Protein AF-A0A8J3SQY0-F1 (afdb_monomer_lite)

Sequence (449 aa):
MFGISLKGRGRPDDNGQRVNGSPAADVPPLSPWIDEPGVREIRTIVRPPRPEGSARLDRLSGRLLGGASLLIFAALVGAAIVTYASQLLFAQQHNHTGPVLTELDQIRAFIVAALPDVGWIAMALVALVAALRGRSSLRARVGVLVFFALSLAAQILYAPPTPQGVLVAIIAPISLAWMLETLIIEVRRWAGDRLGVPMDESPILTGVLLSLVRVLRAAVRLLLWLLRLVFDRRGTWAGVREWVLDVAPLAPGRTRASLEAAAAIAQAGTVEAAAERARAEALAELEQIKQENARQVQASADAADQQISAVRAEMAEQLEAVRQAAREDLARVQDEHAGQLRRQQEETERWRRSAHDQLDQAHAARDELAGELDRVRADYDRLVGSSTAKARLIAAYEQLGAVGDARWMDRDRVGEVARELYEGAGLKSDGTARAYLYEHINAARGVNA

Structure (mmCIF, N/CA/C/O backbone):
data_AF-A0A8J3SQY0-F1
#
_entry.id   AF-A0A8J3SQY0-F1
#
loop_
_atom_site.group_PDB
_atom_site.id
_atom_site.type_symbol
_atom_site.label_atom_id
_atom_site.label_alt_id
_atom_site.label_comp_id
_atom_site.label_asym_id
_atom_site.label_entity_id
_atom_site.label_seq_id
_atom_site.pdbx_PDB_ins_code
_atom_site.Cartn_x
_atom_site.Cartn_y
_atom_site.Cartn_z
_atom_site.occupancy
_atom_site.B_iso_or_equiv
_atom_site.auth_seq_id
_atom_site.auth_comp_id
_atom_site.auth_asym_id
_atom_site.auth_atom_id
_atom_site.pdbx_PDB_model_num
ATOM 1 N N . MET A 1 1 ? 33.080 10.699 41.818 1.00 40.00 1 MET A N 1
ATOM 2 C CA . MET A 1 1 ? 33.157 11.563 43.016 1.00 40.00 1 MET A CA 1
ATOM 3 C C . MET A 1 1 ? 31.761 12.090 43.301 1.00 40.00 1 MET A C 1
ATOM 5 O O . MET A 1 1 ? 31.126 12.555 42.370 1.00 40.00 1 MET A O 1
ATOM 9 N N . PHE A 1 2 ? 31.322 11.950 44.556 1.00 36.34 2 PHE A N 1
ATOM 10 C CA . PHE A 1 2 ? 30.024 12.331 45.144 1.00 36.34 2 PHE A CA 1
ATOM 11 C C . PHE A 1 2 ? 28.781 11.548 44.688 1.00 36.34 2 PHE A C 1
ATOM 13 O O . PHE A 1 2 ? 28.006 11.980 43.845 1.00 36.34 2 PHE A O 1
ATOM 20 N N . GLY A 1 3 ? 28.574 10.394 45.333 1.00 36.41 3 GLY A N 1
ATOM 21 C CA . GLY A 1 3 ? 27.269 9.745 45.444 1.00 36.41 3 GLY A CA 1
ATOM 22 C C . GLY A 1 3 ? 26.591 10.173 46.745 1.00 36.41 3 GLY A C 1
ATOM 23 O O . GLY A 1 3 ? 27.121 9.925 47.827 1.00 36.41 3 GLY A O 1
ATOM 24 N N . ILE A 1 4 ? 25.428 10.815 46.643 1.00 36.09 4 ILE A N 1
ATOM 25 C CA . ILE A 1 4 ? 24.589 11.165 47.793 1.00 36.09 4 ILE A CA 1
ATOM 26 C C . ILE A 1 4 ? 23.475 10.120 47.879 1.00 36.09 4 ILE A C 1
ATOM 28 O O . ILE A 1 4 ? 22.482 10.164 47.160 1.00 36.09 4 ILE A O 1
ATOM 32 N N . SER A 1 5 ? 23.686 9.140 48.755 1.00 38.34 5 SER A N 1
ATOM 33 C CA . SER A 1 5 ? 22.694 8.143 49.152 1.00 38.34 5 SER A CA 1
ATOM 34 C C . SER A 1 5 ? 21.806 8.737 50.247 1.00 38.34 5 SER A C 1
ATOM 36 O O . SER A 1 5 ? 22.204 8.782 51.412 1.00 38.34 5 SER A O 1
ATOM 38 N N . LEU A 1 6 ? 20.589 9.157 49.898 1.00 40.75 6 LEU A N 1
ATOM 39 C CA . LEU A 1 6 ? 19.552 9.527 50.865 1.00 40.75 6 LEU A CA 1
ATOM 40 C C . LEU A 1 6 ? 18.957 8.261 51.497 1.00 40.75 6 LEU A C 1
ATOM 42 O O . LEU A 1 6 ? 17.945 7.720 51.062 1.00 40.75 6 LEU A O 1
ATOM 46 N N . LYS A 1 7 ? 19.630 7.775 52.542 1.00 41.78 7 LYS A N 1
ATOM 47 C CA . LYS A 1 7 ? 19.119 6.749 53.453 1.00 41.78 7 LYS A CA 1
ATOM 48 C C . LYS A 1 7 ? 18.135 7.442 54.403 1.0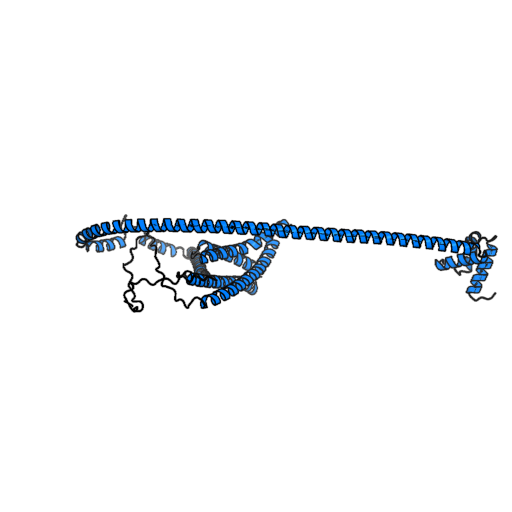0 41.78 7 LYS A C 1
ATOM 50 O O . LYS A 1 7 ? 18.553 8.201 55.276 1.00 41.78 7 LYS A O 1
ATOM 55 N N . GLY A 1 8 ? 16.836 7.241 54.186 1.00 44.78 8 GLY A N 1
ATOM 56 C CA . GLY A 1 8 ? 15.782 7.780 55.045 1.00 44.78 8 GLY A CA 1
ATOM 57 C C . GLY A 1 8 ? 15.965 7.322 56.494 1.00 44.78 8 GLY A C 1
ATOM 58 O O . GLY A 1 8 ? 16.099 6.129 56.763 1.00 44.78 8 GLY A O 1
ATOM 59 N N . ARG A 1 9 ? 16.010 8.285 57.422 1.00 39.91 9 ARG A N 1
ATOM 60 C CA . ARG A 1 9 ? 15.981 8.039 58.868 1.00 39.91 9 ARG A CA 1
ATOM 61 C C . ARG A 1 9 ? 14.630 7.434 59.243 1.00 39.91 9 ARG A C 1
ATOM 63 O O . ARG A 1 9 ? 13.594 8.020 58.945 1.00 39.91 9 ARG A O 1
ATOM 70 N N . GLY A 1 10 ? 14.667 6.287 59.919 1.00 42.22 10 GLY A N 1
ATOM 71 C CA . GLY A 1 10 ? 13.508 5.718 60.598 1.00 42.22 10 GLY A CA 1
ATOM 72 C C . GLY A 1 10 ? 13.007 6.664 61.687 1.00 42.22 10 GLY A C 1
ATOM 73 O O . GLY A 1 10 ? 13.798 7.266 62.416 1.00 42.22 10 GLY A O 1
ATOM 74 N N . ARG A 1 11 ? 11.687 6.815 61.748 1.00 45.91 11 ARG A N 1
ATOM 75 C CA . ARG A 1 11 ? 10.969 7.577 62.769 1.00 45.91 11 ARG A CA 1
ATOM 76 C C . ARG A 1 11 ? 11.060 6.811 64.107 1.00 45.91 11 ARG A C 1
ATOM 78 O O . ARG A 1 11 ? 10.840 5.603 64.076 1.00 45.91 11 ARG A O 1
ATOM 85 N N . PRO A 1 12 ? 11.376 7.443 65.253 1.00 45.72 12 PRO A N 1
ATOM 86 C CA . PRO A 1 12 ? 11.585 6.735 66.526 1.00 45.72 12 PRO A CA 1
ATOM 87 C C . PRO A 1 12 ? 10.315 6.247 67.247 1.00 45.72 12 PRO A C 1
ATOM 89 O O . PRO A 1 12 ? 10.416 5.786 68.379 1.00 45.72 12 PRO A O 1
ATOM 92 N N . ASP A 1 13 ? 9.139 6.311 66.617 1.00 49.84 13 ASP A N 1
ATOM 93 C CA . ASP A 1 13 ? 7.857 6.184 67.328 1.00 49.84 13 ASP A CA 1
ATOM 94 C C . ASP A 1 13 ? 7.069 4.930 66.910 1.00 49.84 13 ASP A C 1
ATOM 96 O O . ASP A 1 13 ? 5.879 4.808 67.198 1.00 49.84 13 ASP A O 1
ATOM 100 N N . ASP A 1 14 ? 7.718 3.986 66.223 1.00 45.34 14 ASP A N 1
ATOM 101 C CA . ASP A 1 14 ? 7.102 2.723 65.817 1.00 45.34 14 ASP A CA 1
ATOM 102 C C . ASP A 1 14 ? 7.254 1.696 66.949 1.00 45.34 14 ASP A C 1
ATOM 104 O O . ASP A 1 14 ? 8.127 0.821 66.956 1.00 45.34 14 ASP A O 1
ATOM 108 N N . ASN A 1 15 ? 6.419 1.865 67.976 1.00 44.62 15 ASN A N 1
ATOM 109 C CA . ASN A 1 15 ? 6.218 0.886 69.037 1.00 44.62 15 ASN A CA 1
ATOM 110 C C . ASN A 1 15 ? 5.671 -0.412 68.430 1.00 44.62 15 ASN A C 1
ATOM 112 O O . ASN A 1 15 ? 4.464 -0.614 68.381 1.00 44.62 15 ASN A O 1
ATOM 116 N N . GLY A 1 16 ? 6.571 -1.292 67.986 1.00 43.25 16 GLY A N 1
ATOM 117 C CA . GLY A 1 16 ? 6.672 -2.695 68.406 1.00 43.25 16 GLY A CA 1
ATOM 118 C C . GLY A 1 16 ? 5.452 -3.625 68.344 1.00 43.25 16 GLY A C 1
ATOM 119 O O . GLY A 1 16 ? 5.592 -4.785 68.727 1.00 43.25 16 GLY A O 1
ATOM 120 N N . GLN A 1 17 ? 4.287 -3.212 67.854 1.00 40.50 17 GLN A N 1
ATOM 121 C CA . GLN A 1 17 ? 3.148 -4.092 67.630 1.00 40.50 17 GLN A CA 1
ATOM 122 C C . GLN A 1 17 ? 3.195 -4.614 66.200 1.00 40.50 17 GLN A C 1
ATOM 124 O O . GLN A 1 17 ? 2.480 -4.176 65.303 1.00 40.50 17 GLN A O 1
ATOM 129 N N . ARG A 1 18 ? 4.020 -5.648 66.011 1.00 37.66 18 ARG A N 1
ATOM 130 C CA . ARG A 1 18 ? 3.752 -6.652 64.982 1.00 37.66 18 ARG A CA 1
ATOM 131 C C . ARG A 1 18 ? 2.447 -7.353 65.351 1.00 37.66 18 ARG A C 1
ATOM 133 O O . ARG A 1 18 ? 2.453 -8.389 66.012 1.00 37.66 18 ARG A O 1
ATOM 140 N N . VAL A 1 19 ? 1.325 -6.781 64.926 1.00 46.22 19 VAL A N 1
ATOM 141 C CA . VAL A 1 19 ? 0.074 -7.524 64.799 1.00 46.22 19 VAL A CA 1
ATOM 142 C C . VAL A 1 19 ? 0.303 -8.498 63.648 1.00 46.22 19 VAL A C 1
ATOM 144 O O . VAL A 1 19 ? 0.177 -8.152 62.476 1.00 46.22 19 VAL A O 1
ATOM 147 N N . ASN A 1 20 ? 0.758 -9.704 63.991 1.00 43.81 20 ASN A N 1
ATOM 148 C CA . ASN A 1 20 ? 0.765 -10.830 63.072 1.00 43.81 20 ASN A CA 1
ATOM 149 C C . ASN A 1 20 ? -0.648 -10.964 62.500 1.00 43.81 20 ASN A C 1
ATOM 151 O O . ASN A 1 20 ? -1.608 -11.191 63.236 1.00 43.81 20 ASN A O 1
ATOM 155 N N . GLY A 1 21 ? -0.749 -10.767 61.187 1.00 38.94 21 GLY A N 1
ATOM 156 C CA . GLY A 1 21 ? -1.988 -10.870 60.443 1.00 38.94 21 GLY A CA 1
ATOM 157 C C . GLY A 1 21 ? -2.621 -12.238 60.646 1.00 38.94 21 GLY A C 1
ATOM 158 O O . GLY A 1 21 ? -2.030 -13.265 60.313 1.00 38.94 21 GLY A O 1
ATOM 159 N N . SER A 1 22 ? -3.847 -12.236 61.164 1.00 40.03 22 SER A N 1
ATOM 160 C CA . SER A 1 22 ? -4.773 -13.321 60.867 1.00 40.03 22 SER A CA 1
ATOM 161 C C . SER A 1 22 ? -5.024 -13.329 59.354 1.00 40.03 22 SER A C 1
ATOM 163 O O . SER A 1 22 ? -5.199 -12.254 58.769 1.00 40.03 22 SER A O 1
ATOM 165 N N . PRO A 1 23 ? -5.020 -14.499 58.695 1.00 46.03 23 PRO A N 1
ATOM 166 C CA . PRO A 1 23 ? -5.414 -14.599 57.299 1.00 46.03 23 PRO A CA 1
ATOM 167 C C . PRO A 1 23 ? -6.871 -14.152 57.193 1.00 46.03 23 PRO A C 1
ATOM 169 O O . PRO A 1 23 ? -7.705 -14.685 57.915 1.00 46.03 23 PRO A O 1
ATOM 172 N N . ALA A 1 24 ? -7.120 -13.140 56.353 1.00 47.09 24 ALA A N 1
ATOM 173 C CA . ALA A 1 24 ? -8.421 -12.699 55.848 1.00 47.09 24 ALA A CA 1
ATOM 174 C C . ALA A 1 24 ? -9.623 -13.273 56.619 1.00 47.09 24 ALA A C 1
ATOM 176 O O . ALA A 1 24 ? -10.272 -14.214 56.170 1.00 47.09 24 ALA A O 1
ATOM 177 N N . ALA A 1 25 ? -9.904 -12.713 57.797 1.00 41.00 25 ALA A N 1
ATOM 178 C CA . ALA A 1 25 ? -11.240 -12.832 58.342 1.00 41.00 25 ALA A CA 1
ATOM 179 C C . ALA A 1 25 ? -12.147 -12.104 57.349 1.00 41.00 25 ALA A C 1
ATOM 181 O O . ALA A 1 25 ? -11.952 -10.909 57.111 1.00 41.00 25 ALA A O 1
ATOM 182 N N . ASP A 1 26 ? -13.066 -12.843 56.732 1.00 47.31 26 ASP A N 1
ATOM 183 C CA . ASP A 1 26 ? -14.213 -12.305 56.014 1.00 47.31 26 ASP A CA 1
ATOM 184 C C . ASP A 1 26 ? -14.902 -11.295 56.933 1.00 47.31 26 ASP A C 1
ATOM 186 O O . ASP A 1 26 ? -15.697 -11.659 57.797 1.00 47.31 26 ASP A O 1
ATOM 190 N N . VAL A 1 27 ? -14.546 -10.017 56.803 1.00 46.12 27 VAL A N 1
ATOM 191 C CA . VAL A 1 27 ? -15.324 -8.932 57.384 1.00 46.12 27 VAL A CA 1
ATOM 192 C C . VAL A 1 27 ? -16.580 -8.879 56.519 1.00 46.12 27 VAL A C 1
ATOM 194 O O . VAL A 1 27 ? -16.471 -8.504 55.346 1.00 46.12 27 VAL A O 1
ATOM 197 N N . PRO A 1 28 ? -17.754 -9.306 57.023 1.00 48.53 28 PRO A N 1
ATOM 198 C CA . PRO A 1 28 ? -18.982 -9.172 56.261 1.00 48.53 28 PRO A CA 1
ATOM 199 C C . PRO A 1 28 ? -19.155 -7.687 55.921 1.00 48.53 28 PRO A C 1
ATOM 201 O O . PRO A 1 28 ? -18.854 -6.839 56.768 1.00 48.53 28 PRO A O 1
ATOM 204 N N . PRO A 1 29 ? -19.578 -7.349 54.691 1.00 51.97 29 PRO A N 1
ATOM 205 C CA . PRO A 1 29 ? -19.730 -5.960 54.287 1.00 51.97 29 PRO A CA 1
ATOM 206 C C . PRO A 1 29 ? -20.597 -5.233 55.317 1.00 51.97 29 PRO A C 1
ATOM 208 O O . PRO A 1 29 ? -21.706 -5.667 55.630 1.00 51.97 29 PRO A O 1
ATOM 211 N N . LEU A 1 30 ? -20.051 -4.157 55.885 1.00 47.12 30 LEU A N 1
ATOM 212 C CA . LEU A 1 30 ? -20.787 -3.276 56.777 1.00 47.12 30 LEU A CA 1
ATOM 213 C C . LEU A 1 30 ? -21.939 -2.671 55.969 1.00 47.12 30 LEU A C 1
ATOM 215 O O . LEU A 1 30 ? -21.719 -1.801 55.130 1.00 47.12 30 LEU A O 1
ATOM 219 N N . SER A 1 31 ? -23.150 -3.121 56.300 1.00 46.41 31 SER A N 1
ATOM 220 C CA . SER A 1 31 ? -24.476 -2.635 55.882 1.00 46.41 31 SER A CA 1
ATOM 221 C C . SER A 1 31 ? -25.141 -3.389 54.715 1.00 46.41 31 SER A C 1
ATOM 223 O O . SER A 1 31 ? -24.543 -3.551 53.651 1.00 46.41 31 SER A O 1
ATOM 225 N N . PRO A 1 32 ? -26.410 -3.822 54.879 1.00 44.06 32 PRO A N 1
ATOM 226 C CA . PRO A 1 32 ? -27.219 -4.322 53.780 1.00 44.06 32 PRO A CA 1
ATOM 227 C C . PRO A 1 32 ? -27.552 -3.181 52.810 1.00 44.06 32 PRO A C 1
ATOM 229 O O . PRO A 1 32 ? -27.950 -2.091 53.210 1.00 44.06 32 PRO A O 1
ATOM 232 N N . TRP A 1 33 ? -27.350 -3.484 51.533 1.00 48.31 33 TRP A N 1
ATOM 233 C CA . TRP A 1 33 ? -27.711 -2.754 50.322 1.00 48.31 33 TRP A CA 1
ATOM 234 C C . TRP A 1 33 ? -28.887 -1.778 50.491 1.00 48.31 33 TRP A C 1
ATOM 236 O O . TRP A 1 33 ? -30.014 -2.187 50.759 1.00 48.31 33 TRP A O 1
ATOM 246 N N . ILE A 1 34 ? -28.622 -0.486 50.287 1.00 50.75 34 ILE A N 1
ATOM 247 C CA . ILE A 1 34 ? -29.664 0.519 50.071 1.00 50.75 34 ILE A CA 1
ATOM 248 C C . ILE A 1 34 ? -29.963 0.522 48.566 1.00 50.75 34 ILE A C 1
ATOM 250 O O . ILE A 1 34 ? -29.138 0.961 47.766 1.00 50.75 34 ILE A O 1
ATOM 254 N N . ASP A 1 35 ? -31.137 0.018 48.183 1.00 48.56 35 ASP A N 1
ATOM 255 C CA . ASP A 1 35 ? -31.645 -0.045 46.801 1.00 48.56 35 ASP A CA 1
ATOM 256 C C . ASP A 1 35 ? -32.144 1.325 46.287 1.00 48.56 35 ASP A C 1
ATOM 258 O O . ASP A 1 35 ? -33.204 1.425 45.667 1.00 48.56 35 ASP A O 1
ATOM 262 N N . GLU A 1 36 ? -31.416 2.418 46.539 1.00 54.69 36 GLU A N 1
ATOM 263 C CA . GLU A 1 36 ? -31.797 3.729 46.001 1.00 54.69 36 GLU A CA 1
ATOM 264 C C . GLU A 1 36 ? -31.243 3.936 44.575 1.00 54.69 36 GLU A C 1
ATOM 266 O O . GLU A 1 36 ? -30.025 4.041 44.374 1.00 54.69 36 GLU A O 1
ATOM 271 N N . PRO A 1 37 ? -32.109 4.029 43.543 1.00 42.34 37 PRO A N 1
ATOM 272 C CA . PRO A 1 37 ? -31.677 4.275 42.175 1.00 42.34 37 PRO A CA 1
ATOM 273 C C . PRO A 1 37 ? -31.157 5.712 42.029 1.00 42.34 37 PRO A C 1
ATOM 275 O O . PRO A 1 37 ? -31.930 6.659 41.916 1.00 42.34 37 PRO A O 1
ATOM 278 N N . GLY A 1 38 ? -29.832 5.881 41.982 1.00 52.53 38 GLY A N 1
ATOM 279 C CA . GLY A 1 38 ? -29.207 7.167 41.641 1.00 52.53 38 GLY A CA 1
ATOM 280 C C . GLY A 1 38 ? -27.856 7.446 42.293 1.00 52.53 38 GLY A C 1
ATOM 281 O O . GLY A 1 38 ? -27.103 8.278 41.783 1.00 52.53 38 GLY A O 1
ATOM 282 N N . VAL A 1 39 ? -27.497 6.732 43.361 1.00 44.97 39 VAL A N 1
ATOM 283 C CA . VAL A 1 39 ? -26.228 6.953 44.067 1.00 44.97 39 VAL A CA 1
ATOM 284 C C . VAL A 1 39 ? -25.139 6.067 43.460 1.00 44.97 39 VAL A C 1
ATOM 286 O O . VAL A 1 39 ? -25.079 4.862 43.688 1.00 44.97 39 VAL A O 1
ATOM 289 N N . ARG A 1 40 ? -24.260 6.657 42.639 1.00 45.50 40 ARG A N 1
ATOM 290 C CA . ARG A 1 40 ? -23.027 5.983 42.201 1.00 45.50 40 ARG A CA 1
ATOM 291 C C . ARG A 1 40 ? -22.010 6.043 43.331 1.00 45.50 40 ARG A C 1
ATOM 293 O O . ARG A 1 40 ? -21.338 7.053 43.509 1.00 45.50 40 ARG A O 1
ATOM 300 N N . GLU A 1 41 ? -21.898 4.951 44.067 1.00 46.78 41 GLU A N 1
ATOM 301 C CA . GLU A 1 41 ? -20.882 4.774 45.097 1.00 46.78 41 GLU A CA 1
ATOM 302 C C . GLU A 1 41 ? -19.473 4.811 44.470 1.00 46.78 41 GLU A C 1
ATOM 304 O O . GLU A 1 41 ? -19.134 4.013 43.587 1.00 46.78 41 GLU A O 1
ATOM 309 N N . ILE A 1 42 ? -18.642 5.767 44.896 1.00 49.69 42 ILE A N 1
ATOM 310 C CA . ILE A 1 42 ? -17.224 5.823 44.528 1.00 49.69 42 ILE A CA 1
ATOM 311 C C . ILE A 1 42 ? -16.508 4.797 45.406 1.00 49.69 42 ILE A C 1
ATOM 313 O O . ILE A 1 42 ? -16.168 5.072 46.553 1.00 49.69 42 ILE A O 1
ATOM 317 N N . ARG A 1 43 ? -16.296 3.587 44.883 1.00 46.56 43 ARG A N 1
ATOM 318 C CA . ARG A 1 43 ? -15.508 2.564 45.580 1.00 46.56 43 ARG A CA 1
ATOM 319 C C . ARG A 1 43 ? -14.042 2.982 45.606 1.00 46.56 43 ARG A C 1
ATOM 321 O O . ARG A 1 43 ? -13.326 2.821 44.616 1.00 46.56 43 ARG A O 1
ATOM 328 N N . THR A 1 44 ? -13.586 3.488 46.745 1.00 45.88 44 THR A N 1
ATOM 329 C CA . THR A 1 44 ? -12.160 3.679 47.022 1.00 45.88 44 THR A CA 1
ATOM 330 C C . THR A 1 44 ? -11.548 2.307 47.282 1.00 45.88 44 THR A C 1
ATOM 332 O O . THR A 1 44 ? -11.559 1.794 48.397 1.00 45.88 44 THR A O 1
ATOM 335 N N . ILE A 1 45 ? -11.071 1.657 46.222 1.00 50.06 45 ILE A N 1
ATOM 336 C CA . ILE A 1 45 ? -10.394 0.364 46.328 1.00 50.06 45 ILE A CA 1
ATOM 337 C C . ILE A 1 45 ? -9.038 0.613 46.997 1.00 50.06 45 ILE A C 1
ATOM 339 O O . ILE A 1 45 ? -8.097 1.090 46.358 1.00 50.06 45 ILE A O 1
ATOM 343 N N . VAL A 1 46 ? -8.937 0.310 48.292 1.00 49.09 46 VAL A N 1
ATOM 344 C CA . VAL A 1 46 ? -7.658 0.293 49.009 1.00 49.09 46 VAL A CA 1
ATOM 345 C C . VAL A 1 46 ? -6.825 -0.847 48.429 1.00 49.09 46 VAL A C 1
ATOM 347 O O . VAL A 1 46 ? -7.147 -2.024 48.578 1.00 49.09 46 VAL A O 1
ATOM 350 N N . ARG A 1 47 ? -5.771 -0.486 47.694 1.00 50.75 47 ARG A N 1
ATOM 351 C CA . ARG A 1 47 ? -4.863 -1.437 47.047 1.00 50.75 47 ARG A CA 1
ATOM 352 C C . ARG A 1 47 ? -4.018 -2.138 48.118 1.00 50.75 47 ARG A C 1
ATOM 354 O O . ARG A 1 47 ? -3.303 -1.440 48.838 1.00 50.75 47 ARG A O 1
ATOM 361 N N . PRO A 1 48 ? -4.009 -3.479 48.206 1.00 58.47 48 PRO A N 1
ATOM 362 C CA . PRO A 1 48 ? -2.998 -4.157 49.004 1.00 58.47 48 PRO A CA 1
ATOM 363 C C . PRO A 1 48 ? -1.602 -3.893 48.400 1.00 58.47 48 PRO A C 1
ATOM 365 O O . PRO A 1 48 ? -1.464 -3.846 47.170 1.00 58.47 48 PRO A O 1
ATOM 368 N N . PRO A 1 49 ? -0.556 -3.701 49.226 1.00 57.28 49 PRO A N 1
ATOM 369 C CA . PRO A 1 49 ? 0.807 -3.522 48.738 1.00 57.28 49 PRO A CA 1
ATOM 370 C C . PRO A 1 49 ? 1.253 -4.769 47.960 1.00 57.28 49 PRO A C 1
ATOM 372 O O . PRO A 1 49 ? 1.167 -5.897 48.445 1.00 57.28 49 PRO A O 1
ATOM 375 N N . ARG A 1 50 ? 1.696 -4.564 46.714 1.00 56.06 50 ARG A N 1
ATOM 376 C CA . ARG A 1 50 ? 2.125 -5.634 45.800 1.00 56.06 50 ARG A CA 1
ATOM 377 C C . ARG A 1 50 ? 3.416 -6.270 46.350 1.00 56.06 50 ARG A C 1
ATOM 379 O O . ARG A 1 50 ? 4.339 -5.525 46.672 1.00 56.06 50 ARG A O 1
ATOM 386 N N . PRO A 1 51 ? 3.531 -7.608 46.434 1.00 62.16 51 PRO A N 1
ATOM 387 C CA . PRO A 1 51 ? 4.752 -8.258 46.906 1.00 62.16 51 PRO A CA 1
ATOM 388 C C . PRO A 1 51 ? 5.925 -7.957 45.957 1.00 62.16 51 PRO A C 1
ATOM 390 O O . PRO A 1 51 ? 5.842 -8.211 44.747 1.00 62.16 51 PRO A O 1
ATOM 393 N N . GLU A 1 52 ? 7.023 -7.430 46.513 1.00 58.78 52 GLU A N 1
ATOM 394 C CA . GLU A 1 52 ? 8.193 -6.882 45.795 1.00 58.78 52 GLU A CA 1
ATOM 395 C C . GLU A 1 52 ? 8.916 -7.888 44.866 1.00 58.78 52 GLU A C 1
ATOM 397 O O . GLU A 1 52 ? 9.707 -7.492 44.012 1.00 58.78 52 GLU A O 1
ATOM 402 N N . GLY A 1 53 ? 8.610 -9.188 44.947 1.00 58.50 53 GLY A N 1
ATOM 403 C CA . GLY A 1 53 ? 9.217 -10.237 44.113 1.00 58.50 53 GLY A CA 1
ATOM 404 C C . GLY A 1 53 ? 8.572 -10.480 42.737 1.00 58.50 53 GLY A C 1
ATOM 405 O O . GLY A 1 53 ? 9.154 -11.181 41.910 1.00 58.50 53 GLY A O 1
ATOM 406 N N . SER A 1 54 ? 7.390 -9.922 42.452 1.00 56.34 54 SER A N 1
ATOM 407 C CA . SER A 1 54 ? 6.596 -10.278 41.252 1.00 56.34 54 SER A CA 1
ATOM 408 C C . SER A 1 54 ? 7.024 -9.579 39.946 1.00 56.34 54 SER A C 1
ATOM 410 O O . SER A 1 54 ? 6.735 -10.063 38.853 1.00 56.34 54 SER A O 1
ATOM 412 N N . ALA A 1 55 ? 7.787 -8.483 40.021 1.00 55.78 55 ALA A N 1
ATOM 413 C CA . ALA A 1 55 ? 8.076 -7.622 38.866 1.00 55.78 55 ALA A CA 1
ATOM 414 C C . ALA A 1 55 ? 8.954 -8.259 37.762 1.00 55.78 55 ALA A C 1
ATOM 416 O O . ALA A 1 55 ? 8.969 -7.772 36.629 1.00 55.78 55 ALA A O 1
ATOM 417 N N . ARG A 1 56 ? 9.710 -9.331 38.058 1.00 54.25 56 ARG A N 1
ATOM 418 C CA . ARG A 1 56 ? 10.545 -10.022 37.050 1.00 54.25 56 ARG A CA 1
ATOM 419 C C . ARG A 1 56 ? 9.751 -10.986 36.165 1.00 54.25 56 ARG A C 1
ATOM 421 O O . ARG A 1 56 ? 10.122 -11.149 35.005 1.00 54.25 56 ARG A O 1
ATOM 428 N N . LEU A 1 57 ? 8.668 -11.577 36.674 1.00 54.97 57 LEU A N 1
ATOM 429 C CA . LEU A 1 57 ? 7.830 -12.513 35.913 1.00 54.97 57 LEU A CA 1
ATOM 430 C C . LEU A 1 57 ? 6.952 -11.781 34.877 1.00 54.97 57 LEU A C 1
ATOM 432 O O . LEU A 1 57 ? 6.801 -12.267 33.758 1.00 54.97 57 LEU A O 1
ATOM 436 N N . ASP A 1 58 ? 6.512 -10.553 35.175 1.00 59.28 58 ASP A N 1
ATOM 437 C CA . ASP A 1 58 ? 5.688 -9.723 34.271 1.00 59.28 58 ASP A CA 1
ATOM 438 C C . ASP A 1 58 ? 6.404 -9.278 32.976 1.00 59.28 58 ASP A C 1
ATOM 440 O O . ASP A 1 58 ? 5.771 -8.922 31.979 1.00 59.28 58 ASP A O 1
ATOM 444 N N . ARG A 1 59 ? 7.744 -9.284 32.938 1.00 60.16 59 ARG A N 1
ATOM 445 C CA . ARG A 1 59 ? 8.496 -8.875 31.733 1.00 60.16 59 ARG A CA 1
ATOM 446 C C . ARG A 1 59 ? 8.518 -9.953 30.649 1.00 60.16 59 ARG A C 1
ATOM 448 O O . ARG A 1 59 ? 8.577 -9.617 29.466 1.00 60.16 59 ARG A O 1
ATOM 455 N N . LEU A 1 60 ? 8.485 -11.227 31.040 1.00 61.38 60 LEU A N 1
ATOM 456 C CA . LEU A 1 60 ? 8.423 -12.353 30.104 1.00 61.38 60 LEU A CA 1
ATOM 457 C C . LEU A 1 60 ? 7.029 -12.458 29.480 1.00 61.38 60 LEU A C 1
ATOM 459 O O . LEU A 1 60 ? 6.932 -12.587 28.261 1.00 61.38 60 LEU A O 1
ATOM 463 N N . SER A 1 61 ? 5.972 -12.290 30.283 1.00 69.38 61 SER A N 1
ATOM 464 C CA . SER A 1 61 ? 4.592 -12.256 29.781 1.00 69.38 61 SER A CA 1
ATOM 465 C C . SER A 1 61 ? 4.371 -11.086 28.820 1.00 69.38 61 SER A C 1
ATOM 467 O O . SER A 1 61 ? 3.837 -11.290 27.736 1.00 69.38 61 SER A O 1
ATOM 469 N N . GLY A 1 62 ? 4.888 -9.890 29.130 1.00 75.94 62 GLY A N 1
ATOM 470 C CA . GLY A 1 62 ? 4.780 -8.732 28.235 1.00 75.94 62 GLY A CA 1
ATOM 471 C C . GLY A 1 62 ? 5.462 -8.923 26.871 1.00 75.94 62 GLY A C 1
ATOM 472 O O . GLY A 1 62 ? 4.921 -8.505 25.849 1.00 75.94 62 GLY A O 1
ATOM 473 N N . ARG A 1 63 ? 6.629 -9.583 26.822 1.00 81.38 63 ARG A N 1
ATOM 474 C CA . ARG A 1 63 ? 7.333 -9.866 25.554 1.00 81.38 63 ARG A CA 1
ATOM 475 C C . ARG A 1 63 ? 6.642 -10.950 24.733 1.00 81.38 63 ARG A C 1
ATOM 477 O O . ARG A 1 63 ? 6.525 -10.793 23.521 1.00 81.38 63 ARG A O 1
ATOM 484 N N . LEU A 1 64 ? 6.170 -12.016 25.380 1.00 83.25 64 LEU A N 1
ATOM 485 C CA . LEU A 1 64 ? 5.411 -13.078 24.713 1.00 83.25 64 LEU A CA 1
ATOM 486 C C . LEU A 1 64 ? 4.071 -12.555 24.189 1.00 83.25 64 LEU A C 1
ATOM 488 O O . LEU A 1 64 ? 3.719 -12.848 23.051 1.00 83.25 64 LEU A O 1
ATOM 492 N N . LEU A 1 65 ? 3.381 -11.709 24.960 1.00 82.75 65 LEU A N 1
ATOM 493 C CA . LEU A 1 65 ? 2.166 -11.026 24.521 1.00 82.75 65 LEU A CA 1
ATOM 494 C C . LEU A 1 65 ? 2.446 -10.106 23.330 1.00 82.75 65 LEU A C 1
ATOM 496 O O . LEU A 1 65 ? 1.675 -10.099 22.376 1.00 82.75 65 LEU A O 1
ATOM 500 N N . GLY A 1 66 ? 3.561 -9.370 23.348 1.00 83.06 66 GLY A N 1
ATOM 501 C CA . GLY A 1 66 ? 4.004 -8.563 22.210 1.00 83.06 66 GLY A CA 1
ATOM 502 C C . GLY A 1 66 ? 4.248 -9.407 20.955 1.00 83.06 66 GLY A C 1
ATOM 503 O O . GLY A 1 66 ? 3.752 -9.065 19.884 1.00 83.06 66 GLY A O 1
ATOM 504 N N . GLY A 1 67 ? 4.937 -10.544 21.093 1.00 86.06 67 GLY A N 1
ATOM 505 C CA . GLY A 1 67 ? 5.162 -11.491 19.997 1.00 86.06 67 GLY A CA 1
ATOM 506 C C . GLY A 1 67 ? 3.866 -12.106 19.458 1.00 86.06 67 GLY A C 1
ATOM 507 O O . GLY A 1 67 ? 3.649 -12.114 18.249 1.00 86.06 67 GLY A O 1
ATOM 508 N N . ALA A 1 68 ? 2.969 -12.551 20.343 1.00 82.88 68 ALA A N 1
ATOM 509 C CA . ALA A 1 68 ? 1.655 -13.075 19.971 1.00 82.88 68 ALA A CA 1
ATOM 510 C C . ALA A 1 68 ? 0.790 -12.005 19.287 1.00 82.88 68 ALA A C 1
ATOM 512 O O . ALA A 1 68 ? 0.168 -12.279 18.265 1.00 82.88 68 ALA A O 1
ATOM 513 N N . SER A 1 69 ? 0.808 -10.769 19.794 1.00 79.69 69 SER A N 1
ATOM 514 C CA . SER A 1 69 ? 0.102 -9.633 19.190 1.00 79.69 69 SER A CA 1
ATOM 515 C C . SER A 1 69 ? 0.620 -9.340 17.785 1.00 79.69 69 SER A C 1
ATOM 517 O O . SER A 1 69 ? -0.180 -9.119 16.882 1.00 79.69 69 SER A O 1
ATOM 519 N N . LEU A 1 70 ? 1.942 -9.379 17.580 1.00 86.75 70 LEU A N 1
ATOM 520 C CA . LEU A 1 70 ? 2.557 -9.175 16.268 1.00 86.75 70 LEU A CA 1
ATOM 521 C C . LEU A 1 70 ? 2.170 -10.287 15.286 1.00 86.75 70 LEU A C 1
ATOM 523 O O . LEU A 1 70 ? 1.837 -10.002 14.138 1.00 86.75 70 LEU A O 1
ATOM 527 N N . LEU A 1 71 ? 2.177 -11.544 15.736 1.00 86.56 71 LEU A N 1
ATOM 528 C CA . LEU A 1 71 ? 1.808 -12.691 14.907 1.00 86.56 71 LEU A CA 1
ATOM 529 C C . LEU A 1 71 ? 0.320 -12.666 14.536 1.00 86.56 71 LEU A C 1
ATOM 531 O O . LEU A 1 71 ? -0.026 -12.878 13.375 1.00 86.56 71 LEU A O 1
ATOM 535 N N . ILE A 1 72 ? -0.557 -12.346 15.491 1.00 81.31 72 ILE A N 1
ATOM 536 C CA . ILE A 1 72 ? -1.992 -12.171 15.237 1.00 81.31 72 ILE A CA 1
ATOM 537 C C . ILE A 1 72 ? -2.219 -10.985 14.297 1.00 81.31 72 ILE A C 1
ATOM 539 O O . ILE A 1 72 ? -3.003 -11.102 13.363 1.00 81.31 72 ILE A O 1
ATOM 543 N N . PHE A 1 73 ? -1.499 -9.875 14.474 1.00 82.56 73 PHE A N 1
ATOM 544 C CA . PHE A 1 73 ? -1.561 -8.736 13.560 1.00 82.56 73 PHE A CA 1
ATOM 545 C C . PHE A 1 73 ? -1.135 -9.114 12.136 1.00 82.56 73 PHE A C 1
ATOM 547 O O . PHE A 1 73 ? -1.842 -8.793 11.185 1.00 82.56 73 PHE A O 1
ATOM 554 N N . ALA A 1 74 ? -0.036 -9.853 11.974 1.00 85.38 74 ALA A N 1
ATOM 555 C CA . ALA A 1 74 ? 0.400 -10.340 10.667 1.00 85.38 74 ALA A CA 1
ATOM 556 C C . ALA A 1 74 ? -0.642 -11.275 10.024 1.00 85.38 74 ALA A C 1
ATOM 558 O O . ALA A 1 74 ? -0.939 -11.136 8.837 1.00 85.38 74 ALA A O 1
ATOM 559 N N . ALA A 1 75 ? -1.250 -12.175 10.806 1.00 82.31 75 ALA A N 1
ATOM 560 C CA . ALA A 1 75 ? -2.331 -13.043 10.338 1.00 82.31 75 ALA A CA 1
ATOM 561 C C . ALA A 1 75 ? -3.583 -12.245 9.928 1.00 82.31 75 ALA A C 1
ATOM 563 O O . ALA A 1 75 ? -4.183 -12.540 8.896 1.00 82.31 75 ALA A O 1
ATOM 564 N N . LEU A 1 76 ? -3.944 -11.206 10.691 1.00 80.38 76 LEU A N 1
ATOM 565 C CA . LEU A 1 76 ? -5.047 -10.292 10.376 1.00 80.38 76 LEU A CA 1
ATOM 566 C C . LEU A 1 76 ? -4.793 -9.545 9.064 1.00 80.38 76 LEU A C 1
ATOM 568 O O . LEU A 1 76 ? -5.692 -9.467 8.235 1.00 80.38 76 LEU A O 1
ATOM 572 N N . VAL A 1 77 ? -3.574 -9.038 8.852 1.00 82.38 77 VAL A N 1
ATOM 573 C CA . VAL A 1 77 ? -3.185 -8.369 7.601 1.00 82.38 77 VAL A CA 1
ATOM 574 C C . VAL A 1 77 ? -3.236 -9.345 6.426 1.00 82.38 77 VAL A C 1
ATOM 576 O O . VAL A 1 77 ? -3.810 -9.016 5.392 1.00 82.38 77 VAL A O 1
ATOM 579 N N . GLY A 1 78 ? -2.698 -10.557 6.583 1.00 83.25 78 GLY A N 1
ATOM 580 C CA . GLY A 1 78 ? -2.753 -11.587 5.544 1.00 83.25 78 GLY A CA 1
ATOM 581 C C . GLY A 1 78 ? -4.188 -11.956 5.162 1.00 83.25 78 GLY A C 1
ATOM 582 O O . GLY A 1 78 ? -4.528 -11.978 3.981 1.00 83.25 78 GLY A O 1
ATOM 583 N N . ALA A 1 79 ? -5.054 -12.171 6.155 1.00 80.31 79 ALA A N 1
ATOM 584 C CA . ALA A 1 79 ? -6.468 -12.436 5.921 1.00 80.31 79 ALA A CA 1
ATOM 585 C C . ALA A 1 79 ? -7.178 -11.243 5.266 1.00 80.31 79 ALA A C 1
ATOM 587 O O . ALA A 1 79 ? -7.912 -11.447 4.304 1.00 80.31 79 ALA A O 1
ATOM 588 N N . ALA A 1 80 ? -6.905 -10.016 5.723 1.00 80.25 80 ALA A N 1
ATOM 589 C CA . ALA A 1 80 ? -7.466 -8.797 5.146 1.00 80.25 80 ALA A CA 1
ATOM 590 C C . ALA A 1 80 ? -7.070 -8.616 3.674 1.00 80.25 80 ALA A C 1
ATOM 592 O O . ALA A 1 80 ? -7.890 -8.186 2.874 1.00 80.25 80 ALA A O 1
ATOM 593 N N . ILE A 1 81 ? -5.842 -8.978 3.284 1.00 84.56 81 ILE A N 1
ATOM 594 C CA . ILE A 1 81 ? -5.408 -8.942 1.877 1.00 84.56 81 ILE A CA 1
ATOM 595 C C . ILE A 1 81 ? -6.225 -9.929 1.033 1.00 84.56 81 ILE A C 1
ATOM 597 O O . ILE A 1 81 ? -6.674 -9.582 -0.060 1.00 84.56 81 ILE A O 1
ATOM 601 N N . VAL A 1 82 ? -6.438 -11.149 1.535 1.00 82.94 82 VAL A N 1
ATOM 602 C CA . VAL A 1 82 ? -7.206 -12.182 0.822 1.00 82.94 82 VAL A CA 1
ATOM 603 C C . VAL A 1 82 ? -8.679 -11.785 0.692 1.00 82.94 82 VAL A C 1
ATOM 605 O O . VAL A 1 82 ? -9.250 -11.886 -0.397 1.00 82.94 82 VAL A O 1
ATOM 608 N N . THR A 1 83 ? -9.297 -11.288 1.768 1.00 79.94 83 THR A N 1
ATOM 609 C CA . THR A 1 83 ? -10.695 -10.832 1.737 1.00 79.94 83 THR A CA 1
ATOM 610 C C . THR A 1 83 ? -10.856 -9.615 0.836 1.00 79.94 83 THR A C 1
ATOM 612 O O . THR A 1 83 ? -11.758 -9.600 -0.004 1.00 79.94 83 THR A O 1
ATOM 615 N N . TYR A 1 84 ? -9.930 -8.661 0.914 1.00 85.50 84 TYR A N 1
ATOM 616 C CA . TYR A 1 84 ? -9.900 -7.486 0.054 1.00 85.50 84 TYR A CA 1
ATOM 617 C C . TYR A 1 84 ? -9.825 -7.857 -1.432 1.00 85.50 84 TYR A C 1
ATOM 619 O O . TYR A 1 84 ? -10.614 -7.355 -2.232 1.00 85.50 84 TYR A O 1
ATOM 627 N N . ALA A 1 85 ? -8.940 -8.786 -1.806 1.00 85.56 85 ALA A N 1
ATOM 628 C CA . ALA A 1 85 ? -8.825 -9.250 -3.187 1.00 85.56 85 ALA A CA 1
ATOM 629 C C . ALA A 1 85 ? -10.139 -9.871 -3.695 1.00 85.56 85 ALA A C 1
ATOM 631 O O . ALA A 1 85 ? -10.564 -9.589 -4.816 1.00 85.56 85 ALA A O 1
ATOM 632 N N . SER A 1 86 ? -10.821 -10.661 -2.857 1.00 79.88 86 SER A N 1
ATOM 633 C CA . SER A 1 86 ? -12.128 -11.235 -3.211 1.00 79.88 86 SER A CA 1
ATOM 634 C C . SER A 1 86 ? -13.220 -10.167 -3.379 1.00 79.88 86 SER A C 1
ATOM 636 O O . SER A 1 86 ? -13.985 -10.210 -4.342 1.00 79.88 86 SER A O 1
ATOM 638 N N . GLN A 1 87 ? -13.247 -9.160 -2.497 1.00 83.50 87 GLN A N 1
ATOM 639 C CA . GLN A 1 87 ? -14.207 -8.054 -2.549 1.00 83.50 87 GLN A CA 1
ATOM 640 C C . GLN A 1 87 ? -13.970 -7.149 -3.764 1.00 83.50 87 GLN A C 1
ATOM 642 O O . GLN A 1 87 ? -14.930 -6.692 -4.388 1.00 83.50 87 GLN A O 1
ATOM 647 N N . LEU A 1 88 ? -12.707 -6.927 -4.136 1.00 87.50 88 LEU A N 1
ATOM 648 C CA . LEU A 1 88 ? -12.335 -6.120 -5.294 1.00 87.50 88 LEU A CA 1
ATOM 649 C C . LEU A 1 88 ? -12.836 -6.743 -6.600 1.00 87.50 88 LEU A C 1
ATOM 651 O O . LEU A 1 88 ? -13.441 -6.043 -7.412 1.00 87.50 88 LEU A O 1
ATOM 655 N N . LEU A 1 89 ? -12.635 -8.053 -6.777 1.00 85.62 89 LEU A N 1
ATOM 656 C CA . LEU A 1 89 ? -13.093 -8.773 -7.970 1.00 85.62 89 LEU A CA 1
ATOM 657 C C . LEU A 1 89 ? -14.610 -8.670 -8.148 1.00 85.62 89 LEU A C 1
ATOM 659 O O . LEU A 1 89 ? -15.096 -8.433 -9.253 1.00 85.62 89 LEU A O 1
ATOM 663 N N . PHE A 1 90 ? -15.369 -8.779 -7.061 1.00 80.81 90 PHE A N 1
ATOM 664 C CA . PHE A 1 90 ? -16.815 -8.624 -7.132 1.00 80.81 90 PHE A CA 1
ATOM 665 C C . PHE A 1 90 ? -17.249 -7.199 -7.442 1.00 80.81 90 PHE A C 1
ATOM 667 O O . PHE A 1 90 ? -18.135 -6.994 -8.274 1.00 80.81 90 PHE A O 1
ATOM 674 N N . ALA A 1 91 ? -16.639 -6.218 -6.777 1.00 85.81 91 ALA A N 1
ATOM 675 C CA . ALA A 1 91 ? -16.979 -4.827 -6.999 1.00 85.81 91 ALA A CA 1
ATOM 676 C C . ALA A 1 91 ? -16.690 -4.429 -8.456 1.00 85.81 91 ALA A C 1
ATOM 678 O O . ALA A 1 91 ? -17.493 -3.724 -9.058 1.00 85.81 91 ALA A O 1
ATOM 679 N N . GLN A 1 92 ? -15.625 -4.957 -9.065 1.00 87.25 92 GLN A N 1
ATOM 680 C CA . GLN A 1 92 ? -15.365 -4.798 -10.499 1.00 87.25 92 GLN A CA 1
ATOM 681 C C . GLN A 1 92 ? -16.447 -5.463 -11.367 1.00 87.25 92 GLN A C 1
ATOM 683 O O . GLN A 1 92 ? -16.895 -4.866 -12.342 1.00 87.25 92 GLN A O 1
ATOM 688 N N . GLN A 1 93 ? -16.916 -6.658 -10.997 1.00 85.69 93 GLN A N 1
ATOM 689 C CA . GLN A 1 93 ? -17.969 -7.370 -11.733 1.00 85.69 93 GLN A CA 1
ATOM 690 C C . GLN A 1 93 ? -19.362 -6.734 -11.610 1.00 85.69 93 GLN A C 1
ATOM 692 O O . GLN A 1 93 ? -20.161 -6.883 -12.526 1.00 85.69 93 GLN A O 1
ATOM 697 N N . HIS A 1 94 ? -19.676 -6.032 -10.517 1.00 85.25 94 HIS A N 1
ATOM 698 C CA . HIS A 1 94 ? -21.054 -5.597 -10.230 1.00 85.25 94 HIS A CA 1
ATOM 699 C C . HIS A 1 94 ? -21.248 -4.077 -10.153 1.00 85.25 94 HIS A C 1
ATOM 701 O O . HIS A 1 94 ? -22.369 -3.616 -10.347 1.00 85.25 94 HIS A O 1
ATOM 707 N N . ASN A 1 95 ? -20.196 -3.282 -9.922 1.00 82.25 95 ASN A N 1
ATOM 708 C CA . ASN A 1 95 ? -20.306 -1.818 -9.794 1.00 82.25 95 ASN A CA 1
ATOM 709 C C . ASN A 1 95 ? -19.915 -1.047 -11.067 1.00 82.25 95 ASN A C 1
ATOM 711 O O . ASN A 1 95 ? -19.641 0.150 -10.989 1.00 82.25 95 ASN A O 1
ATOM 715 N N . HIS A 1 96 ? -19.892 -1.700 -12.230 1.00 81.69 96 HIS A N 1
ATOM 716 C CA . HIS A 1 96 ? -19.685 -1.032 -13.514 1.00 81.69 96 HIS A CA 1
ATOM 717 C C . HIS A 1 96 ? -21.041 -0.774 -14.189 1.00 81.69 96 HIS A C 1
ATOM 719 O O . HIS A 1 96 ? -21.911 -1.642 -14.223 1.00 81.69 96 HIS A O 1
ATOM 725 N N . THR A 1 97 ? -21.248 0.447 -14.690 1.00 76.81 97 THR A N 1
ATOM 726 C CA . THR A 1 97 ? -22.552 0.887 -15.241 1.00 76.81 97 THR A CA 1
ATOM 727 C C . THR A 1 97 ? -22.629 0.748 -16.768 1.00 76.81 97 THR A C 1
ATOM 729 O O . THR A 1 97 ? -23.660 1.037 -17.369 1.00 76.81 97 THR A O 1
ATOM 732 N N . GLY A 1 98 ? -21.539 0.326 -17.415 1.00 81.81 98 GLY A N 1
ATOM 733 C CA . GLY A 1 98 ? -21.425 0.202 -18.867 1.00 81.81 98 GLY A CA 1
ATOM 734 C C . GLY A 1 98 ? -20.574 -1.003 -19.278 1.00 81.81 98 GLY A C 1
ATOM 735 O O . GLY A 1 98 ? -19.979 -1.641 -18.421 1.00 81.81 98 GLY A O 1
ATOM 736 N N . PRO A 1 99 ? -20.492 -1.322 -20.581 1.00 80.88 99 PRO A N 1
ATOM 737 C CA . PRO A 1 99 ? -19.818 -2.526 -21.080 1.00 80.88 99 PRO A CA 1
ATOM 738 C C . PRO A 1 99 ? -18.285 -2.490 -20.961 1.00 80.88 99 PRO A C 1
ATOM 740 O O . PRO A 1 99 ? -17.635 -3.516 -21.139 1.00 80.88 99 PRO A O 1
ATOM 743 N N . VAL A 1 100 ? -17.698 -1.320 -20.691 1.00 85.81 100 VAL A N 1
ATOM 744 C CA . VAL A 1 100 ? -16.250 -1.125 -20.555 1.00 85.81 100 VAL A CA 1
ATOM 745 C C . VAL A 1 100 ? -15.960 -0.578 -19.163 1.00 85.81 100 VAL A C 1
ATOM 747 O O . VAL A 1 100 ? -16.566 0.410 -18.752 1.00 85.81 100 VAL A O 1
ATOM 750 N N . LEU A 1 101 ? -15.024 -1.209 -18.450 1.00 84.06 101 LEU A N 1
ATOM 751 C CA . LEU A 1 101 ? -14.546 -0.740 -17.149 1.00 84.06 101 LEU A CA 1
ATOM 752 C C . LEU A 1 101 ? -13.834 0.610 -17.315 1.00 84.06 101 LEU A C 1
ATOM 754 O O . LEU A 1 101 ? -12.783 0.680 -17.955 1.00 84.06 101 LEU A O 1
ATOM 758 N N . THR A 1 102 ? -14.375 1.674 -16.723 1.00 89.31 102 THR A N 1
ATOM 759 C CA . THR A 1 102 ? -13.680 2.970 -16.657 1.00 89.31 102 THR A CA 1
ATOM 760 C C . THR A 1 102 ? -12.717 3.018 -15.464 1.00 89.31 102 THR A C 1
ATOM 762 O O . THR A 1 102 ? -12.886 2.283 -14.489 1.00 89.31 102 THR A O 1
ATOM 765 N N . GLU A 1 103 ? -11.710 3.899 -15.492 1.00 89.69 103 GLU A N 1
ATOM 766 C CA . GLU A 1 103 ? -10.805 4.100 -14.342 1.00 89.69 103 GLU A CA 1
ATOM 767 C C . GLU A 1 103 ? -11.564 4.519 -13.070 1.00 89.69 103 GLU A C 1
ATOM 769 O O . GLU A 1 103 ? -11.238 4.087 -11.965 1.00 89.69 103 GLU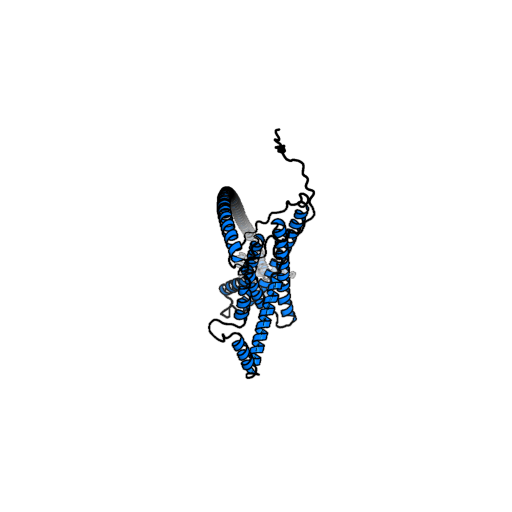 A O 1
ATOM 774 N N . LEU A 1 104 ? -12.634 5.308 -13.215 1.00 87.31 104 LEU A N 1
ATOM 775 C CA . LEU A 1 104 ? -13.488 5.708 -12.094 1.00 87.31 104 LEU A CA 1
ATOM 776 C C . LEU A 1 104 ? -14.229 4.517 -11.471 1.00 87.31 104 LEU A C 1
ATOM 778 O O . LEU A 1 104 ? -14.374 4.472 -10.248 1.00 87.31 104 LEU A O 1
ATOM 782 N N . ASP A 1 105 ? -14.662 3.543 -12.276 1.00 86.12 105 ASP A N 1
ATOM 783 C CA . ASP A 1 105 ? -15.298 2.320 -11.771 1.00 86.12 105 ASP A CA 1
ATOM 784 C C . ASP A 1 105 ? -14.294 1.452 -11.004 1.00 86.12 105 ASP A C 1
ATOM 786 O O . ASP A 1 105 ? -14.634 0.894 -9.960 1.00 86.12 105 ASP A O 1
ATOM 790 N N . GLN A 1 106 ? -13.033 1.409 -11.452 1.00 88.12 106 GLN A N 1
ATOM 791 C CA . GLN A 1 106 ? -11.960 0.721 -10.727 1.00 88.12 106 GLN A CA 1
ATOM 792 C C . GLN A 1 106 ? -11.698 1.361 -9.360 1.00 88.12 106 GLN A C 1
ATOM 794 O O . GLN A 1 106 ? -11.604 0.650 -8.358 1.00 88.12 106 GLN A O 1
ATOM 799 N N . ILE A 1 107 ? -11.646 2.696 -9.288 1.00 89.44 107 ILE A N 1
ATOM 800 C CA . ILE A 1 107 ? -11.459 3.417 -8.018 1.00 89.44 107 ILE A CA 1
ATOM 801 C C . ILE A 1 107 ? -12.651 3.185 -7.080 1.00 89.44 107 ILE A C 1
ATOM 803 O O . ILE A 1 107 ? -12.466 2.928 -5.888 1.00 89.44 107 ILE A O 1
ATOM 807 N N . ARG A 1 108 ? -13.887 3.227 -7.593 1.00 85.69 108 ARG A N 1
ATOM 808 C CA . ARG A 1 108 ? -15.086 2.930 -6.791 1.00 85.69 108 ARG A CA 1
ATOM 809 C C . ARG A 1 108 ? -15.060 1.502 -6.263 1.00 85.69 108 ARG A C 1
ATOM 811 O O . ARG A 1 108 ? -15.323 1.295 -5.080 1.00 85.69 108 ARG A O 1
ATOM 818 N N . ALA A 1 109 ? -14.704 0.539 -7.110 1.00 87.81 109 ALA A N 1
ATOM 819 C CA . ALA A 1 109 ? -14.570 -0.855 -6.714 1.00 87.81 109 ALA A CA 1
ATOM 820 C C . ALA A 1 109 ? -13.513 -1.032 -5.614 1.00 87.81 109 ALA A C 1
ATOM 822 O O . ALA A 1 109 ? -13.781 -1.701 -4.618 1.00 87.81 109 ALA A O 1
ATOM 823 N N . PHE A 1 110 ? -12.369 -0.354 -5.742 1.00 90.31 110 PHE A N 1
ATOM 824 C CA . PHE A 1 110 ? -11.305 -0.338 -4.738 1.00 90.31 110 PHE A CA 1
ATOM 825 C C . PHE A 1 110 ? -11.800 0.162 -3.375 1.00 90.31 110 PHE A C 1
ATOM 827 O O . PHE A 1 110 ? -11.563 -0.483 -2.353 1.00 90.31 110 PHE A O 1
ATOM 834 N N . ILE A 1 111 ? -12.508 1.295 -3.353 1.00 87.81 111 ILE A N 1
ATOM 835 C CA . ILE A 1 111 ? -12.994 1.920 -2.114 1.00 87.81 111 ILE A CA 1
ATOM 836 C C . ILE A 1 111 ? -14.090 1.072 -1.461 1.00 87.81 111 ILE A C 1
ATOM 838 O O . ILE A 1 111 ? -14.057 0.843 -0.251 1.00 87.81 111 ILE A O 1
ATOM 842 N N . VAL A 1 112 ? -15.051 0.586 -2.251 1.00 85.56 112 VAL A N 1
ATOM 843 C CA . VAL A 1 112 ? -16.165 -0.231 -1.747 1.00 85.56 112 VAL A CA 1
ATOM 844 C C . VAL A 1 112 ? -15.662 -1.563 -1.190 1.00 85.56 112 VAL A C 1
ATOM 846 O O . VAL A 1 112 ? -16.156 -1.999 -0.154 1.00 85.56 112 VAL A O 1
ATOM 849 N N . ALA A 1 113 ? -14.645 -2.163 -1.815 1.00 86.94 113 ALA A N 1
ATOM 850 C CA . ALA A 1 113 ? -14.003 -3.378 -1.321 1.00 86.94 113 ALA A CA 1
ATOM 851 C C . ALA A 1 113 ? -13.156 -3.158 -0.056 1.00 86.94 113 ALA A C 1
ATOM 853 O O . ALA A 1 113 ? -12.985 -4.069 0.737 1.00 86.94 113 ALA A O 1
ATOM 854 N N . ALA A 1 114 ? -12.603 -1.966 0.174 1.00 85.75 114 ALA A N 1
ATOM 855 C CA . ALA A 1 114 ? -11.827 -1.710 1.393 1.00 85.75 114 ALA A CA 1
ATOM 856 C C . ALA A 1 114 ? -12.717 -1.400 2.613 1.00 85.75 114 ALA A C 1
ATOM 858 O O . ALA A 1 114 ? -12.331 -1.652 3.755 1.00 85.75 114 ALA A O 1
ATOM 859 N N . LEU A 1 115 ? -13.898 -0.820 2.384 1.00 85.56 115 LEU A N 1
ATOM 860 C CA . LEU A 1 115 ? -14.736 -0.203 3.417 1.00 85.56 115 LEU A CA 1
ATOM 861 C C . LEU A 1 115 ? -15.133 -1.138 4.575 1.00 85.56 115 LEU A C 1
ATOM 863 O O . LEU A 1 115 ? -14.933 -0.743 5.728 1.00 85.56 115 LEU A O 1
ATOM 867 N N . PRO A 1 116 ? -15.680 -2.346 4.330 1.00 81.94 116 PRO A N 1
ATOM 868 C CA . PRO A 1 116 ? -16.085 -3.239 5.411 1.00 81.94 116 PRO A CA 1
ATOM 869 C C . PRO A 1 116 ? -14.893 -3.653 6.269 1.00 81.94 116 PRO A C 1
ATOM 871 O O . PRO A 1 116 ? -14.973 -3.589 7.499 1.00 81.94 116 PRO A O 1
ATOM 874 N N . ASP A 1 117 ? -13.782 -4.010 5.617 1.00 82.94 117 ASP A N 1
ATOM 875 C CA . ASP A 1 117 ? -12.608 -4.563 6.282 1.00 82.94 117 ASP A CA 1
ATOM 876 C C . ASP A 1 117 ? -11.853 -3.515 7.107 1.00 82.94 117 ASP A C 1
ATOM 878 O O . ASP A 1 117 ? -11.557 -3.725 8.287 1.00 82.94 117 ASP A O 1
ATOM 882 N N . VAL A 1 118 ? -11.654 -2.322 6.544 1.00 84.56 118 VAL A N 1
ATOM 883 C CA . VAL A 1 118 ? -11.102 -1.177 7.285 1.00 84.56 118 VAL A CA 1
ATOM 884 C C . VAL A 1 118 ? -12.027 -0.780 8.441 1.00 84.56 118 VAL A C 1
ATOM 886 O O . VAL A 1 118 ? -11.551 -0.464 9.536 1.00 84.56 118 VAL A O 1
ATOM 889 N N . GLY A 1 119 ? -13.346 -0.836 8.228 1.00 83.25 119 GLY A N 1
ATOM 890 C CA . GLY A 1 119 ? -14.356 -0.497 9.227 1.00 83.25 119 GLY A CA 1
ATOM 891 C C . GLY A 1 119 ? -14.279 -1.361 10.488 1.00 83.25 119 GLY A C 1
ATOM 892 O O . GLY A 1 119 ? -14.203 -0.818 11.597 1.00 83.25 119 GLY A O 1
ATOM 893 N N . TRP A 1 120 ? -14.255 -2.695 10.359 1.00 82.62 120 TRP A N 1
ATOM 894 C CA . TRP A 1 120 ? -14.178 -3.554 11.550 1.00 82.62 120 TRP A CA 1
ATOM 895 C C . TRP A 1 120 ? -12.805 -3.495 12.226 1.00 82.62 120 TRP A C 1
ATOM 897 O O . TRP A 1 120 ? -12.764 -3.488 13.458 1.00 82.62 120 TRP A O 1
ATOM 907 N N . ILE A 1 121 ? -11.701 -3.375 11.473 1.00 82.19 121 ILE A N 1
ATOM 908 C CA . ILE A 1 121 ? -10.351 -3.222 12.048 1.00 82.19 121 ILE A CA 1
ATOM 909 C C . ILE A 1 121 ? -10.265 -1.933 12.873 1.00 82.19 121 ILE A C 1
ATOM 911 O O . ILE A 1 121 ? -9.817 -1.961 14.023 1.00 82.19 121 ILE A O 1
ATOM 915 N N . ALA A 1 122 ? -10.748 -0.807 12.340 1.00 85.00 122 ALA A N 1
ATOM 916 C CA . ALA A 1 122 ? -10.773 0.461 13.066 1.00 85.00 122 ALA A CA 1
ATOM 917 C C . ALA A 1 122 ? -11.590 0.352 14.365 1.00 85.00 122 ALA A C 1
ATOM 919 O O . ALA A 1 122 ? -11.148 0.799 15.427 1.00 85.00 122 ALA A O 1
ATOM 920 N N . MET A 1 123 ? -12.754 -0.303 14.318 1.00 84.81 123 MET A N 1
ATOM 921 C CA . MET A 1 123 ? -13.584 -0.514 15.507 1.00 84.81 123 MET A CA 1
ATOM 922 C C . MET A 1 123 ? -12.948 -1.481 16.513 1.00 84.81 123 MET A C 1
ATOM 924 O O . MET A 1 123 ? -13.085 -1.269 17.721 1.00 84.81 123 MET A O 1
ATOM 928 N N . ALA A 1 124 ? -12.209 -2.491 16.051 1.00 82.06 124 ALA A N 1
ATOM 929 C CA . ALA A 1 124 ? -11.446 -3.395 16.906 1.00 82.06 124 ALA A CA 1
ATOM 930 C C . ALA A 1 124 ? -10.322 -2.649 17.640 1.00 82.06 124 ALA A C 1
ATOM 932 O O . ALA A 1 124 ? -10.162 -2.818 18.850 1.00 82.06 124 ALA A O 1
ATOM 933 N N . LEU A 1 125 ? -9.611 -1.752 16.951 1.00 84.56 125 LEU A N 1
ATOM 934 C CA . LEU A 1 125 ? -8.601 -0.885 17.567 1.00 84.56 125 LEU A CA 1
ATOM 935 C C . LEU A 1 125 ? -9.221 0.060 18.602 1.00 84.56 125 LEU A C 1
ATOM 937 O O . LEU A 1 125 ? -8.696 0.195 19.707 1.00 84.56 125 LEU A O 1
ATOM 941 N N . VAL A 1 126 ? -10.376 0.663 18.306 1.00 84.81 126 VAL A N 1
ATOM 942 C CA . VAL A 1 126 ? -11.109 1.492 19.279 1.00 84.81 126 VAL A CA 1
ATOM 943 C C . VAL A 1 126 ? -11.548 0.664 20.492 1.00 84.81 126 VAL A C 1
ATOM 945 O O . VAL A 1 126 ? -11.449 1.138 21.628 1.00 84.81 126 VAL A O 1
ATOM 948 N N . ALA A 1 127 ? -12.007 -0.575 20.286 1.00 79.44 127 ALA A N 1
ATOM 949 C CA . ALA A 1 127 ? -12.363 -1.489 21.370 1.00 79.44 127 ALA A CA 1
ATOM 950 C C . ALA A 1 127 ? -11.147 -1.839 22.240 1.00 79.44 127 ALA A C 1
ATOM 952 O O . ALA A 1 127 ? -11.262 -1.847 23.468 1.00 79.44 127 ALA A O 1
ATOM 953 N N . LEU A 1 128 ? -9.987 -2.066 21.617 1.00 80.81 128 LEU A N 1
ATOM 954 C CA . LEU A 1 128 ? -8.724 -2.339 22.297 1.00 80.81 128 LEU A CA 1
ATOM 955 C C . LEU A 1 128 ? -8.255 -1.131 23.119 1.00 80.81 128 LEU A C 1
ATOM 957 O O . LEU A 1 128 ? -7.933 -1.273 24.295 1.00 80.81 128 LEU A O 1
ATOM 961 N N . VAL A 1 129 ? -8.295 0.078 22.554 1.00 84.56 129 VAL A N 1
ATOM 962 C CA . VAL A 1 129 ? -7.950 1.315 23.278 1.00 84.56 129 VAL A CA 1
ATOM 963 C C . VAL A 1 129 ? -8.910 1.560 24.444 1.00 84.56 129 VAL A C 1
ATOM 965 O O . VAL A 1 129 ? -8.480 1.945 25.532 1.00 84.56 129 VAL A O 1
ATOM 968 N N . ALA A 1 130 ? -10.210 1.318 24.257 1.00 79.69 130 ALA A N 1
ATOM 969 C CA . ALA A 1 130 ? -11.184 1.413 25.341 1.00 79.69 130 ALA A CA 1
ATOM 970 C C . ALA A 1 130 ? -10.889 0.391 26.452 1.00 79.69 130 ALA A C 1
ATOM 972 O O . ALA A 1 130 ? -10.925 0.743 27.633 1.00 79.69 130 ALA A O 1
ATOM 973 N N . ALA A 1 131 ? -10.524 -0.837 26.073 1.00 73.62 131 ALA A N 1
ATOM 974 C CA . ALA A 1 131 ? -10.118 -1.885 26.998 1.00 73.62 131 ALA A CA 1
ATOM 975 C C . ALA A 1 131 ? -8.860 -1.506 27.798 1.00 73.62 131 ALA A C 1
ATOM 977 O O . ALA A 1 131 ? -8.870 -1.642 29.018 1.00 73.62 131 ALA A O 1
ATOM 978 N N . LEU A 1 132 ? -7.836 -0.942 27.150 1.00 79.50 132 LEU A N 1
ATOM 979 C CA . LEU A 1 132 ? -6.629 -0.438 27.822 1.00 79.50 132 LEU A CA 1
ATOM 980 C C . LEU A 1 132 ? -6.927 0.703 28.809 1.00 79.50 132 LEU A C 1
ATOM 982 O O . LEU A 1 132 ? -6.209 0.879 29.788 1.00 79.50 132 LEU A O 1
ATOM 986 N N . ARG A 1 133 ? -8.004 1.463 28.582 1.00 79.50 133 ARG A N 1
ATOM 987 C CA . ARG A 1 133 ? -8.490 2.518 29.491 1.00 79.50 133 ARG A CA 1
ATOM 988 C C . ARG A 1 133 ? -9.441 2.000 30.578 1.00 79.50 133 ARG A C 1
ATOM 990 O O . ARG A 1 133 ? -10.031 2.810 31.288 1.00 79.50 133 ARG A O 1
ATOM 997 N N . GLY A 1 134 ? -9.657 0.686 30.672 1.00 72.62 134 GLY A N 1
ATOM 998 C CA . GLY A 1 134 ? -10.592 0.076 31.620 1.00 72.62 134 GLY A CA 1
ATOM 999 C C . GLY A 1 134 ? -12.060 0.428 31.386 1.00 72.62 134 GLY A C 1
ATOM 1000 O O . GLY A 1 134 ? -12.885 0.290 32.284 1.00 72.62 134 GLY A O 1
ATOM 1001 N N . ARG A 1 135 ? -12.415 0.897 30.184 1.00 76.75 135 ARG A N 1
ATOM 1002 C CA . ARG A 1 135 ? -13.796 1.233 29.824 1.00 76.75 135 ARG A CA 1
ATOM 1003 C C . ARG A 1 135 ? -14.343 0.188 28.862 1.00 76.75 135 ARG A C 1
ATOM 1005 O O . ARG A 1 135 ? -13.755 -0.098 27.820 1.00 76.75 135 ARG A O 1
ATOM 1012 N N . SER A 1 136 ? -15.509 -0.374 29.170 1.00 69.25 136 SER A N 1
ATOM 1013 C CA . SER A 1 136 ? -16.247 -1.155 28.182 1.00 69.25 136 SER A CA 1
ATOM 1014 C C . SER A 1 136 ? -16.892 -0.192 27.179 1.00 69.25 136 SER A C 1
ATOM 1016 O O . SER A 1 136 ? -17.737 0.632 27.518 1.00 69.25 136 SER A O 1
ATOM 1018 N N . SER A 1 137 ? -16.472 -0.260 25.915 1.00 74.25 137 SER A N 1
ATOM 1019 C CA . SER A 1 137 ? -17.150 0.469 24.842 1.00 74.25 137 SER A CA 1
ATOM 1020 C C . SER A 1 137 ? -18.173 -0.452 24.192 1.00 74.25 137 SER A C 1
ATOM 1022 O O . SER A 1 137 ? -17.849 -1.201 23.270 1.00 74.25 137 SER A O 1
ATOM 1024 N N . LEU A 1 138 ? -19.420 -0.402 24.673 1.00 77.12 138 LEU A N 1
ATOM 1025 C CA . LEU A 1 138 ? -20.542 -1.089 24.023 1.00 77.12 138 LEU A CA 1
ATOM 1026 C C . LEU A 1 138 ? -20.623 -0.699 22.537 1.00 77.12 138 LEU A C 1
ATOM 1028 O O . LEU A 1 138 ? -20.805 -1.558 21.683 1.00 77.12 138 LEU A O 1
ATOM 1032 N N . ARG A 1 139 ? -20.395 0.585 22.226 1.00 77.44 139 ARG A N 1
ATOM 1033 C CA . ARG A 1 139 ? -20.403 1.117 20.854 1.00 77.44 139 ARG A CA 1
ATOM 1034 C C . ARG A 1 139 ? -19.335 0.464 19.976 1.00 77.44 139 ARG A C 1
ATOM 1036 O O . ARG A 1 139 ? -19.636 0.097 18.847 1.00 77.44 139 ARG A O 1
ATOM 1043 N N . ALA A 1 140 ? -18.118 0.280 20.495 1.00 75.88 140 ALA A N 1
ATOM 1044 C CA . ALA A 1 140 ? -17.047 -0.374 19.745 1.00 75.88 140 ALA A CA 1
ATOM 1045 C C . ALA A 1 140 ? -17.370 -1.849 19.481 1.00 75.88 140 ALA A C 1
ATOM 1047 O O . ALA A 1 140 ? -17.221 -2.313 18.356 1.00 75.88 140 ALA A O 1
ATOM 1048 N N . ARG A 1 141 ? -17.902 -2.554 20.489 1.00 78.50 141 ARG A N 1
ATOM 1049 C CA . ARG A 1 141 ? -18.332 -3.954 20.353 1.00 78.50 141 ARG A CA 1
ATOM 1050 C C . ARG A 1 141 ? -19.402 -4.105 19.273 1.00 78.50 141 ARG A C 1
ATOM 1052 O O . ARG A 1 141 ? -19.232 -4.904 18.361 1.00 78.50 141 ARG A O 1
ATOM 1059 N N . VAL A 1 142 ? -20.465 -3.301 19.349 1.00 79.12 142 VAL A N 1
ATOM 1060 C CA . VAL A 1 142 ? -21.552 -3.311 18.356 1.00 79.12 142 VAL A CA 1
ATOM 1061 C C . VAL A 1 142 ? -21.021 -2.983 16.959 1.00 79.12 142 VAL A C 1
ATOM 1063 O O . VAL A 1 142 ? -21.385 -3.662 16.007 1.00 79.12 142 VAL A O 1
ATOM 1066 N N . GLY A 1 143 ? -20.120 -2.005 16.828 1.00 78.75 143 GLY A N 1
ATOM 1067 C CA . GLY A 1 143 ? -19.523 -1.664 15.536 1.00 78.75 143 GLY A CA 1
ATOM 1068 C C . GLY A 1 143 ? -18.694 -2.795 14.928 1.00 78.75 143 GLY A C 1
ATOM 1069 O O . GLY A 1 143 ? -18.907 -3.118 13.763 1.00 78.75 143 GLY A O 1
ATOM 1070 N N . VAL A 1 144 ? -17.815 -3.441 15.709 1.00 81.75 144 VAL A N 1
ATOM 1071 C CA . VAL A 1 144 ? -17.039 -4.611 15.245 1.00 81.75 144 VAL A CA 1
ATOM 1072 C C . VAL A 1 144 ? -17.970 -5.685 14.697 1.00 81.75 144 VAL A C 1
ATOM 1074 O O . VAL A 1 144 ? -17.716 -6.224 13.630 1.00 81.75 144 VAL A O 1
ATOM 1077 N N . LEU A 1 145 ? -19.079 -5.953 15.384 1.00 80.56 145 LEU A N 1
ATOM 1078 C CA . LEU A 1 145 ? -20.044 -6.966 14.964 1.00 80.56 145 LEU A CA 1
ATOM 1079 C C . LEU A 1 145 ? -20.798 -6.612 13.695 1.00 80.56 145 LEU A C 1
ATOM 1081 O O . LEU A 1 145 ? -20.973 -7.480 12.848 1.00 80.56 145 LEU A O 1
ATOM 1085 N N . VAL A 1 146 ? -21.249 -5.365 13.563 1.00 83.06 146 VAL A N 1
ATOM 1086 C CA . VAL A 1 146 ? -21.953 -4.921 12.356 1.00 83.06 146 VAL A CA 1
ATOM 1087 C C . VAL A 1 146 ? -21.033 -5.053 11.144 1.00 83.06 146 VAL A C 1
ATOM 1089 O O . VAL A 1 146 ? -21.421 -5.667 10.155 1.00 83.06 146 VAL A O 1
ATOM 1092 N N . PHE A 1 147 ? -19.798 -4.554 11.231 1.00 82.62 147 PHE A N 1
ATOM 1093 C CA . PHE A 1 147 ? -18.852 -4.650 10.119 1.00 82.62 147 PHE A CA 1
ATOM 1094 C C . PHE A 1 147 ? -18.367 -6.085 9.870 1.00 82.62 147 PHE A C 1
ATOM 1096 O O . PHE A 1 147 ? -18.233 -6.480 8.715 1.00 82.62 147 PHE A O 1
ATOM 1103 N N . PHE A 1 148 ? -18.182 -6.892 10.919 1.00 84.00 148 PHE A N 1
ATOM 1104 C CA . PHE A 1 148 ? -17.873 -8.316 10.781 1.00 84.00 148 PHE A CA 1
ATOM 1105 C C . PHE A 1 148 ? -19.002 -9.071 10.074 1.00 84.00 148 PHE A C 1
ATOM 1107 O O . PHE A 1 148 ? -18.744 -9.833 9.148 1.00 84.00 148 PHE A O 1
ATOM 1114 N N . ALA A 1 149 ? -20.258 -8.831 10.461 1.00 83.00 149 ALA A N 1
ATOM 1115 C CA . ALA A 1 149 ? -21.417 -9.452 9.829 1.00 83.00 149 ALA A CA 1
ATOM 1116 C C . ALA A 1 149 ? -21.560 -9.031 8.360 1.00 83.00 149 ALA A C 1
ATOM 1118 O O . ALA A 1 149 ? -21.857 -9.875 7.519 1.00 83.00 149 ALA A O 1
ATOM 1119 N N . LEU A 1 150 ? -21.307 -7.757 8.041 1.00 83.19 150 LEU A N 1
ATOM 1120 C CA . LEU A 1 150 ? -21.298 -7.267 6.660 1.00 83.19 150 LEU A CA 1
ATOM 1121 C C . LEU A 1 150 ? -20.167 -7.898 5.833 1.00 83.19 150 LEU A C 1
ATOM 1123 O O . LEU A 1 150 ? -20.420 -8.336 4.713 1.00 83.19 150 LEU A O 1
ATOM 1127 N N . SER A 1 151 ? -18.954 -8.003 6.387 1.00 83.19 151 SER A N 1
ATOM 1128 C CA . SER A 1 151 ? -17.816 -8.651 5.713 1.00 83.19 151 SER A CA 1
ATOM 1129 C C . SER A 1 151 ? -18.074 -10.148 5.495 1.00 83.19 151 SER A C 1
ATOM 1131 O O . SER A 1 151 ? -17.879 -10.657 4.392 1.00 83.19 151 SER A O 1
ATOM 1133 N N . LEU A 1 152 ? -18.618 -10.849 6.496 1.00 85.62 152 LEU A N 1
ATOM 1134 C CA . LEU A 1 152 ? -18.996 -12.259 6.379 1.00 85.62 152 LEU A CA 1
ATOM 1135 C C . LEU A 1 152 ? -20.115 -12.470 5.350 1.00 85.62 152 LEU A C 1
ATOM 1137 O O . LEU A 1 152 ? -20.038 -13.392 4.541 1.00 85.62 152 LEU A O 1
ATOM 1141 N N . ALA A 1 153 ? -21.141 -11.616 5.350 1.00 85.25 153 ALA A N 1
ATOM 1142 C CA . ALA A 1 153 ? -22.222 -11.683 4.369 1.00 85.25 153 ALA A CA 1
ATOM 1143 C C . ALA A 1 153 ? -21.693 -11.499 2.939 1.00 85.25 153 ALA A C 1
ATOM 1145 O O . ALA A 1 153 ? -22.081 -12.255 2.050 1.00 85.25 153 ALA A O 1
ATOM 1146 N N . ALA A 1 154 ? -20.768 -10.557 2.730 1.00 81.25 154 ALA A N 1
ATOM 1147 C CA . ALA A 1 154 ? -20.107 -10.373 1.442 1.00 81.25 154 ALA A CA 1
ATOM 1148 C C . ALA A 1 154 ? -19.324 -11.628 1.021 1.00 81.25 154 ALA A C 1
ATOM 1150 O O . ALA A 1 154 ? -19.461 -12.085 -0.108 1.00 81.25 154 ALA A O 1
ATOM 1151 N N . GLN A 1 155 ? -18.575 -12.249 1.937 1.00 84.75 155 GLN A N 1
ATOM 1152 C CA . GLN A 1 155 ? -17.824 -13.474 1.636 1.00 84.75 155 GLN A CA 1
ATOM 1153 C C . GLN A 1 155 ? -18.728 -14.664 1.298 1.00 84.75 155 GLN A C 1
ATOM 1155 O O . GLN A 1 155 ? -18.425 -15.414 0.371 1.00 84.75 155 GLN A O 1
ATOM 1160 N N . ILE A 1 156 ? -19.858 -14.822 1.993 1.00 86.19 156 ILE A N 1
ATOM 1161 C CA . ILE A 1 156 ? -20.848 -15.862 1.676 1.00 86.19 156 ILE A CA 1
ATOM 1162 C C . ILE A 1 156 ? -21.452 -15.634 0.285 1.00 86.19 156 ILE A C 1
ATOM 1164 O O . ILE A 1 156 ? -21.704 -16.601 -0.427 1.00 86.19 156 ILE A O 1
ATOM 1168 N N . LEU A 1 157 ? -21.648 -14.377 -0.123 1.00 83.81 157 LEU A N 1
ATOM 1169 C CA . LEU A 1 157 ? -22.114 -14.048 -1.472 1.00 83.81 157 LEU A CA 1
ATOM 1170 C C . LEU A 1 157 ? -21.067 -14.359 -2.560 1.00 83.81 157 LEU A C 1
ATOM 1172 O O . LEU A 1 157 ? -21.461 -14.626 -3.692 1.00 83.81 157 LEU A O 1
ATOM 1176 N N . TYR A 1 158 ? -19.765 -14.358 -2.241 1.00 75.94 158 TYR A N 1
ATOM 1177 C CA . TYR A 1 158 ? -18.681 -14.706 -3.185 1.00 75.94 158 TYR A CA 1
ATOM 1178 C C . TYR A 1 158 ? -18.344 -16.178 -3.249 1.00 75.94 158 TYR A C 1
ATOM 1180 O O . TYR A 1 158 ? -17.736 -16.633 -4.221 1.00 75.94 158 TYR A O 1
ATOM 1188 N N . ALA A 1 159 ? -18.674 -16.912 -2.195 1.00 83.94 159 ALA A N 1
ATOM 1189 C CA . ALA A 1 159 ? -18.461 -18.335 -2.172 1.00 83.94 159 ALA A CA 1
ATOM 1190 C C . ALA A 1 159 ? -19.144 -18.964 -3.395 1.00 83.94 159 ALA A C 1
ATOM 1192 O O . ALA A 1 159 ? -20.322 -18.686 -3.644 1.00 83.94 159 ALA A O 1
ATOM 1193 N N . PRO A 1 160 ? -18.454 -19.849 -4.142 1.00 83.19 160 PRO A N 1
ATOM 1194 C CA . PRO A 1 160 ? -19.138 -20.734 -5.067 1.00 83.19 160 PRO A CA 1
ATOM 1195 C C . PRO A 1 160 ? -20.346 -21.346 -4.346 1.00 83.19 160 PRO A C 1
ATOM 1197 O O . PRO A 1 160 ? -20.202 -21.699 -3.169 1.00 83.19 160 PRO A O 1
ATOM 1200 N N . PRO A 1 161 ? -21.509 -21.512 -5.006 1.00 87.31 161 PRO A N 1
ATOM 1201 C CA . PRO A 1 161 ? -22.716 -22.082 -4.400 1.00 87.31 161 PRO A CA 1
ATOM 1202 C C . PRO A 1 161 ? -22.576 -23.599 -4.179 1.00 87.31 161 PRO A C 1
ATOM 1204 O O . PRO A 1 161 ? -23.502 -24.382 -4.372 1.00 87.31 161 PRO A O 1
ATOM 1207 N N . THR A 1 162 ? -21.377 -24.030 -3.805 1.00 90.56 162 THR A N 1
ATOM 1208 C CA . THR A 1 162 ? -21.025 -25.352 -3.340 1.00 90.56 162 THR A CA 1
ATOM 1209 C C . THR A 1 162 ? -20.875 -25.289 -1.820 1.00 90.56 162 THR A C 1
ATOM 1211 O O . THR A 1 162 ? -20.418 -24.281 -1.269 1.00 90.56 162 THR A O 1
ATOM 1214 N N . PRO A 1 163 ? -21.230 -26.361 -1.097 1.00 88.00 163 PRO A N 1
ATOM 1215 C CA . PRO A 1 163 ? -21.086 -26.387 0.355 1.00 88.00 163 PRO A CA 1
ATOM 1216 C C . PRO A 1 163 ? -19.631 -26.168 0.791 1.00 88.00 163 PRO A C 1
ATOM 1218 O O . PRO A 1 163 ? -19.391 -25.552 1.824 1.00 88.00 163 PRO A O 1
ATOM 1221 N N . GLN A 1 164 ? -18.656 -26.608 -0.013 1.00 87.25 164 GLN A N 1
ATOM 1222 C CA . GLN A 1 164 ? -17.235 -26.380 0.248 1.00 87.25 164 GLN A CA 1
ATOM 1223 C C . GLN A 1 164 ? -16.863 -24.898 0.126 1.00 87.25 164 GLN A C 1
ATOM 1225 O O . GLN A 1 164 ? -16.141 -24.390 0.979 1.00 87.25 164 GLN A O 1
ATOM 1230 N N . GLY A 1 165 ? -17.373 -24.199 -0.895 1.00 84.56 165 GLY A N 1
ATOM 1231 C CA . GLY A 1 165 ? -17.129 -22.769 -1.083 1.00 84.56 165 GLY A CA 1
ATOM 1232 C C . GLY A 1 165 ? -17.651 -21.951 0.094 1.00 84.56 165 GLY A C 1
ATOM 1233 O O . GLY A 1 165 ? -16.916 -21.149 0.670 1.00 84.56 165 GLY A O 1
ATOM 1234 N N . VAL A 1 166 ? -18.896 -22.213 0.502 1.00 86.00 166 VAL A N 1
ATOM 1235 C CA . VAL A 1 166 ? -19.525 -21.535 1.647 1.00 86.00 166 VAL A CA 1
ATOM 1236 C C . VAL A 1 166 ? -18.774 -21.842 2.941 1.00 86.00 166 VAL A C 1
ATOM 1238 O O . VAL A 1 166 ? -18.534 -20.944 3.745 1.00 86.00 166 VAL A O 1
ATOM 1241 N N . LEU A 1 167 ? -18.350 -23.093 3.137 1.00 86.06 167 LEU A N 1
ATOM 1242 C CA . LEU A 1 167 ? -17.590 -23.485 4.319 1.00 86.06 167 LEU A CA 1
ATOM 1243 C C . LEU A 1 167 ? -16.250 -22.738 4.406 1.00 86.06 167 LEU A C 1
ATOM 1245 O O . LEU A 1 167 ? -15.929 -22.192 5.461 1.00 86.06 167 LEU A O 1
ATOM 1249 N N . VAL A 1 168 ? -15.492 -22.665 3.307 1.00 80.44 168 VAL A N 1
ATOM 1250 C CA . VAL A 1 168 ? -14.212 -21.937 3.259 1.00 80.44 168 VAL A CA 1
ATOM 1251 C C . VAL A 1 168 ? -14.416 -20.442 3.524 1.00 80.44 168 VAL A C 1
ATOM 1253 O O . VAL A 1 168 ? -13.659 -19.857 4.299 1.00 80.44 168 VAL A O 1
ATOM 1256 N N . ALA A 1 169 ? -15.470 -19.847 2.958 1.00 83.69 169 ALA A N 1
ATOM 1257 C CA . ALA A 1 169 ? -15.811 -18.440 3.170 1.00 83.69 169 ALA A CA 1
ATOM 1258 C C . ALA A 1 169 ? -16.205 -18.116 4.621 1.00 83.69 169 ALA A C 1
ATOM 1260 O O . ALA A 1 169 ? -16.023 -16.991 5.073 1.00 83.69 169 ALA A O 1
ATOM 1261 N N . ILE A 1 170 ? -16.733 -19.088 5.368 1.00 85.31 170 ILE A N 1
ATOM 1262 C CA . ILE A 1 170 ? -17.152 -18.894 6.762 1.00 85.31 170 ILE A CA 1
ATOM 1263 C C . ILE A 1 170 ? -16.012 -19.173 7.748 1.00 85.31 170 ILE A C 1
ATOM 1265 O O . ILE A 1 170 ? -15.875 -18.458 8.744 1.00 85.31 170 ILE A O 1
ATOM 1269 N N . ILE A 1 171 ? -15.194 -20.201 7.499 1.00 83.62 171 ILE A N 1
ATOM 1270 C CA . ILE A 1 171 ? -14.150 -20.630 8.440 1.00 83.62 171 ILE A CA 1
ATOM 1271 C C . ILE A 1 171 ? -13.143 -19.506 8.691 1.00 83.62 171 ILE A C 1
ATOM 1273 O O . ILE A 1 171 ? -12.868 -19.199 9.850 1.00 83.62 171 ILE A O 1
ATOM 1277 N N . ALA A 1 172 ? -12.625 -18.865 7.639 1.00 79.00 172 ALA A N 1
ATOM 1278 C CA . ALA A 1 172 ? -11.557 -17.878 7.793 1.00 79.00 172 ALA A CA 1
ATOM 1279 C C . ALA A 1 172 ? -11.971 -16.661 8.656 1.00 79.00 172 ALA A C 1
ATOM 1281 O O . ALA A 1 172 ? -11.263 -16.372 9.627 1.00 79.00 172 ALA A O 1
ATOM 1282 N N . PRO A 1 173 ? -13.121 -15.993 8.418 1.00 79.38 173 PRO A N 1
ATOM 1283 C CA . PRO A 1 173 ? -13.587 -14.906 9.280 1.00 79.38 173 PRO A CA 1
ATOM 1284 C C . PRO A 1 173 ? -13.855 -15.347 10.714 1.00 79.38 173 PRO A C 1
ATOM 1286 O O . PRO A 1 173 ? -13.516 -14.620 11.646 1.00 79.38 173 PRO A O 1
ATOM 1289 N N . ILE A 1 174 ? -14.450 -16.528 10.915 1.00 83.62 174 ILE A N 1
ATOM 1290 C CA . ILE A 1 174 ? -14.755 -17.027 12.261 1.00 83.62 174 ILE A CA 1
ATOM 1291 C C . ILE A 1 174 ? -13.469 -17.303 13.039 1.00 83.62 174 ILE A C 1
ATOM 1293 O O . ILE A 1 174 ? -13.344 -16.854 14.179 1.00 83.62 174 ILE A O 1
ATOM 1297 N N . SER A 1 175 ? -12.501 -17.996 12.434 1.00 81.88 175 SER A N 1
ATOM 1298 C CA . SER A 1 175 ? -11.199 -18.249 13.057 1.00 81.88 175 SER A CA 1
ATOM 1299 C C . SER A 1 175 ? -10.507 -16.944 13.436 1.00 81.88 175 SER A C 1
ATOM 1301 O O . SER A 1 175 ? -9.986 -16.813 14.541 1.00 81.88 175 SER A O 1
ATOM 1303 N N . LEU A 1 176 ? -10.564 -15.951 12.553 1.00 77.94 176 LEU A N 1
ATOM 1304 C CA . LEU A 1 176 ? -9.963 -14.646 12.774 1.00 77.94 176 LEU A CA 1
ATOM 1305 C C . LEU A 1 176 ? -10.660 -13.856 13.893 1.00 77.94 176 LEU A C 1
ATOM 1307 O O . LEU A 1 176 ? -9.989 -13.284 14.754 1.00 77.94 176 LEU A O 1
ATOM 1311 N N . ALA A 1 177 ? -11.993 -13.874 13.937 1.00 81.75 177 ALA A N 1
ATOM 1312 C CA . ALA A 1 177 ? -12.764 -13.259 15.012 1.00 81.75 177 ALA A CA 1
ATOM 1313 C C . ALA A 1 177 ? -12.463 -13.912 16.369 1.00 81.75 177 ALA A C 1
ATOM 1315 O O . ALA A 1 177 ? -12.332 -13.216 17.377 1.00 81.75 177 ALA A O 1
ATOM 1316 N N . TRP A 1 178 ? -12.290 -15.234 16.383 1.00 84.44 178 TRP A N 1
ATOM 1317 C CA . TRP A 1 178 ? -11.930 -15.986 17.581 1.00 84.44 178 TRP A CA 1
ATOM 1318 C C . TRP A 1 178 ? -10.499 -15.689 18.060 1.00 84.44 178 TRP A C 1
ATOM 1320 O O . TRP A 1 178 ? -10.273 -15.478 19.256 1.00 84.44 178 TRP A O 1
ATOM 1330 N N . MET A 1 179 ? -9.535 -15.585 17.137 1.00 82.69 179 MET A N 1
ATOM 1331 C CA . MET A 1 179 ? -8.165 -15.168 17.462 1.00 82.69 179 MET A CA 1
ATOM 1332 C C . MET A 1 179 ? -8.133 -13.746 18.034 1.00 82.69 179 MET A C 1
ATOM 1334 O O . MET A 1 179 ? -7.455 -13.494 19.032 1.00 82.69 179 MET A O 1
ATOM 1338 N N . LEU A 1 180 ? -8.898 -12.823 17.442 1.00 81.19 180 LEU A N 1
ATOM 1339 C CA . LEU A 1 180 ? -8.993 -11.446 17.919 1.00 81.19 180 LEU A CA 1
ATOM 1340 C C . LEU A 1 180 ? -9.641 -11.363 19.307 1.00 81.19 180 LEU A C 1
ATOM 1342 O O . LEU A 1 180 ? -9.160 -10.617 20.158 1.00 81.19 180 LEU A O 1
ATOM 1346 N N . GLU A 1 181 ? -10.712 -12.119 19.555 1.00 84.12 181 GLU A N 1
ATOM 1347 C CA . GLU A 1 181 ? -11.344 -12.185 20.875 1.00 84.12 181 GLU A CA 1
ATOM 1348 C C . GLU A 1 181 ? -10.354 -12.676 21.934 1.00 84.12 181 GLU A C 1
ATOM 1350 O O . GLU A 1 181 ? -10.210 -12.035 22.976 1.00 84.12 181 GLU A O 1
ATOM 1355 N N . THR A 1 182 ? -9.626 -13.754 21.635 1.00 83.31 182 THR A N 1
ATOM 1356 C CA . THR A 1 182 ? -8.595 -14.305 22.526 1.00 83.31 182 THR A CA 1
ATOM 1357 C C . THR A 1 182 ? -7.527 -13.260 22.849 1.00 83.31 182 THR A C 1
ATOM 1359 O O . THR A 1 182 ? -7.190 -13.059 24.015 1.00 83.31 182 THR A O 1
ATOM 1362 N N . LEU A 1 183 ? -7.050 -12.524 21.839 1.00 81.88 183 LEU A N 1
ATOM 1363 C CA . LEU A 1 183 ? -6.084 -11.442 22.036 1.00 81.88 183 LEU A CA 1
ATOM 1364 C C . LEU A 1 183 ? -6.651 -10.318 22.911 1.00 81.88 183 LEU A C 1
ATOM 1366 O O . LEU A 1 183 ? -5.963 -9.827 23.802 1.00 81.88 183 LEU A O 1
ATOM 1370 N N . ILE A 1 184 ? -7.897 -9.899 22.677 1.00 81.06 184 ILE A N 1
ATOM 1371 C CA . ILE A 1 184 ? -8.537 -8.835 23.462 1.00 81.06 184 ILE A CA 1
ATOM 1372 C C . ILE A 1 184 ? -8.698 -9.261 24.924 1.00 81.06 184 ILE A C 1
ATOM 1374 O O . ILE A 1 184 ? -8.471 -8.435 25.811 1.00 81.06 184 ILE A O 1
ATOM 1378 N N . ILE A 1 185 ? -9.088 -10.514 25.181 1.00 83.31 185 ILE A N 1
ATOM 1379 C CA . ILE A 1 185 ? -9.203 -11.064 26.539 1.00 83.31 185 ILE A CA 1
ATOM 1380 C C . ILE A 1 185 ? -7.834 -11.056 27.219 1.00 83.31 185 ILE A C 1
ATOM 1382 O O . ILE A 1 185 ? -7.718 -10.535 28.325 1.00 83.31 185 ILE A O 1
ATOM 1386 N N . GLU A 1 186 ? -6.788 -11.526 26.541 1.00 85.56 186 GLU A N 1
ATOM 1387 C CA . GLU A 1 186 ? -5.448 -11.593 27.127 1.00 85.56 186 GLU A CA 1
ATOM 1388 C C . GLU A 1 186 ? -4.856 -10.198 27.384 1.00 85.56 186 GLU A C 1
ATOM 1390 O O . GLU A 1 186 ? -4.320 -9.928 28.458 1.00 85.56 186 GLU A O 1
ATOM 1395 N N . VAL A 1 187 ? -5.026 -9.257 26.446 1.00 82.31 187 VAL A N 1
ATOM 1396 C CA . VAL A 1 187 ? -4.606 -7.859 26.639 1.00 82.31 187 VAL A CA 1
ATOM 1397 C C . VAL A 1 187 ? -5.387 -7.205 27.778 1.00 82.31 187 VAL A C 1
ATOM 1399 O O . VAL A 1 187 ? -4.813 -6.435 28.549 1.00 82.31 187 VAL A O 1
ATOM 1402 N N . ARG A 1 188 ? -6.683 -7.507 27.921 1.00 81.25 188 ARG A N 1
ATOM 1403 C CA . ARG A 1 188 ? -7.500 -7.025 29.046 1.00 81.25 188 ARG A CA 1
ATOM 1404 C C . ARG A 1 188 ? -7.044 -7.594 30.370 1.00 81.25 188 ARG A C 1
ATOM 1406 O O . ARG A 1 188 ? -6.957 -6.830 31.325 1.00 81.25 188 ARG A O 1
ATOM 1413 N N . ARG A 1 189 ? -6.761 -8.891 30.419 1.00 84.06 189 ARG A N 1
ATOM 1414 C CA . ARG A 1 189 ? -6.264 -9.571 31.611 1.00 84.06 189 ARG A CA 1
ATOM 1415 C C . ARG A 1 189 ? -4.935 -8.967 32.045 1.00 84.06 189 ARG A C 1
ATOM 1417 O O . ARG A 1 189 ? -4.826 -8.459 33.154 1.00 84.06 189 ARG A O 1
ATOM 1424 N N . TRP A 1 190 ? -3.992 -8.853 31.112 1.00 84.44 190 TRP A N 1
ATOM 1425 C CA . TRP A 1 190 ? -2.707 -8.195 31.339 1.00 84.44 190 TRP A CA 1
ATOM 1426 C C . TRP A 1 190 ? -2.856 -6.734 31.800 1.00 84.44 190 TRP A C 1
ATOM 1428 O O . TRP A 1 190 ? -2.184 -6.290 32.735 1.00 84.44 190 TRP A O 1
ATOM 1438 N N . ALA A 1 191 ? -3.756 -5.966 31.175 1.00 82.00 191 ALA A N 1
ATOM 1439 C CA . ALA A 1 191 ? -4.025 -4.587 31.576 1.00 82.00 191 ALA A CA 1
ATOM 1440 C C . ALA A 1 191 ? -4.683 -4.510 32.965 1.00 82.00 191 ALA A C 1
ATOM 1442 O O . ALA A 1 191 ? -4.321 -3.641 33.758 1.00 82.00 191 ALA A O 1
ATOM 1443 N N . GLY A 1 192 ? -5.605 -5.423 33.275 1.00 82.38 192 GLY A N 1
ATOM 1444 C CA . GLY A 1 192 ? -6.258 -5.569 34.576 1.00 82.38 192 GLY A CA 1
ATOM 1445 C C . GLY A 1 192 ? -5.259 -5.881 35.685 1.00 82.38 192 GLY A C 1
ATOM 1446 O O . GLY A 1 192 ? -5.230 -5.165 36.684 1.00 82.38 192 GLY A O 1
ATOM 1447 N N . ASP A 1 193 ? -4.357 -6.839 35.464 1.00 82.94 193 ASP A N 1
ATOM 1448 C CA . ASP A 1 193 ? -3.289 -7.217 36.403 1.00 82.94 193 ASP A CA 1
ATOM 1449 C C . ASP A 1 193 ? -2.305 -6.063 36.663 1.00 82.94 193 ASP A C 1
ATOM 1451 O O . ASP A 1 193 ? -1.789 -5.868 37.776 1.00 82.94 193 ASP A O 1
ATOM 1455 N N . ARG A 1 194 ? -2.049 -5.241 35.640 1.00 80.81 194 ARG A N 1
ATOM 1456 C CA . ARG A 1 194 ? -1.196 -4.052 35.758 1.00 80.81 194 ARG A CA 1
ATOM 1457 C C . ARG A 1 194 ? -1.898 -2.903 36.486 1.00 80.81 194 ARG A C 1
ATOM 1459 O O . ARG A 1 194 ? -1.275 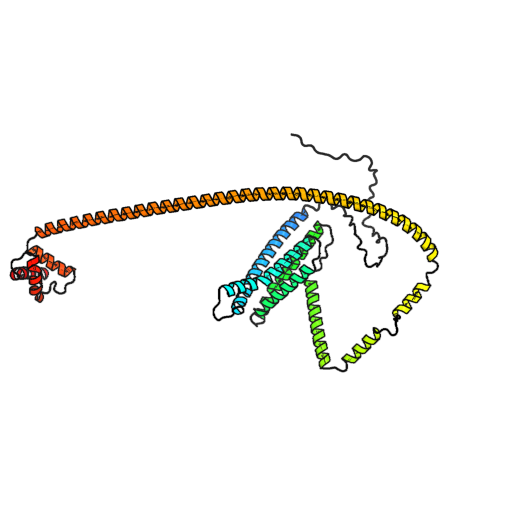-2.204 37.289 1.00 80.81 194 ARG A O 1
ATOM 1466 N N . LEU A 1 195 ? -3.187 -2.711 36.222 1.00 79.31 195 LEU A N 1
ATOM 1467 C CA . LEU A 1 195 ? -4.013 -1.677 36.847 1.00 79.31 195 LEU A CA 1
ATOM 1468 C C . LEU A 1 195 ? -4.573 -2.111 38.209 1.00 79.31 195 LEU A C 1
ATOM 1470 O O . LEU A 1 195 ? -5.031 -1.256 38.964 1.00 79.31 195 LEU A O 1
ATOM 1474 N N . GLY A 1 196 ? -4.454 -3.383 38.593 1.00 81.69 196 GLY A N 1
ATOM 1475 C CA . GLY A 1 196 ? -4.999 -3.922 39.842 1.00 81.69 196 GLY A CA 1
ATOM 1476 C C . GLY A 1 196 ? -6.520 -3.784 39.933 1.00 81.69 196 GLY A C 1
ATOM 1477 O O . GLY A 1 196 ? -7.045 -3.600 41.027 1.00 81.69 196 GLY A O 1
ATOM 1478 N N . VAL A 1 197 ? -7.208 -3.794 38.790 1.00 79.56 197 VAL A N 1
ATOM 1479 C CA . VAL A 1 197 ? -8.667 -3.684 38.704 1.00 79.56 197 VAL A CA 1
ATOM 1480 C C . VAL A 1 197 ? -9.187 -4.992 38.114 1.00 79.56 197 VAL A C 1
ATOM 1482 O O . VAL A 1 197 ? -8.738 -5.350 37.022 1.00 79.56 197 VAL A O 1
ATOM 1485 N N . PRO A 1 198 ? -10.117 -5.700 38.783 1.00 77.56 198 PRO A N 1
ATOM 1486 C CA . PRO A 1 198 ? -10.757 -6.869 38.197 1.00 77.56 198 PRO A CA 1
ATOM 1487 C C . PRO A 1 198 ? -11.538 -6.422 36.958 1.00 77.56 198 PRO A C 1
ATOM 1489 O O . PRO A 1 198 ? -12.511 -5.671 37.047 1.00 77.56 198 PRO A O 1
ATOM 1492 N N . MET A 1 199 ? -11.054 -6.824 35.786 1.00 77.69 199 MET A N 1
ATOM 1493 C CA . MET A 1 199 ? -11.692 -6.537 34.506 1.00 77.69 199 MET A CA 1
ATOM 1494 C C . MET A 1 199 ? -12.634 -7.686 34.175 1.00 77.69 199 MET A C 1
ATOM 1496 O O . MET A 1 199 ? -12.281 -8.848 34.330 1.00 77.69 199 MET A O 1
ATOM 1500 N N . ASP A 1 200 ? -13.826 -7.361 33.690 1.00 73.19 200 ASP A N 1
ATOM 1501 C CA . ASP A 1 200 ? -14.789 -8.370 33.269 1.00 73.19 200 ASP A CA 1
ATOM 1502 C C . ASP A 1 200 ? -14.265 -9.119 32.022 1.00 73.19 200 ASP A C 1
ATOM 1504 O O . ASP A 1 200 ? -14.100 -8.524 30.944 1.00 73.19 200 ASP A O 1
ATOM 1508 N N . GLU A 1 201 ? -13.976 -10.413 32.197 1.00 72.81 201 GLU A N 1
ATOM 1509 C CA . GLU A 1 201 ? -13.420 -11.340 31.192 1.00 72.81 201 GLU A CA 1
ATOM 1510 C C . GLU A 1 201 ? -14.496 -11.926 30.266 1.00 72.81 201 GLU A C 1
ATOM 1512 O O . GLU A 1 201 ? -14.214 -12.804 29.452 1.00 72.81 201 GLU A O 1
ATOM 1517 N N . SER A 1 202 ? -15.735 -11.437 30.371 1.00 73.50 202 SER A N 1
ATOM 1518 C CA . SER A 1 202 ? -16.859 -11.906 29.568 1.00 73.50 202 SER A CA 1
ATOM 1519 C C . SER A 1 202 ? -16.512 -11.893 28.062 1.00 73.50 202 SER A C 1
ATOM 1521 O O . SER A 1 202 ? -16.282 -10.816 27.490 1.00 73.50 202 SER A O 1
ATOM 1523 N N . PRO A 1 203 ? -16.459 -13.072 27.398 1.00 71.62 203 PRO A N 1
ATOM 1524 C CA . PRO A 1 203 ? -16.079 -13.152 25.997 1.00 71.62 203 PRO A CA 1
ATOM 1525 C C . PRO A 1 203 ? -17.114 -12.408 25.151 1.00 71.62 203 PRO A C 1
ATOM 1527 O O . PRO A 1 203 ? -18.319 -12.677 25.208 1.00 71.62 203 PRO A O 1
ATOM 1530 N N . ILE A 1 204 ? -16.645 -11.414 24.401 1.00 67.00 204 ILE A N 1
ATOM 1531 C CA . ILE A 1 204 ? -17.486 -10.484 23.644 1.00 67.00 204 ILE A CA 1
ATOM 1532 C C . ILE A 1 204 ? -18.176 -11.213 22.493 1.00 67.00 204 ILE A C 1
ATOM 1534 O O . ILE A 1 204 ? -19.377 -11.037 22.282 1.00 67.00 204 ILE A O 1
ATOM 1538 N N . LEU A 1 205 ? -17.431 -12.034 21.759 1.00 66.06 205 LEU A N 1
ATOM 1539 C CA . LEU A 1 205 ? -17.947 -12.807 20.644 1.00 66.06 205 LEU A CA 1
ATOM 1540 C C . LEU A 1 205 ? -18.876 -13.896 21.159 1.00 66.06 205 LEU A C 1
ATOM 1542 O O . LEU A 1 205 ? -19.928 -14.079 20.574 1.00 66.06 205 LEU A O 1
ATOM 1546 N N . THR A 1 206 ? -18.569 -14.560 22.276 1.00 70.31 206 THR A N 1
ATOM 1547 C CA . THR A 1 206 ? -19.479 -15.585 22.827 1.00 70.31 206 THR A CA 1
ATOM 1548 C C . THR A 1 206 ? -20.784 -14.961 23.320 1.00 70.31 206 THR A C 1
ATOM 1550 O O . THR A 1 206 ? -21.869 -15.442 22.987 1.00 70.31 206 THR A O 1
ATOM 1553 N N . GLY A 1 207 ? -20.705 -13.849 24.060 1.00 71.06 207 GLY A N 1
ATOM 1554 C CA . GLY A 1 207 ? -21.879 -13.132 24.558 1.00 71.06 207 GLY A CA 1
ATOM 1555 C C . GLY A 1 207 ? -22.763 -12.591 23.435 1.00 71.06 207 GLY A C 1
ATOM 1556 O O . GLY A 1 207 ? -23.993 -12.637 23.537 1.00 71.06 207 GLY A O 1
ATOM 1557 N N . VAL A 1 208 ? -22.156 -12.132 22.338 1.00 65.00 208 VAL A N 1
ATOM 1558 C CA . VAL A 1 208 ? -22.911 -11.604 21.200 1.00 65.00 208 VAL A CA 1
ATOM 1559 C C . VAL A 1 208 ? -23.289 -12.672 20.179 1.00 65.00 208 VAL A C 1
ATOM 1561 O O . VAL A 1 208 ? -24.358 -12.590 19.599 1.00 65.00 208 VAL A O 1
ATOM 1564 N N . LEU A 1 209 ? -22.530 -13.746 20.013 1.00 67.75 209 LEU A N 1
ATOM 1565 C CA . LEU A 1 209 ? -22.979 -14.913 19.257 1.00 67.75 209 LEU A CA 1
ATOM 1566 C C . LEU A 1 209 ? -24.209 -15.513 19.940 1.00 67.75 209 LEU A C 1
ATOM 1568 O O . LEU A 1 209 ? -25.202 -15.794 19.279 1.00 67.75 209 LEU A O 1
ATOM 1572 N N . LEU A 1 210 ? -24.200 -15.610 21.273 1.00 74.06 210 LEU A N 1
ATOM 1573 C CA . LEU A 1 210 ? -25.383 -15.976 22.049 1.00 74.06 210 LEU A CA 1
ATOM 1574 C C . LEU A 1 210 ? -26.526 -14.980 21.848 1.00 74.06 210 LEU A C 1
ATOM 1576 O O . LEU A 1 210 ? -27.669 -15.412 21.706 1.00 74.06 210 LEU A O 1
ATOM 1580 N N . SER A 1 211 ? -26.263 -13.670 21.828 1.00 68.88 211 SER A N 1
ATOM 1581 C CA . SER A 1 211 ? -27.322 -12.682 21.592 1.00 68.88 211 SER A CA 1
ATOM 1582 C C . SER A 1 211 ? -27.855 -12.736 20.156 1.00 68.88 211 SER A C 1
ATOM 1584 O O . SER A 1 211 ? -29.066 -12.682 19.973 1.00 68.88 211 SER A O 1
ATOM 1586 N N . LEU A 1 212 ? -27.006 -12.959 19.154 1.00 68.81 212 LEU A N 1
ATOM 1587 C CA . LEU A 1 212 ? -27.369 -13.140 17.753 1.00 68.81 212 LEU A CA 1
ATOM 1588 C C . LEU A 1 212 ? -28.176 -14.423 17.567 1.00 68.81 212 LEU A C 1
ATOM 1590 O O . LEU A 1 212 ? -29.228 -14.389 16.943 1.00 68.81 212 LEU A O 1
ATOM 1594 N N . VAL A 1 213 ? -27.755 -15.535 18.174 1.00 74.94 213 VAL A N 1
ATOM 1595 C CA . VAL A 1 213 ? -28.518 -16.792 18.203 1.00 74.94 213 VAL A CA 1
ATOM 1596 C C . VAL A 1 213 ? -29.855 -16.589 18.911 1.00 74.94 213 VAL A C 1
ATOM 1598 O O . VAL A 1 213 ? -30.864 -17.127 18.462 1.00 74.94 213 VAL A O 1
ATOM 1601 N N . ARG A 1 214 ? -29.915 -15.793 19.988 1.00 77.62 214 ARG A N 1
ATOM 1602 C CA . ARG A 1 214 ? -31.185 -15.435 20.644 1.00 77.62 214 ARG A CA 1
ATOM 1603 C C . ARG A 1 214 ? -32.072 -14.592 19.738 1.00 77.62 214 ARG A C 1
ATOM 1605 O O . ARG A 1 214 ? -33.260 -14.883 19.674 1.00 77.62 214 ARG A O 1
ATOM 1612 N N . VAL A 1 215 ? -31.527 -13.597 19.039 1.00 73.56 215 VAL A N 1
ATOM 1613 C CA . VAL A 1 215 ? -32.270 -12.752 18.090 1.00 73.56 215 VAL A CA 1
ATOM 1614 C C . VAL A 1 215 ? -32.758 -13.584 16.912 1.00 73.56 215 VAL A C 1
ATOM 1616 O O . VAL A 1 215 ? -33.933 -13.516 16.580 1.00 73.56 215 VAL A O 1
ATOM 1619 N N . LEU A 1 216 ? -31.913 -14.440 16.339 1.00 75.56 216 LEU A N 1
ATOM 1620 C CA . LEU A 1 216 ? -32.286 -15.358 15.268 1.00 75.56 216 LEU A CA 1
ATOM 1621 C C . LEU A 1 216 ? -33.358 -16.338 15.744 1.00 75.56 216 LEU A C 1
ATOM 1623 O O . LEU A 1 216 ? -34.363 -16.527 15.072 1.00 75.56 216 LEU A O 1
ATOM 1627 N N . ARG A 1 217 ? -33.207 -16.915 16.939 1.00 81.56 217 ARG A N 1
ATOM 1628 C CA . ARG A 1 217 ? -34.226 -17.776 17.552 1.00 81.56 217 ARG A CA 1
ATOM 1629 C C . ARG A 1 217 ? -35.520 -17.012 17.822 1.00 81.56 217 ARG A C 1
ATOM 1631 O O . ARG A 1 217 ? -36.587 -17.591 17.658 1.00 81.56 217 ARG A O 1
ATOM 1638 N N . ALA A 1 218 ? -35.449 -15.746 18.227 1.00 81.88 218 ALA A N 1
ATOM 1639 C CA . ALA A 1 218 ? -36.612 -14.884 18.410 1.00 81.88 218 ALA A CA 1
ATOM 1640 C C . ALA A 1 218 ? -37.283 -14.571 17.069 1.00 81.88 218 ALA A C 1
ATOM 1642 O O . ALA A 1 218 ? -38.500 -14.652 16.990 1.00 81.88 218 ALA A O 1
ATOM 1643 N N . ALA A 1 219 ? -36.514 -14.314 16.011 1.00 77.88 219 ALA A N 1
ATOM 1644 C CA . ALA A 1 219 ? -37.015 -14.100 14.659 1.00 77.88 219 ALA A CA 1
ATOM 1645 C C . ALA A 1 219 ? -37.646 -15.373 14.084 1.00 77.88 219 ALA A C 1
ATOM 1647 O O . ALA A 1 219 ? -38.740 -15.311 13.540 1.00 77.88 219 ALA A O 1
ATOM 1648 N N . VAL A 1 220 ? -37.026 -16.541 14.273 1.00 84.88 220 VAL A N 1
ATOM 1649 C CA . VAL A 1 220 ? -37.603 -17.842 13.904 1.00 84.88 220 VAL A CA 1
ATOM 1650 C C . VAL A 1 220 ? -38.863 -18.112 14.718 1.00 84.88 220 VAL A C 1
ATOM 1652 O O . VAL A 1 220 ? -39.867 -18.523 14.154 1.00 84.88 220 VAL A O 1
ATOM 1655 N N . ARG A 1 221 ? -38.863 -17.841 16.029 1.00 87.56 221 ARG A N 1
ATOM 1656 C CA . ARG A 1 221 ? -40.072 -17.941 16.860 1.00 87.56 221 ARG A CA 1
ATOM 1657 C C . ARG A 1 221 ? -41.162 -16.989 16.389 1.00 87.56 221 ARG A C 1
ATOM 1659 O O . ARG A 1 221 ? -42.309 -17.405 16.351 1.00 87.56 221 ARG A O 1
ATOM 1666 N N . LEU A 1 222 ? -40.819 -15.758 16.024 1.00 84.25 222 LEU A N 1
ATOM 1667 C CA . LEU A 1 222 ? -41.752 -14.768 15.497 1.00 84.25 222 LEU A CA 1
ATOM 1668 C C . LEU A 1 222 ? -42.306 -15.223 14.149 1.00 84.25 222 LEU A C 1
ATOM 1670 O O . LEU A 1 222 ? -43.509 -15.171 13.945 1.00 84.25 222 LEU A O 1
ATOM 1674 N N . LEU A 1 223 ? -41.456 -15.731 13.258 1.00 85.31 223 LEU A N 1
ATOM 1675 C CA . LEU A 1 223 ? -41.856 -16.278 11.968 1.00 85.31 223 LEU A CA 1
ATOM 1676 C C . LEU A 1 223 ? -42.778 -17.482 12.155 1.00 85.31 223 LEU A C 1
ATOM 1678 O O . LEU A 1 223 ? -43.834 -17.528 11.544 1.00 85.31 223 LEU A O 1
ATOM 1682 N N . LEU A 1 224 ? -42.426 -18.421 13.036 1.00 86.69 224 LEU A N 1
ATOM 1683 C CA . LEU A 1 224 ? -43.269 -19.564 13.392 1.00 86.69 224 LEU A CA 1
ATOM 1684 C C . LEU A 1 224 ? -44.568 -19.123 14.068 1.00 86.69 224 LEU A C 1
ATOM 1686 O O . LEU A 1 224 ? -45.599 -19.755 13.867 1.00 86.69 224 LEU A O 1
ATOM 1690 N N . TRP A 1 225 ? -44.540 -18.046 14.850 1.00 85.12 225 TRP A N 1
ATOM 1691 C CA . TRP A 1 225 ? -45.727 -17.463 15.463 1.00 85.12 225 TRP A CA 1
ATOM 1692 C C . TRP A 1 225 ? -46.633 -16.809 14.416 1.00 85.12 225 TRP A C 1
ATOM 1694 O O . TRP A 1 225 ? -47.835 -17.035 14.448 1.00 85.12 225 TRP A O 1
ATOM 1704 N N . LEU A 1 226 ? -46.074 -16.088 13.442 1.00 82.12 226 LEU A N 1
ATOM 1705 C CA . LEU A 1 226 ? -46.802 -15.543 12.293 1.00 82.12 226 LEU A CA 1
ATOM 1706 C C . LEU A 1 226 ? -47.363 -16.664 11.415 1.00 82.12 226 LEU A C 1
ATOM 1708 O O . LEU A 1 226 ? -48.521 -16.614 11.013 1.00 82.12 226 LEU A O 1
ATOM 1712 N N . LEU A 1 227 ? -46.577 -17.714 11.181 1.00 83.00 227 LEU A N 1
ATOM 1713 C CA . LEU A 1 227 ? -47.009 -18.908 10.465 1.00 83.00 227 LEU A CA 1
ATOM 1714 C C . LEU A 1 227 ? -48.168 -19.579 11.216 1.00 83.00 227 LEU A C 1
ATOM 1716 O O . LEU A 1 227 ? -49.205 -19.876 10.629 1.00 83.00 227 LEU A O 1
ATOM 1720 N N . ARG A 1 228 ? -48.051 -19.722 12.541 1.00 80.69 228 ARG A N 1
ATOM 1721 C CA . ARG A 1 228 ? -49.130 -20.204 13.410 1.00 80.69 228 ARG A CA 1
ATOM 1722 C C . ARG A 1 228 ? -50.352 -19.289 13.368 1.00 80.69 228 ARG A C 1
ATOM 1724 O O . ARG A 1 228 ? -51.459 -19.801 13.372 1.00 80.69 228 ARG A O 1
ATOM 1731 N N . LEU A 1 229 ? -50.185 -17.972 13.297 1.00 80.06 229 LEU A N 1
ATOM 1732 C CA . LEU A 1 229 ? -51.290 -17.018 13.178 1.00 80.06 229 LEU A CA 1
ATOM 1733 C C . LEU A 1 229 ? -52.069 -17.215 11.865 1.00 80.06 229 LEU A C 1
ATOM 1735 O O . LEU A 1 229 ? -53.289 -17.052 11.838 1.00 80.06 229 LEU A O 1
ATOM 1739 N N . VAL A 1 230 ? -51.371 -17.580 10.784 1.00 81.94 230 VAL A N 1
ATOM 1740 C CA . VAL A 1 230 ? -51.977 -17.897 9.482 1.00 81.94 230 VAL A CA 1
ATOM 1741 C C . VAL A 1 230 ? -52.714 -19.242 9.524 1.00 81.94 230 VAL A C 1
ATOM 1743 O O . VAL A 1 230 ? -53.815 -19.335 8.985 1.00 81.94 230 VAL A O 1
ATOM 1746 N N . PHE A 1 231 ? -52.157 -20.257 10.195 1.00 81.44 231 PHE A N 1
ATOM 1747 C CA . PHE A 1 231 ? -52.728 -21.613 10.231 1.00 81.44 231 PHE A CA 1
ATOM 1748 C C . PHE A 1 231 ? -53.753 -21.871 11.360 1.00 81.44 231 PHE A C 1
ATOM 1750 O O . PHE A 1 231 ? -54.660 -22.675 11.174 1.00 81.44 231 PHE A O 1
ATOM 1757 N N . ASP A 1 232 ? -53.655 -21.195 12.509 1.00 77.69 232 ASP A N 1
ATOM 1758 C CA . ASP A 1 232 ? -54.497 -21.380 13.707 1.00 77.69 232 ASP A CA 1
ATOM 1759 C C . ASP A 1 232 ? -54.887 -20.026 14.325 1.00 77.69 232 ASP A C 1
ATOM 1761 O O . ASP A 1 232 ? -54.467 -19.619 15.415 1.00 77.69 232 ASP A O 1
ATOM 1765 N N . ARG A 1 233 ? -55.719 -19.301 13.578 1.00 68.06 233 ARG A N 1
ATOM 1766 C CA . ARG A 1 233 ? -56.157 -17.944 13.915 1.00 68.06 233 ARG A CA 1
ATOM 1767 C C . ARG A 1 233 ? -57.054 -17.894 15.158 1.00 68.06 233 ARG A C 1
ATOM 1769 O O . ARG A 1 233 ? -57.111 -16.861 15.808 1.00 68.06 233 ARG A O 1
ATOM 1776 N N . ARG A 1 234 ? -57.775 -18.969 15.506 1.00 75.19 234 ARG A N 1
ATOM 1777 C CA . ARG A 1 234 ? -58.709 -18.976 16.654 1.00 75.19 234 ARG A CA 1
ATOM 1778 C C . ARG A 1 234 ? -58.004 -19.250 17.986 1.00 75.19 234 ARG A C 1
ATOM 1780 O O . ARG A 1 234 ? -58.378 -18.634 18.981 1.00 75.19 234 ARG A O 1
ATOM 1787 N N . GLY A 1 235 ? -56.970 -20.096 18.012 1.00 69.69 235 GLY A N 1
ATOM 1788 C CA . GLY A 1 235 ? -56.232 -20.412 19.240 1.00 69.69 235 GLY A CA 1
ATOM 1789 C C . GLY A 1 235 ? -55.349 -19.270 19.760 1.00 69.69 235 GLY A C 1
ATOM 1790 O O . GLY A 1 235 ? -55.200 -19.098 20.968 1.00 69.69 235 GLY A O 1
ATOM 1791 N N . THR A 1 236 ? -54.791 -18.440 18.872 1.00 64.25 236 THR A N 1
ATOM 1792 C CA . THR A 1 236 ? -53.866 -17.354 19.261 1.00 64.25 236 THR A CA 1
ATOM 1793 C C . THR A 1 236 ? -54.562 -16.166 19.933 1.00 64.25 236 THR A C 1
ATOM 1795 O O . THR A 1 236 ? -53.987 -15.554 20.831 1.00 64.25 236 THR A O 1
ATOM 1798 N N . TRP A 1 237 ? -55.808 -15.859 19.560 1.00 70.50 237 TRP A N 1
ATOM 1799 C CA . TRP A 1 237 ? -56.575 -14.758 20.162 1.00 70.50 237 TRP A CA 1
ATOM 1800 C C . TRP A 1 237 ? -57.021 -15.034 21.606 1.00 70.50 237 TRP A C 1
ATOM 1802 O O . TRP A 1 237 ? -57.184 -14.095 22.383 1.00 70.50 237 TRP A O 1
ATOM 1812 N N . ALA A 1 238 ? -57.181 -16.303 21.993 1.00 68.38 238 ALA A N 1
ATOM 1813 C CA . ALA A 1 238 ? -57.577 -16.671 23.352 1.00 68.38 238 ALA A CA 1
ATOM 1814 C C . ALA A 1 238 ? -56.465 -16.389 24.384 1.00 68.38 238 ALA A C 1
ATOM 1816 O O . ALA A 1 238 ? -56.740 -15.795 25.422 1.00 68.38 238 ALA A O 1
ATOM 1817 N N . GLY A 1 239 ? -55.208 -16.724 24.068 1.00 65.56 239 GLY A N 1
ATOM 1818 C CA . GLY A 1 239 ? -54.075 -16.516 24.983 1.00 65.56 239 GLY A CA 1
ATOM 1819 C C . GLY A 1 239 ? -53.690 -15.045 25.187 1.00 65.56 239 GLY A C 1
ATOM 1820 O O . GLY A 1 239 ? -53.279 -14.658 26.277 1.00 65.56 239 GLY A O 1
ATOM 1821 N N . VAL A 1 240 ? -53.873 -14.193 24.169 1.00 67.00 240 VAL A N 1
ATOM 1822 C CA . VAL A 1 240 ? -53.641 -12.739 24.302 1.00 67.00 240 VAL A CA 1
ATOM 1823 C C . VAL A 1 240 ? -54.671 -12.106 25.237 1.00 67.00 240 VAL A C 1
ATOM 1825 O O . VAL A 1 240 ? -54.328 -11.242 26.038 1.00 67.00 240 VAL A O 1
ATOM 1828 N N . ARG A 1 241 ? -55.928 -12.558 25.178 1.00 68.69 241 ARG A N 1
ATOM 1829 C CA . ARG A 1 241 ? -57.001 -12.059 26.044 1.00 68.69 241 ARG A CA 1
ATOM 1830 C C . ARG A 1 241 ? -56.730 -12.344 27.523 1.00 68.69 241 ARG A C 1
ATOM 1832 O O . ARG A 1 241 ? -56.988 -11.480 28.347 1.00 68.69 241 ARG A O 1
ATOM 1839 N N . GLU A 1 242 ? -56.210 -13.520 27.853 1.00 62.06 242 GLU A N 1
ATOM 1840 C CA . GLU A 1 242 ? -55.922 -13.917 29.237 1.00 62.06 242 GLU A CA 1
ATOM 1841 C C . GLU A 1 242 ? -54.752 -13.119 29.831 1.00 62.06 242 GLU A C 1
ATOM 1843 O O . GLU A 1 242 ? -54.872 -12.564 30.918 1.00 62.06 242 GLU A O 1
ATOM 1848 N N . TRP A 1 243 ? -53.683 -12.918 29.054 1.00 70.56 243 TRP A N 1
ATOM 1849 C CA . TRP A 1 243 ? -52.558 -12.068 29.456 1.00 70.56 243 TRP A CA 1
ATOM 1850 C C . TRP A 1 243 ? -52.954 -10.596 29.652 1.00 70.56 243 TRP A C 1
ATOM 1852 O O . TRP A 1 243 ? -52.513 -9.946 30.599 1.00 70.56 243 TRP A O 1
ATOM 1862 N N . VAL A 1 244 ? -53.818 -10.062 28.780 1.00 68.19 244 VAL A N 1
ATOM 1863 C CA . VAL A 1 244 ? -54.332 -8.691 28.920 1.00 68.19 244 VAL A CA 1
ATOM 1864 C C . VAL A 1 244 ? -55.174 -8.543 30.188 1.00 68.19 244 VAL A C 1
ATOM 1866 O O . VAL A 1 244 ? -55.107 -7.495 30.819 1.00 68.19 244 VAL A O 1
ATOM 1869 N N . LEU A 1 245 ? -55.923 -9.567 30.599 1.00 61.12 245 LEU A N 1
ATOM 1870 C CA . LEU A 1 245 ? -56.746 -9.515 31.813 1.00 61.12 245 LEU A CA 1
ATOM 1871 C C . LEU A 1 245 ? -55.928 -9.585 33.113 1.00 61.12 245 LEU A C 1
ATOM 1873 O O . LEU A 1 245 ? -56.377 -9.044 34.119 1.00 61.12 245 LEU A O 1
ATOM 1877 N N . ASP A 1 246 ? -54.730 -10.171 33.086 1.00 56.91 246 ASP A N 1
ATOM 1878 C CA . ASP A 1 246 ? -53.808 -10.195 34.234 1.00 56.91 246 ASP A CA 1
ATOM 1879 C C . ASP A 1 246 ? -53.058 -8.867 34.441 1.00 56.91 246 ASP A C 1
ATOM 1881 O O . ASP A 1 246 ? -52.697 -8.517 35.567 1.00 56.91 246 ASP A O 1
ATOM 1885 N N . VAL A 1 247 ? -52.812 -8.115 33.363 1.00 54.69 247 VAL A N 1
ATOM 1886 C CA . VAL A 1 247 ? -52.067 -6.841 33.401 1.00 54.69 247 VAL A CA 1
ATOM 1887 C C . VAL A 1 247 ? -53.005 -5.629 33.422 1.00 54.69 247 VAL A C 1
ATOM 1889 O O . VAL A 1 247 ? -52.631 -4.562 33.918 1.00 54.69 247 VAL A O 1
ATOM 1892 N N . ALA A 1 248 ? -54.228 -5.764 32.906 1.00 47.84 248 ALA A N 1
ATOM 1893 C CA . ALA A 1 248 ? -55.195 -4.678 32.896 1.00 47.84 248 ALA A CA 1
ATOM 1894 C C . ALA A 1 248 ? -55.692 -4.373 34.325 1.00 47.84 248 ALA A C 1
ATOM 1896 O O . ALA A 1 248 ? -56.174 -5.264 35.026 1.00 47.84 248 ALA A O 1
ATOM 1897 N N . PRO A 1 249 ? -55.611 -3.109 34.774 1.00 46.78 249 PRO A N 1
ATOM 1898 C CA . PRO A 1 249 ? -56.047 -2.718 36.107 1.00 46.78 249 PRO A CA 1
ATOM 1899 C C . PRO A 1 249 ? -57.557 -2.938 36.269 1.00 46.78 249 PRO A C 1
ATOM 1901 O O . PRO A 1 249 ? -58.359 -2.345 35.551 1.00 46.78 249 PRO A O 1
ATOM 1904 N N . LEU A 1 250 ? -57.945 -3.758 37.252 1.00 54.22 250 LEU A N 1
ATOM 1905 C CA . LEU A 1 250 ? -59.351 -4.008 37.601 1.00 54.22 250 LEU A CA 1
ATOM 1906 C C . LEU A 1 250 ? -60.064 -2.760 38.175 1.00 54.22 250 LEU A C 1
ATOM 1908 O O . LEU A 1 250 ? -61.292 -2.723 38.173 1.00 54.22 250 LEU A O 1
ATOM 1912 N N . ALA A 1 251 ? -59.320 -1.741 38.639 1.00 52.22 251 ALA A N 1
ATOM 1913 C CA . ALA A 1 251 ? -59.793 -0.396 39.009 1.00 52.22 251 ALA A CA 1
ATOM 1914 C C . ALA A 1 251 ? -58.595 0.571 39.211 1.00 52.22 251 ALA A C 1
ATOM 1916 O O . ALA A 1 251 ? -57.469 0.099 39.412 1.00 52.22 251 ALA A O 1
ATOM 1917 N N . PRO A 1 252 ? -58.783 1.911 39.208 1.00 47.16 252 PRO A N 1
ATOM 1918 C CA . PRO A 1 252 ? -57.686 2.861 39.407 1.00 47.16 252 PRO A CA 1
ATOM 1919 C C . PRO A 1 252 ? -57.018 2.658 40.777 1.00 47.16 252 PRO A C 1
ATOM 1921 O O . PRO A 1 252 ? -57.664 2.779 41.815 1.00 47.16 252 PRO A O 1
ATOM 1924 N N . GLY A 1 253 ? -55.716 2.360 40.779 1.00 54.38 253 GLY A N 1
ATOM 1925 C CA . GLY A 1 253 ? -54.872 2.388 41.979 1.00 54.38 253 GLY A CA 1
ATOM 1926 C C . GLY A 1 253 ? -54.801 1.113 42.828 1.00 54.38 253 GLY A C 1
ATOM 1927 O O . GLY A 1 253 ? -54.210 1.170 43.904 1.00 54.38 253 GLY A O 1
ATOM 1928 N N . ARG A 1 254 ? -55.356 -0.033 42.400 1.00 48.97 254 ARG A N 1
ATOM 1929 C CA . ARG A 1 254 ? -55.211 -1.301 43.145 1.00 48.97 254 ARG A CA 1
ATOM 1930 C C . ARG A 1 254 ? -54.929 -2.489 42.231 1.00 48.97 254 ARG A C 1
ATOM 1932 O O . ARG A 1 254 ? -55.769 -2.881 41.425 1.00 48.97 254 ARG A O 1
ATOM 1939 N N . THR A 1 255 ? -53.756 -3.086 42.410 1.00 57.16 255 THR A N 1
ATOM 1940 C CA . THR A 1 255 ? -53.409 -4.419 41.901 1.00 57.16 255 THR A CA 1
ATOM 1941 C C . THR A 1 255 ? -53.424 -5.400 43.074 1.00 57.16 255 THR A C 1
ATOM 1943 O O . THR A 1 255 ? -53.305 -4.993 44.229 1.00 57.16 255 THR A O 1
ATOM 1946 N N . ARG A 1 256 ? -53.569 -6.707 42.826 1.00 55.31 256 ARG A N 1
ATOM 1947 C CA . ARG A 1 256 ? -53.554 -7.719 43.905 1.00 55.31 256 ARG A CA 1
ATOM 1948 C C . ARG A 1 256 ? -52.299 -7.624 44.794 1.00 55.31 256 ARG A C 1
ATOM 1950 O O . ARG A 1 256 ? -52.403 -7.782 46.002 1.00 55.31 256 ARG A O 1
ATOM 1957 N N . ALA A 1 257 ? -51.162 -7.245 44.210 1.00 56.53 257 ALA A N 1
ATOM 1958 C CA . ALA A 1 257 ? -49.893 -7.038 44.907 1.00 56.53 257 ALA A CA 1
ATOM 1959 C C . ALA A 1 257 ? -49.887 -5.829 45.869 1.00 56.53 257 ALA A C 1
ATOM 1961 O O . ALA A 1 257 ? -49.162 -5.834 46.861 1.00 56.53 257 ALA A O 1
ATOM 1962 N N . SER A 1 258 ? -50.706 -4.796 45.631 1.00 55.31 258 SER A N 1
ATOM 1963 C CA . SER A 1 258 ? -50.725 -3.602 46.491 1.00 55.31 258 SER A CA 1
ATOM 1964 C C . SER A 1 258 ? -51.452 -3.825 47.824 1.00 55.31 258 SER A C 1
ATOM 1966 O O . SER A 1 258 ? -51.293 -3.032 48.746 1.00 55.31 258 SER A O 1
ATOM 1968 N N . LEU A 1 259 ? -52.265 -4.882 47.936 1.00 57.03 259 LEU A N 1
ATOM 1969 C CA . LEU A 1 259 ? -52.993 -5.225 49.164 1.00 57.03 259 LEU A CA 1
ATOM 1970 C C . LEU A 1 259 ? -52.124 -6.003 50.163 1.00 57.03 259 LEU A C 1
ATOM 1972 O O . LEU A 1 259 ? -52.305 -5.852 51.367 1.00 57.03 259 LEU A O 1
ATOM 1976 N N . GLU A 1 260 ? -51.145 -6.769 49.682 1.00 58.78 260 GLU A N 1
ATOM 1977 C CA . GLU A 1 260 ? -50.221 -7.532 50.532 1.00 58.78 260 GLU A CA 1
ATOM 1978 C C . GLU A 1 260 ? -49.145 -6.629 51.157 1.00 58.78 260 GLU A C 1
ATOM 1980 O O . GLU A 1 260 ? -48.813 -6.776 52.332 1.00 58.78 260 GLU A O 1
ATOM 1985 N N . ALA A 1 261 ? -48.680 -5.614 50.422 1.00 56.34 261 ALA A N 1
ATOM 1986 C CA . ALA A 1 261 ? -47.726 -4.624 50.928 1.00 56.34 261 ALA A CA 1
ATOM 1987 C C . ALA A 1 261 ? -48.306 -3.750 52.060 1.00 56.34 261 ALA A C 1
ATOM 1989 O O . ALA A 1 261 ? -47.590 -3.364 52.982 1.00 56.34 261 ALA A O 1
ATOM 1990 N N . ALA A 1 262 ? -49.614 -3.475 52.033 1.00 54.72 262 ALA A N 1
ATOM 1991 C CA . ALA A 1 262 ? -50.287 -2.675 53.057 1.00 54.72 262 ALA A CA 1
ATOM 1992 C C . ALA A 1 262 ? -50.409 -3.404 54.413 1.00 54.72 262 ALA A C 1
ATOM 1994 O O . ALA A 1 262 ? -50.466 -2.752 55.454 1.00 54.72 262 ALA A O 1
ATOM 1995 N N . ALA A 1 263 ? -50.399 -4.742 54.420 1.00 55.50 263 ALA A N 1
ATOM 1996 C CA . ALA A 1 263 ? -50.479 -5.546 55.641 1.00 55.50 263 ALA A CA 1
ATOM 1997 C C . ALA A 1 263 ? -49.159 -5.566 56.439 1.00 55.50 263 ALA A C 1
ATOM 1999 O O . ALA A 1 263 ? -49.185 -5.682 57.663 1.00 55.50 263 ALA A O 1
ATOM 2000 N N . ALA A 1 264 ? -48.014 -5.396 55.769 1.00 55.75 264 ALA A N 1
ATOM 2001 C CA . ALA A 1 264 ? -46.692 -5.387 56.402 1.00 55.75 264 ALA A CA 1
ATOM 2002 C C . ALA A 1 264 ? -46.387 -4.076 57.154 1.00 55.75 264 ALA A C 1
ATOM 2004 O O . ALA A 1 264 ? -45.642 -4.066 58.131 1.00 55.75 264 ALA A O 1
ATOM 2005 N N . ILE A 1 265 ? -46.998 -2.966 56.731 1.00 55.25 265 ILE A N 1
ATOM 2006 C CA . ILE A 1 265 ? -46.718 -1.619 57.258 1.00 55.25 265 ILE A CA 1
ATOM 2007 C C . ILE A 1 265 ? -47.375 -1.394 58.636 1.00 55.25 265 ILE A C 1
ATOM 2009 O O . ILE A 1 265 ? -46.881 -0.612 59.443 1.00 55.25 265 ILE A O 1
ATOM 2013 N N . ALA A 1 266 ? -48.433 -2.141 58.965 1.00 54.19 266 ALA A N 1
ATOM 2014 C CA . ALA A 1 266 ? -49.166 -2.010 60.228 1.00 54.19 266 ALA A CA 1
ATOM 2015 C C . ALA A 1 266 ? -48.414 -2.539 61.474 1.00 54.19 266 ALA A C 1
ATOM 2017 O O . ALA A 1 266 ? -48.863 -2.307 62.594 1.00 54.19 266 ALA A O 1
ATOM 2018 N N . GLN A 1 267 ? -47.278 -3.233 61.315 1.00 57.09 267 GLN A N 1
ATOM 2019 C CA . GLN A 1 267 ? -46.537 -3.858 62.425 1.00 57.09 267 GLN A CA 1
ATOM 2020 C C . GLN A 1 267 ? -45.413 -2.992 63.038 1.00 57.09 267 GLN A C 1
ATOM 2022 O O . GLN A 1 267 ? -44.840 -3.388 64.049 1.00 57.09 267 GLN A O 1
ATOM 2027 N N . ALA A 1 268 ? -45.097 -1.810 62.492 1.00 48.00 268 ALA A N 1
ATOM 2028 C CA . ALA A 1 268 ? -43.848 -1.090 62.808 1.00 48.00 268 ALA A CA 1
ATOM 2029 C C . ALA A 1 268 ? -43.983 0.186 63.683 1.00 48.00 268 ALA A C 1
ATOM 2031 O O . ALA A 1 268 ? -43.058 0.992 63.737 1.00 48.00 268 ALA A O 1
ATOM 2032 N N . GLY A 1 269 ? -45.105 0.390 64.384 1.00 55.75 269 GLY A N 1
ATOM 2033 C CA . GLY A 1 269 ? -45.428 1.669 65.051 1.00 55.75 269 GLY A CA 1
ATOM 2034 C C . GLY A 1 269 ? -44.659 2.022 66.340 1.00 55.75 269 GLY A C 1
ATOM 2035 O O . GLY A 1 269 ? -44.695 3.167 66.773 1.00 55.75 269 GLY A O 1
ATOM 2036 N N . THR A 1 270 ? -43.937 1.096 66.980 1.00 55.00 270 THR A N 1
ATOM 2037 C CA . THR A 1 270 ? -43.181 1.379 68.228 1.00 55.00 270 THR A CA 1
ATOM 2038 C C . THR A 1 270 ? -41.701 1.708 68.004 1.00 55.00 270 THR A C 1
ATOM 2040 O O . THR A 1 270 ? -41.005 2.096 68.941 1.00 55.00 270 THR A O 1
ATOM 2043 N N . VAL A 1 271 ? -41.223 1.618 66.760 1.00 57.41 271 VAL A N 1
ATOM 2044 C CA . VAL A 1 271 ? -39.849 1.972 66.353 1.00 57.41 271 VAL A CA 1
ATOM 2045 C C . VAL A 1 271 ? -39.722 3.475 66.062 1.00 57.41 271 VAL A C 1
ATOM 2047 O O . VAL A 1 271 ? -38.628 4.031 66.091 1.00 57.41 271 VAL A O 1
ATOM 2050 N N . GLU A 1 272 ? -40.843 4.159 65.838 1.00 57.91 272 GLU A N 1
ATOM 2051 C CA . GLU A 1 272 ? -40.907 5.505 65.264 1.00 57.91 272 GLU A CA 1
ATOM 2052 C C . GLU A 1 272 ? -40.311 6.591 66.181 1.00 57.91 272 GLU A C 1
ATOM 2054 O O . GLU A 1 272 ? -39.500 7.399 65.738 1.00 57.91 272 GLU A O 1
ATOM 2059 N N . ALA A 1 273 ? -40.583 6.538 67.488 1.00 60.25 273 ALA A N 1
ATOM 2060 C CA . ALA A 1 273 ? -40.066 7.522 68.447 1.00 60.25 273 ALA A CA 1
ATOM 2061 C C . ALA A 1 273 ? -38.574 7.325 68.801 1.00 60.25 273 ALA A C 1
ATOM 2063 O O . ALA A 1 273 ? -37.867 8.290 69.097 1.00 60.25 273 ALA A O 1
ATOM 2064 N N . ALA A 1 274 ? -38.073 6.083 68.759 1.00 59.97 274 ALA A N 1
ATOM 2065 C CA . ALA A 1 274 ? -36.640 5.796 68.887 1.00 59.97 274 ALA A CA 1
ATOM 2066 C C . ALA A 1 274 ? -35.887 6.160 67.594 1.00 59.97 274 ALA A C 1
ATOM 2068 O O . ALA A 1 274 ? -34.767 6.672 67.645 1.00 59.97 274 ALA A O 1
ATOM 2069 N N . ALA A 1 275 ? -36.536 5.973 66.442 1.00 67.12 275 ALA A N 1
ATOM 2070 C CA . ALA A 1 275 ? -36.019 6.371 65.143 1.00 67.12 275 ALA A CA 1
ATOM 2071 C C . ALA A 1 275 ? -35.916 7.895 64.995 1.00 67.12 275 ALA A C 1
ATOM 2073 O O . ALA A 1 275 ? -34.959 8.360 64.389 1.00 67.12 275 ALA A O 1
ATOM 2074 N N . GLU A 1 276 ? -36.830 8.692 65.558 1.00 75.06 276 GLU A N 1
ATOM 2075 C CA . GLU A 1 276 ? -36.737 10.159 65.479 1.00 75.06 276 GLU A CA 1
ATOM 2076 C C . GLU A 1 276 ? -35.514 10.732 66.208 1.00 75.06 276 GLU A C 1
ATOM 2078 O O . GLU A 1 276 ? -34.847 11.622 65.678 1.00 75.06 276 GLU A O 1
ATOM 2083 N N . ARG A 1 277 ? -35.159 10.191 67.381 1.00 71.81 277 ARG A N 1
ATOM 2084 C CA . ARG A 1 277 ? -33.948 10.623 68.104 1.00 71.81 277 ARG A CA 1
ATOM 2085 C C . ARG A 1 277 ? -32.670 10.177 67.397 1.00 71.81 277 ARG A C 1
ATOM 2087 O O . ARG A 1 277 ? -31.780 10.997 67.197 1.00 71.81 277 ARG A O 1
ATOM 2094 N N . ALA A 1 278 ? -32.627 8.930 66.925 1.00 72.50 278 ALA A N 1
ATOM 2095 C CA . ALA A 1 278 ? -31.510 8.433 66.123 1.00 72.50 278 ALA A CA 1
ATOM 2096 C C . ALA A 1 278 ? -31.355 9.202 64.795 1.00 72.50 278 ALA A C 1
ATOM 2098 O O . ALA A 1 278 ? -30.239 9.425 64.341 1.00 72.50 278 ALA A O 1
ATOM 2099 N N . ARG A 1 279 ? -32.459 9.664 64.185 1.00 80.75 279 ARG A N 1
ATOM 2100 C CA . ARG A 1 279 ? -32.438 10.506 62.976 1.00 80.75 279 ARG A CA 1
ATOM 2101 C C . ARG A 1 279 ? -31.837 11.882 63.241 1.00 80.75 279 ARG A C 1
ATOM 2103 O O . ARG A 1 279 ? -31.082 12.360 62.405 1.00 80.75 279 ARG A O 1
ATOM 2110 N N . ALA A 1 280 ? -32.155 12.518 64.368 1.00 80.00 280 ALA A N 1
ATOM 2111 C CA . ALA A 1 280 ? -31.617 13.839 64.690 1.00 80.00 280 ALA A CA 1
ATOM 2112 C C . ALA A 1 280 ? -30.095 13.803 64.933 1.00 80.00 280 ALA A C 1
ATOM 2114 O O . ALA A 1 280 ? -29.375 14.651 64.407 1.00 80.00 280 ALA A O 1
ATOM 2115 N N . GLU A 1 281 ? -29.603 12.798 65.665 1.00 82.25 281 GLU A N 1
ATOM 2116 C CA . GLU A 1 281 ? -28.163 12.594 65.890 1.00 82.25 281 GLU A CA 1
ATOM 2117 C C . GLU A 1 281 ? -27.438 12.204 64.593 1.00 82.25 281 GLU A C 1
ATOM 2119 O O . GLU A 1 281 ? -26.425 12.812 64.246 1.00 82.25 281 GLU A O 1
ATOM 2124 N N . ALA A 1 282 ? -28.017 11.290 63.806 1.00 80.31 282 ALA A N 1
ATOM 2125 C CA . ALA A 1 282 ? -27.459 10.901 62.513 1.00 80.31 282 ALA A CA 1
ATOM 2126 C C . ALA A 1 282 ? -27.393 12.072 61.520 1.00 80.31 282 ALA A C 1
ATOM 2128 O O . ALA A 1 282 ? -26.431 12.170 60.766 1.00 80.31 282 ALA A O 1
ATOM 2129 N N . LEU A 1 283 ? -28.375 12.983 61.514 1.00 88.81 283 LEU A N 1
ATOM 2130 C CA . LEU A 1 283 ? -28.344 14.173 60.654 1.00 88.81 283 LEU A CA 1
ATOM 2131 C C . LEU A 1 283 ? -27.203 15.124 61.036 1.00 88.81 283 LEU A C 1
ATOM 2133 O O . LEU A 1 283 ? -26.540 15.656 60.146 1.00 88.81 283 LEU A O 1
ATOM 2137 N N . ALA A 1 284 ? -26.938 15.309 62.332 1.00 84.44 284 ALA A N 1
ATOM 2138 C CA . ALA A 1 284 ? -25.852 16.169 62.800 1.00 84.44 284 ALA A CA 1
ATOM 2139 C C . ALA A 1 284 ? -24.463 15.596 62.459 1.00 84.44 284 ALA A C 1
ATOM 2141 O O . ALA A 1 284 ? -23.597 16.330 61.972 1.00 84.44 284 ALA A O 1
ATOM 2142 N N . GLU A 1 285 ? -24.258 14.289 62.652 1.00 86.00 285 GLU A N 1
ATOM 2143 C CA . GLU A 1 285 ? -23.022 13.605 62.239 1.00 86.00 285 GLU A CA 1
ATOM 2144 C C . GLU A 1 285 ? -22.848 13.630 60.716 1.00 86.00 285 GLU A C 1
ATOM 2146 O O . GLU A 1 285 ? -21.755 13.886 60.207 1.00 86.00 285 GLU A O 1
ATOM 2151 N N . LEU A 1 286 ? -23.938 13.444 59.970 1.00 88.81 286 LEU A N 1
ATOM 2152 C CA . LEU A 1 286 ? -23.920 13.477 58.512 1.00 88.81 286 LEU A CA 1
ATOM 2153 C C . LEU A 1 286 ? -23.577 14.871 57.972 1.00 88.81 286 LEU A C 1
ATOM 2155 O O . LEU A 1 286 ? -22.855 14.971 56.981 1.00 88.81 286 LEU A O 1
ATOM 2159 N N . GLU A 1 287 ? -24.016 15.947 58.632 1.00 90.62 287 GLU A N 1
ATOM 2160 C CA . GLU A 1 287 ? -23.633 17.321 58.281 1.00 90.62 287 GLU A CA 1
ATOM 2161 C C . GLU A 1 287 ? -22.125 17.558 58.495 1.00 90.62 287 GLU A C 1
ATOM 2163 O O . GLU A 1 287 ? -21.467 18.150 57.634 1.00 90.62 287 GLU A O 1
ATOM 2168 N N . GLN A 1 288 ? -21.548 17.049 59.593 1.00 91.00 288 GLN A N 1
ATOM 2169 C CA . GLN A 1 288 ? -20.100 17.123 59.840 1.00 91.00 288 GLN A CA 1
ATOM 2170 C C . GLN A 1 288 ? -19.300 16.317 58.813 1.00 91.00 288 GLN A C 1
ATOM 2172 O O . GLN A 1 288 ? -18.381 16.860 58.195 1.00 91.00 288 GLN A O 1
ATOM 2177 N N . ILE A 1 289 ? -19.691 15.065 58.563 1.00 89.62 289 ILE A N 1
ATOM 2178 C CA . ILE A 1 289 ? -19.054 14.201 57.560 1.00 89.62 289 ILE A CA 1
ATOM 2179 C C . ILE A 1 289 ? -19.149 14.843 56.173 1.00 89.62 289 ILE A C 1
ATOM 2181 O O . ILE A 1 289 ? -18.188 14.825 55.405 1.00 89.62 289 ILE A O 1
ATOM 2185 N N . LYS A 1 290 ? -20.284 15.467 55.843 1.00 92.12 290 LYS A N 1
ATOM 2186 C CA . LYS A 1 290 ? -20.470 16.180 54.576 1.00 92.12 290 LYS A CA 1
ATOM 2187 C C . LYS A 1 290 ? -19.521 17.372 54.450 1.00 92.12 290 LYS A C 1
ATOM 2189 O O . LYS A 1 290 ? -18.964 17.572 53.372 1.00 92.12 290 LYS A O 1
ATOM 2194 N N . GLN A 1 291 ? -19.309 18.144 55.517 1.00 93.75 291 GLN A N 1
ATOM 2195 C CA . GLN A 1 291 ? -18.364 19.266 55.507 1.00 93.75 291 GLN A CA 1
ATOM 2196 C C . GLN A 1 291 ? -16.905 18.803 55.403 1.00 93.75 291 GLN A C 1
ATOM 2198 O O . GLN A 1 291 ? -16.128 19.401 54.655 1.00 93.75 291 GLN A O 1
ATOM 2203 N N . GLU A 1 292 ? -16.527 17.740 56.113 1.00 93.94 292 GLU A N 1
ATOM 2204 C CA . GLU A 1 292 ? -15.178 17.172 56.044 1.00 93.94 292 GLU A CA 1
ATOM 2205 C C . GLU A 1 292 ? -14.894 16.566 54.665 1.00 93.94 292 GLU A C 1
ATOM 2207 O O . GLU A 1 292 ? -13.893 16.915 54.033 1.00 93.94 292 GLU A O 1
ATOM 2212 N N . ASN A 1 293 ? -15.834 15.781 54.132 1.00 92.19 293 ASN A N 1
ATOM 2213 C CA . ASN A 1 293 ? -15.754 15.249 52.774 1.00 92.19 293 ASN A CA 1
ATOM 2214 C C . ASN A 1 293 ? -15.695 16.371 51.735 1.00 92.19 293 ASN A C 1
ATOM 2216 O O . ASN A 1 293 ? -14.909 16.278 50.797 1.00 92.19 293 ASN A O 1
ATOM 2220 N N . ALA A 1 294 ? -16.459 17.457 51.894 1.00 93.12 294 ALA A N 1
ATOM 2221 C CA . ALA A 1 294 ? -16.389 18.596 50.977 1.00 93.12 294 ALA A CA 1
ATOM 2222 C C . ALA A 1 294 ? -14.991 19.238 50.965 1.00 93.12 294 ALA A C 1
ATOM 2224 O O . ALA A 1 294 ? -14.464 19.537 49.893 1.00 93.12 294 ALA A O 1
ATOM 2225 N N . ARG A 1 295 ? -14.351 19.394 52.133 1.00 95.31 295 ARG A N 1
ATOM 2226 C CA . ARG A 1 295 ? -12.973 19.911 52.226 1.00 95.31 295 ARG A CA 1
ATOM 2227 C C . ARG A 1 295 ? -11.956 18.948 51.623 1.00 95.31 295 ARG A C 1
ATOM 2229 O O . ARG A 1 295 ? -11.058 19.390 50.910 1.00 95.31 295 ARG A O 1
ATOM 2236 N N . GLN A 1 296 ? -12.098 17.649 51.879 1.00 93.50 296 GLN A N 1
ATOM 2237 C CA . GLN A 1 296 ? -11.197 16.637 51.334 1.00 93.50 296 GLN A CA 1
ATOM 2238 C C . GLN A 1 296 ? -11.324 16.532 49.809 1.00 93.50 296 GLN A C 1
ATOM 2240 O O . GLN A 1 296 ? -10.311 16.471 49.111 1.00 93.50 296 GLN A O 1
ATOM 2245 N N . VAL A 1 297 ? -12.553 16.584 49.285 1.00 93.44 297 VAL A N 1
ATOM 2246 C CA . VAL A 1 297 ? -12.823 16.611 47.843 1.00 93.44 297 VAL A CA 1
ATOM 2247 C C . VAL A 1 297 ? -12.211 17.859 47.219 1.00 93.44 297 VAL A C 1
ATOM 2249 O O . VAL A 1 297 ? -11.496 17.724 46.228 1.00 93.44 297 VAL A O 1
ATOM 2252 N N . GLN A 1 298 ? -12.394 19.039 47.820 1.00 95.00 298 GLN A N 1
ATOM 2253 C CA . GLN A 1 298 ? -11.803 20.277 47.308 1.00 95.00 298 GLN A CA 1
ATOM 2254 C C . GLN A 1 298 ? -10.268 20.212 47.284 1.00 95.00 298 GLN A C 1
ATOM 2256 O O . GLN A 1 298 ? -9.665 20.462 46.246 1.00 95.00 298 GLN A O 1
ATOM 2261 N N . ALA A 1 299 ? -9.632 19.776 48.376 1.00 94.81 299 ALA A N 1
ATOM 2262 C CA . ALA A 1 299 ? -8.176 19.630 48.430 1.00 94.81 299 ALA A CA 1
ATOM 2263 C C . ALA A 1 299 ? -7.651 18.600 47.411 1.00 94.81 299 ALA A C 1
ATOM 2265 O O . ALA A 1 299 ? -6.593 18.793 46.811 1.00 94.81 299 ALA A O 1
ATOM 2266 N N . SER A 1 300 ? -8.395 17.510 47.187 1.00 91.88 300 SER A N 1
ATOM 2267 C CA . SER A 1 300 ? -8.048 16.510 46.173 1.00 91.88 300 SER A CA 1
ATOM 2268 C C . SER A 1 300 ? -8.213 17.037 44.744 1.00 91.88 300 SER A C 1
ATOM 2270 O O . SER A 1 300 ? -7.397 16.707 43.885 1.00 91.88 300 SER A O 1
ATOM 2272 N N . ALA A 1 301 ? -9.222 17.881 44.501 1.00 93.62 301 ALA A N 1
ATOM 2273 C CA . ALA A 1 301 ? -9.451 18.527 43.215 1.00 93.62 301 ALA A CA 1
ATOM 2274 C C . ALA A 1 301 ? -8.329 19.524 42.904 1.00 93.62 301 ALA A C 1
ATOM 2276 O O . ALA A 1 301 ? -7.725 19.437 41.838 1.00 93.62 301 ALA A O 1
ATOM 2277 N N . ASP A 1 302 ? -7.963 20.371 43.869 1.00 94.50 302 ASP A N 1
ATOM 2278 C CA . ASP A 1 302 ? -6.880 21.345 43.709 1.00 94.50 302 ASP A CA 1
ATOM 2279 C C . ASP A 1 302 ? -5.528 20.644 43.456 1.00 94.50 302 ASP A C 1
ATOM 2281 O O . ASP A 1 302 ? -4.750 21.055 42.591 1.00 94.50 302 ASP A O 1
ATOM 2285 N N . ALA A 1 303 ? -5.250 19.538 44.159 1.00 94.94 303 ALA A N 1
ATOM 2286 C CA . ALA A 1 303 ? -4.047 18.734 43.934 1.00 94.94 303 ALA A CA 1
ATOM 2287 C C . ALA A 1 303 ? -4.045 18.048 42.555 1.00 94.94 303 ALA A C 1
ATOM 2289 O O . ALA A 1 303 ? -3.006 17.991 41.890 1.00 94.94 303 ALA A O 1
ATOM 2290 N N . ALA A 1 304 ? -5.198 17.543 42.108 1.00 91.31 304 ALA A N 1
ATOM 2291 C CA . ALA A 1 304 ? -5.342 16.949 40.783 1.00 91.31 304 ALA A CA 1
ATOM 2292 C C . ALA A 1 304 ? -5.147 17.995 39.675 1.00 91.31 304 ALA A C 1
ATOM 2294 O O . ALA A 1 304 ? -4.440 17.723 38.704 1.00 91.31 304 ALA A O 1
ATOM 2295 N N . ASP A 1 305 ? -5.691 19.201 39.837 1.00 93.56 305 ASP A N 1
ATOM 2296 C CA . ASP A 1 305 ? -5.527 20.296 38.878 1.00 93.56 305 ASP A CA 1
ATOM 2297 C C . ASP A 1 305 ? -4.064 20.745 38.774 1.00 93.56 305 ASP A C 1
ATOM 2299 O O . ASP A 1 305 ? -3.547 20.932 37.665 1.00 93.56 305 ASP A O 1
ATOM 2303 N N . GLN A 1 306 ? -3.348 20.816 39.901 1.00 96.06 306 GLN A N 1
ATOM 2304 C CA . GLN A 1 306 ? -1.906 21.082 39.906 1.00 96.06 306 GLN A CA 1
ATOM 2305 C C . GLN A 1 306 ? -1.130 19.994 39.153 1.00 96.06 306 GLN A C 1
ATOM 2307 O O . GLN A 1 306 ? -0.320 20.312 38.281 1.00 96.06 306 GLN A O 1
ATOM 2312 N N . GLN A 1 307 ? -1.417 18.714 39.399 1.00 94.69 307 GLN A N 1
ATOM 2313 C CA . GLN A 1 307 ? -0.773 17.613 38.673 1.00 94.69 307 GLN A CA 1
ATOM 2314 C C . GLN A 1 307 ? -1.081 17.649 37.173 1.00 94.69 307 GLN A C 1
ATOM 2316 O O . GLN A 1 307 ? -0.179 17.477 36.353 1.00 94.69 307 GLN A O 1
ATOM 2321 N N . ILE A 1 308 ? -2.333 17.922 36.795 1.00 93.12 308 ILE A N 1
ATOM 2322 C CA . ILE A 1 308 ? -2.735 18.047 35.390 1.00 93.12 308 ILE A CA 1
ATOM 2323 C C . ILE A 1 308 ? -2.001 19.217 34.726 1.00 93.12 308 ILE A C 1
ATOM 2325 O O . ILE A 1 308 ? -1.541 19.067 33.593 1.00 93.12 308 ILE A O 1
ATOM 2329 N N . SER A 1 309 ? -1.856 20.360 35.403 1.00 94.38 309 SER A N 1
ATOM 2330 C CA . SER A 1 309 ? -1.100 21.498 34.864 1.00 94.38 309 SER A CA 1
ATOM 2331 C C . SER A 1 309 ? 0.390 21.187 34.690 1.00 94.38 309 SER A C 1
ATOM 2333 O O . SER A 1 309 ? 0.949 21.524 33.647 1.00 94.38 309 SER A O 1
ATOM 2335 N N . ALA A 1 310 ? 1.005 20.472 35.638 1.00 95.88 310 ALA A N 1
ATOM 2336 C CA . ALA A 1 310 ? 2.410 20.080 35.564 1.00 95.88 310 ALA A CA 1
ATOM 2337 C C . ALA A 1 310 ? 2.657 19.106 34.403 1.00 95.88 310 ALA A C 1
ATOM 2339 O O . ALA A 1 310 ? 3.539 19.335 33.579 1.00 95.88 310 ALA A O 1
ATOM 2340 N N . VAL A 1 311 ? 1.811 18.079 34.265 1.00 93.31 311 VAL A N 1
ATOM 2341 C CA . VAL A 1 311 ? 1.895 17.117 33.154 1.00 93.31 311 VAL A CA 1
ATOM 2342 C C . VAL A 1 311 ? 1.641 17.799 31.807 1.00 93.31 311 VAL A C 1
ATOM 2344 O O . VAL A 1 311 ? 2.292 17.472 30.818 1.00 93.31 311 VAL A O 1
ATOM 2347 N N . ARG A 1 312 ? 0.713 18.765 31.736 1.00 94.75 312 ARG A N 1
ATOM 2348 C CA . ARG A 1 312 ? 0.483 19.543 30.507 1.00 94.75 312 ARG A CA 1
ATOM 2349 C C . ARG A 1 312 ? 1.691 20.399 30.133 1.00 94.75 312 ARG A C 1
ATOM 2351 O O . ARG A 1 312 ? 1.994 20.474 28.946 1.00 94.75 312 ARG A O 1
ATOM 2358 N N . ALA A 1 313 ? 2.360 21.017 31.106 1.00 95.94 313 ALA A N 1
ATOM 2359 C CA . ALA A 1 313 ? 3.575 21.791 30.866 1.00 95.94 313 ALA A CA 1
ATOM 2360 C C . ALA A 1 313 ? 4.719 20.895 30.363 1.00 95.94 313 ALA A C 1
ATOM 2362 O O . ALA A 1 313 ? 5.316 21.198 29.333 1.00 95.94 313 ALA A O 1
ATOM 2363 N N . GLU A 1 314 ? 4.941 19.744 31.005 1.00 96.25 314 GLU A N 1
ATOM 2364 C CA . GLU A 1 314 ? 5.959 18.772 30.581 1.00 96.25 314 GLU A CA 1
ATOM 2365 C C . GLU A 1 314 ? 5.670 18.220 29.175 1.00 96.25 314 GLU A C 1
ATOM 2367 O O . GLU A 1 314 ? 6.558 18.143 28.328 1.00 96.25 314 GLU A O 1
ATOM 2372 N N . MET A 1 315 ? 4.409 17.889 28.876 1.00 93.25 315 MET A N 1
ATOM 2373 C CA . MET A 1 315 ? 4.032 17.441 27.533 1.00 93.25 315 MET A CA 1
ATOM 2374 C C . MET A 1 315 ? 4.198 18.536 26.475 1.00 93.25 315 MET A C 1
ATOM 2376 O O . MET A 1 315 ? 4.529 18.216 25.335 1.00 93.25 315 MET A O 1
ATOM 2380 N N . ALA A 1 316 ? 3.965 19.808 26.815 1.00 95.31 316 ALA A N 1
ATOM 2381 C CA . ALA A 1 316 ? 4.195 20.915 25.889 1.00 95.31 316 ALA A CA 1
ATOM 2382 C C . ALA A 1 316 ? 5.686 21.037 25.539 1.00 95.31 316 ALA A C 1
ATOM 2384 O O . ALA A 1 316 ? 6.019 21.125 24.357 1.00 95.31 316 ALA A O 1
ATOM 2385 N N . GLU A 1 317 ? 6.567 20.931 26.536 1.00 97.38 317 GLU A N 1
ATOM 2386 C CA . GLU A 1 317 ? 8.023 20.936 26.347 1.00 97.38 317 GLU A CA 1
ATOM 2387 C C . GLU A 1 317 ? 8.491 19.742 25.496 1.00 97.38 317 GLU A C 1
ATOM 2389 O O . GLU A 1 317 ? 9.218 19.914 24.515 1.00 97.38 317 GLU A O 1
ATOM 2394 N N . GLN A 1 318 ? 7.997 18.533 25.785 1.00 94.19 318 GLN A N 1
ATOM 2395 C CA . GLN A 1 318 ? 8.300 17.342 24.982 1.00 94.19 318 GLN A CA 1
ATOM 2396 C C . GLN A 1 318 ? 7.836 17.494 23.528 1.00 94.19 318 GLN A C 1
ATOM 2398 O O . GLN A 1 318 ? 8.533 17.090 22.596 1.00 94.19 318 GLN A O 1
ATOM 2403 N N . LEU A 1 319 ? 6.663 18.088 23.311 1.00 95.06 319 LEU A N 1
ATOM 2404 C CA . LEU A 1 319 ? 6.110 18.280 21.976 1.00 95.06 319 LEU A CA 1
ATOM 2405 C C . LEU A 1 319 ? 6.881 19.346 21.182 1.00 95.06 319 LEU A C 1
ATOM 2407 O O . LEU A 1 319 ? 7.024 19.215 19.964 1.00 95.06 319 LEU A O 1
ATOM 2411 N N . GLU A 1 320 ? 7.411 20.374 21.845 1.00 97.12 320 GLU A N 1
ATOM 2412 C CA . GLU A 1 320 ? 8.327 21.338 21.230 1.00 97.12 320 GLU A CA 1
ATOM 2413 C C . GLU A 1 320 ? 9.670 20.701 20.866 1.00 97.12 320 GLU A C 1
ATOM 2415 O O . GLU A 1 320 ? 10.120 20.875 19.731 1.00 97.12 320 GLU A O 1
ATOM 2420 N N . ALA A 1 321 ? 10.248 19.886 21.751 1.00 96.25 321 ALA A N 1
ATOM 2421 C CA . ALA A 1 321 ? 11.479 19.146 21.470 1.00 96.25 321 ALA A CA 1
ATOM 2422 C C . ALA A 1 321 ? 11.317 18.193 20.270 1.00 96.25 321 ALA A C 1
ATOM 2424 O O . ALA A 1 321 ? 12.147 18.181 19.360 1.00 96.25 321 ALA A O 1
ATOM 2425 N N . VAL A 1 322 ? 10.203 17.453 20.200 1.00 95.12 322 VAL A N 1
ATOM 2426 C CA . VAL A 1 322 ? 9.892 16.575 19.055 1.00 95.12 322 VAL A CA 1
ATOM 2427 C C . VAL A 1 322 ? 9.712 17.379 17.766 1.00 95.12 322 VAL A C 1
ATOM 2429 O O . VAL A 1 322 ? 10.188 16.965 16.710 1.00 95.12 322 VAL A O 1
ATOM 2432 N N . ARG A 1 323 ? 9.054 18.544 17.824 1.00 96.19 323 ARG A N 1
ATOM 2433 C CA . ARG A 1 323 ? 8.904 19.425 16.653 1.00 96.19 323 ARG A CA 1
ATOM 2434 C C . ARG A 1 323 ? 10.242 19.975 16.166 1.00 96.19 323 ARG A C 1
ATOM 2436 O O . ARG A 1 323 ? 10.412 20.109 14.957 1.00 96.19 323 ARG A O 1
ATOM 2443 N N . GLN A 1 324 ? 11.162 20.313 17.069 1.00 97.44 324 GLN A N 1
ATOM 2444 C CA . GLN A 1 324 ? 12.506 20.769 16.707 1.00 97.44 324 GLN A CA 1
ATOM 2445 C C . GLN A 1 324 ? 13.307 19.642 16.049 1.00 97.44 324 GLN A C 1
ATOM 2447 O O . GLN A 1 324 ? 13.764 19.824 14.922 1.00 97.44 324 GLN A O 1
ATOM 2452 N N . ALA A 1 325 ? 13.348 18.457 16.663 1.00 96.12 325 ALA A N 1
ATOM 2453 C CA . ALA A 1 325 ? 14.011 17.285 16.087 1.00 96.12 325 ALA A CA 1
ATOM 2454 C C . ALA A 1 325 ? 13.454 16.928 14.696 1.00 96.12 325 ALA A C 1
ATOM 2456 O O . ALA A 1 325 ? 14.209 16.714 13.752 1.00 96.12 325 ALA A O 1
ATOM 2457 N N . ALA A 1 326 ? 12.128 16.965 14.525 1.00 93.88 326 ALA A N 1
ATOM 2458 C CA . ALA A 1 326 ? 11.497 16.703 13.232 1.00 93.88 326 ALA A CA 1
ATOM 2459 C C . ALA A 1 326 ? 11.872 17.737 12.153 1.00 93.88 326 ALA A C 1
ATOM 2461 O O . ALA A 1 326 ? 11.977 17.387 10.979 1.00 93.88 326 ALA A O 1
ATOM 2462 N N . ARG A 1 327 ? 12.074 19.011 12.524 1.00 97.88 327 ARG A N 1
ATOM 2463 C CA . ARG A 1 327 ? 12.538 20.051 11.588 1.00 97.88 327 ARG A CA 1
ATOM 2464 C C . ARG A 1 327 ? 13.992 19.830 11.180 1.00 97.88 327 ARG A C 1
ATOM 2466 O O . ARG A 1 327 ? 14.306 20.006 10.007 1.00 97.88 327 ARG A O 1
ATOM 2473 N N . GLU A 1 328 ? 14.847 19.434 12.117 1.00 97.81 328 GLU A N 1
ATOM 2474 C CA . GLU A 1 328 ? 16.252 19.111 11.840 1.00 97.81 328 GLU A CA 1
ATOM 2475 C C . GLU A 1 328 ? 16.382 17.887 10.928 1.00 97.81 328 GLU A C 1
ATOM 2477 O O . GLU A 1 328 ? 17.137 17.917 9.955 1.00 97.81 328 GLU A O 1
ATOM 2482 N N . ASP A 1 329 ? 15.603 16.837 11.186 1.00 95.06 329 ASP A N 1
ATOM 2483 C CA . ASP A 1 329 ? 15.591 15.645 10.338 1.00 95.06 329 ASP A CA 1
ATOM 2484 C C . ASP A 1 329 ? 15.046 15.952 8.937 1.00 95.06 329 ASP A C 1
ATOM 2486 O O . ASP A 1 329 ? 15.616 15.499 7.943 1.00 95.06 329 ASP A O 1
ATOM 2490 N N . LEU A 1 330 ? 13.993 16.772 8.828 1.00 96.81 330 LEU A N 1
ATOM 2491 C CA . LEU A 1 330 ? 13.476 17.204 7.528 1.00 96.81 330 LEU A CA 1
ATOM 2492 C C . LEU A 1 330 ? 14.524 18.004 6.741 1.00 96.81 330 LEU A C 1
ATOM 2494 O O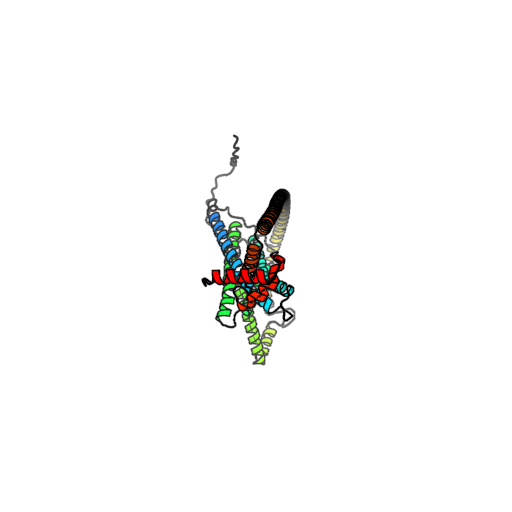 . LEU A 1 330 ? 14.678 17.772 5.543 1.00 96.81 330 LEU A O 1
ATOM 2498 N N . ALA A 1 331 ? 15.259 18.903 7.403 1.00 97.00 331 ALA A N 1
ATOM 2499 C CA . ALA A 1 331 ? 16.345 19.654 6.777 1.00 97.00 331 ALA A CA 1
ATOM 2500 C C . ALA A 1 331 ? 17.465 18.720 6.288 1.00 97.00 331 ALA A C 1
ATOM 2502 O O . ALA A 1 331 ? 17.897 18.835 5.142 1.00 97.00 331 ALA A O 1
ATOM 2503 N N . ARG A 1 332 ? 17.860 17.725 7.098 1.00 97.19 332 ARG A N 1
ATOM 2504 C CA . ARG A 1 332 ? 18.869 16.725 6.710 1.00 97.19 332 ARG A CA 1
ATOM 2505 C C . ARG A 1 332 ? 18.450 15.943 5.463 1.00 97.19 332 ARG A C 1
ATOM 2507 O O . ARG A 1 332 ? 19.241 15.800 4.536 1.00 97.19 332 ARG A O 1
ATOM 2514 N N . VAL A 1 333 ? 17.199 15.484 5.409 1.00 95.38 333 VAL A N 1
ATOM 2515 C CA . VAL A 1 333 ? 16.669 14.747 4.248 1.00 95.38 333 VAL A CA 1
ATOM 2516 C C . VAL A 1 333 ? 16.612 15.634 3.000 1.00 95.38 333 VAL A C 1
ATOM 2518 O O . VAL A 1 333 ? 16.934 15.175 1.903 1.00 95.38 333 VAL A O 1
ATOM 2521 N N . GLN A 1 334 ? 16.230 16.906 3.147 1.00 96.56 334 GLN A N 1
ATOM 2522 C CA . GLN A 1 334 ? 16.223 17.860 2.034 1.00 96.56 334 GLN A CA 1
ATOM 2523 C C . GLN A 1 334 ? 17.634 18.108 1.485 1.00 96.56 334 GLN A C 1
ATOM 2525 O O . GLN A 1 334 ? 17.819 18.085 0.265 1.00 96.56 334 GLN A O 1
ATOM 2530 N N . ASP A 1 335 ? 18.629 18.268 2.359 1.00 97.44 335 ASP A N 1
ATOM 2531 C CA . ASP A 1 335 ? 20.030 18.446 1.968 1.00 97.44 335 ASP A CA 1
ATOM 2532 C C . ASP A 1 335 ? 20.599 17.198 1.278 1.00 97.44 335 ASP A C 1
ATOM 2534 O O . ASP A 1 335 ? 21.263 17.301 0.239 1.00 97.44 335 ASP A O 1
ATOM 2538 N N . GLU A 1 336 ? 20.297 16.005 1.799 1.00 97.06 336 GLU A N 1
ATOM 2539 C CA . GLU A 1 336 ? 20.685 14.735 1.180 1.00 97.06 336 GLU A CA 1
ATOM 2540 C C . GLU A 1 336 ? 20.084 14.585 -0.222 1.00 97.06 336 GLU A C 1
ATOM 2542 O O . GLU A 1 336 ? 20.797 14.229 -1.168 1.00 97.06 336 GLU A O 1
ATOM 2547 N N . HIS A 1 337 ? 18.797 14.904 -0.381 1.00 95.81 337 HIS A N 1
ATOM 2548 C CA . HIS A 1 337 ? 18.116 14.826 -1.670 1.00 95.81 337 HIS A CA 1
ATOM 2549 C C . HIS A 1 337 ? 18.665 15.852 -2.672 1.00 95.81 337 HIS A C 1
ATOM 2551 O O . HIS A 1 337 ? 18.946 15.508 -3.823 1.00 95.81 337 HIS A O 1
ATOM 2557 N N . ALA A 1 338 ? 18.925 17.087 -2.232 1.00 96.94 338 ALA A N 1
ATOM 2558 C CA . ALA A 1 338 ? 19.590 18.096 -3.055 1.00 96.94 338 ALA A CA 1
ATOM 2559 C C . ALA A 1 338 ? 20.994 17.636 -3.492 1.00 96.94 338 ALA A C 1
ATOM 2561 O O . ALA A 1 338 ? 21.390 17.841 -4.643 1.00 96.94 338 ALA A O 1
ATOM 2562 N N . GLY A 1 339 ? 21.735 16.963 -2.607 1.00 97.81 339 GLY A N 1
ATOM 2563 C CA . GLY A 1 339 ? 23.034 16.368 -2.923 1.00 97.81 339 GLY A CA 1
ATOM 2564 C C . GLY A 1 339 ? 22.959 15.193 -3.906 1.00 97.81 339 GLY A C 1
ATOM 2565 O O . GLY A 1 339 ? 23.881 15.001 -4.701 1.00 97.81 339 GLY A O 1
ATOM 2566 N N . GLN A 1 340 ? 21.887 14.397 -3.882 1.00 96.69 340 GLN A N 1
ATOM 2567 C CA . GLN A 1 340 ? 21.648 13.337 -4.871 1.00 96.69 340 GLN A CA 1
ATOM 2568 C C . GLN A 1 340 ? 21.328 13.919 -6.253 1.00 96.69 340 GLN A C 1
ATOM 2570 O O . GLN A 1 340 ? 21.904 13.472 -7.245 1.00 96.69 340 GLN A O 1
ATOM 2575 N N . LEU A 1 341 ? 20.481 14.952 -6.315 1.00 97.00 341 LEU A N 1
ATOM 2576 C CA . LEU A 1 341 ? 20.129 15.617 -7.573 1.00 97.00 341 LEU A CA 1
ATOM 2577 C C . LEU A 1 341 ? 21.350 16.244 -8.256 1.00 97.00 341 LEU A C 1
ATOM 2579 O O . LEU A 1 341 ? 21.522 16.068 -9.460 1.00 97.00 341 LEU A O 1
ATOM 2583 N N . ARG A 1 342 ? 22.242 16.903 -7.501 1.00 98.12 342 ARG A N 1
ATOM 2584 C CA . ARG A 1 342 ? 23.498 17.442 -8.062 1.00 98.12 342 ARG A CA 1
ATOM 2585 C C . ARG A 1 342 ? 24.380 16.340 -8.651 1.00 98.12 342 ARG A C 1
ATOM 2587 O O . ARG A 1 342 ? 24.851 16.480 -9.773 1.00 98.12 342 ARG A O 1
ATOM 2594 N N . ARG A 1 343 ? 24.539 15.213 -7.946 1.00 97.81 343 ARG A N 1
ATOM 2595 C CA . ARG A 1 343 ? 25.314 14.062 -8.445 1.00 97.81 343 ARG A CA 1
ATOM 2596 C C . ARG A 1 343 ? 24.732 13.488 -9.737 1.00 97.81 343 ARG A C 1
ATOM 2598 O O . ARG A 1 343 ? 25.482 13.236 -10.675 1.00 97.81 343 ARG A O 1
ATOM 2605 N N . GLN A 1 344 ? 23.409 13.345 -9.818 1.00 96.56 344 GLN A N 1
ATOM 2606 C CA . GLN A 1 344 ? 22.743 12.891 -11.045 1.00 96.56 344 GLN A CA 1
ATOM 2607 C C . GLN A 1 344 ? 22.925 13.873 -12.208 1.00 96.56 344 GLN A C 1
ATOM 2609 O O . GLN A 1 344 ? 23.142 13.451 -13.346 1.00 96.56 344 GLN A O 1
ATOM 2614 N N . GLN A 1 345 ? 22.867 15.180 -11.941 1.00 97.56 345 GLN A N 1
ATOM 2615 C CA . GLN A 1 345 ? 23.129 16.206 -12.953 1.00 97.56 345 GLN A CA 1
ATOM 2616 C C . GLN A 1 345 ? 24.574 16.126 -13.461 1.00 97.56 345 GLN A C 1
ATOM 2618 O O . GLN A 1 345 ? 24.789 16.068 -14.671 1.00 97.56 345 GLN A O 1
ATOM 2623 N N . GLU A 1 346 ? 25.554 16.015 -12.564 1.00 98.06 346 GLU A N 1
ATOM 2624 C CA . GLU A 1 346 ? 26.972 15.862 -12.917 1.00 98.06 346 GLU A CA 1
ATOM 2625 C C . GLU A 1 346 ? 27.256 14.569 -13.703 1.00 98.06 346 GLU A C 1
ATOM 2627 O O . GLU A 1 346 ? 28.085 14.555 -14.614 1.00 98.06 346 GLU A O 1
ATOM 2632 N N . GLU A 1 347 ? 26.596 13.457 -13.371 1.00 97.62 347 GLU A N 1
ATOM 2633 C CA . GLU A 1 347 ? 26.678 12.208 -14.145 1.00 97.62 347 GLU A CA 1
ATOM 2634 C C . GLU A 1 347 ? 26.076 12.361 -15.542 1.00 97.62 347 GLU A C 1
ATOM 2636 O O . GLU A 1 347 ? 26.697 11.961 -16.529 1.00 97.62 347 GLU A O 1
ATOM 2641 N N . THR A 1 348 ? 24.912 13.003 -15.642 1.00 96.88 348 THR A N 1
ATOM 2642 C CA . THR A 1 348 ? 24.242 13.254 -16.925 1.00 96.88 348 THR A CA 1
ATOM 2643 C C . THR A 1 348 ? 25.086 14.159 -17.821 1.00 96.88 348 THR A C 1
ATOM 2645 O O . THR A 1 348 ? 25.214 13.908 -19.020 1.00 96.88 348 THR A O 1
ATOM 2648 N N . GLU A 1 349 ? 25.712 15.192 -17.255 1.00 98.06 349 GLU A N 1
ATOM 2649 C CA . GLU A 1 349 ? 26.632 16.055 -17.994 1.00 98.06 349 GLU A CA 1
ATOM 2650 C C . GLU A 1 349 ? 27.883 15.314 -18.460 1.00 98.06 349 GLU A C 1
ATOM 2652 O O . GLU A 1 349 ? 28.303 15.502 -19.602 1.00 98.06 349 GLU A O 1
ATOM 2657 N N . ARG A 1 350 ? 28.468 14.456 -17.614 1.00 98.12 350 ARG A N 1
ATOM 2658 C CA . ARG A 1 350 ? 29.608 13.611 -18.005 1.00 98.12 350 ARG A CA 1
ATOM 2659 C C . ARG A 1 350 ? 29.243 12.689 -19.161 1.00 98.12 350 ARG A C 1
ATOM 2661 O O . ARG A 1 350 ? 30.002 12.602 -20.124 1.00 98.12 350 ARG A O 1
ATOM 2668 N N . TRP A 1 351 ? 28.071 12.060 -19.101 1.00 96.06 351 TRP A N 1
ATOM 2669 C CA . TRP A 1 351 ? 27.584 11.206 -20.181 1.00 96.06 351 TRP A CA 1
ATOM 2670 C C . TRP A 1 351 ? 27.338 11.999 -21.469 1.00 96.06 351 TRP A C 1
ATOM 2672 O O . TRP A 1 351 ? 27.765 11.575 -22.539 1.00 96.06 351 TRP A O 1
ATOM 2682 N N . ARG A 1 352 ? 26.744 13.198 -21.372 1.00 97.94 352 ARG A N 1
ATOM 2683 C CA . ARG A 1 352 ? 26.534 14.088 -22.525 1.00 97.94 352 ARG A CA 1
ATOM 2684 C C . ARG A 1 352 ? 27.854 14.507 -23.181 1.00 97.94 352 ARG A C 1
ATOM 2686 O O . ARG A 1 352 ? 27.936 14.472 -24.404 1.00 97.94 352 ARG A O 1
ATOM 2693 N N . ARG A 1 353 ? 28.872 14.882 -22.394 1.00 97.94 353 ARG A N 1
ATOM 2694 C CA . ARG A 1 353 ? 30.210 15.227 -22.917 1.00 97.94 353 ARG A CA 1
ATOM 2695 C C . ARG A 1 353 ? 30.850 14.025 -23.609 1.00 97.94 353 ARG A C 1
ATOM 2697 O O . ARG A 1 353 ? 31.233 14.137 -24.762 1.00 97.94 353 ARG A O 1
ATOM 2704 N N . SER A 1 354 ? 30.830 12.856 -22.965 1.00 97.62 354 SER A N 1
ATOM 2705 C CA . SER A 1 354 ? 31.359 11.623 -23.560 1.00 97.62 354 SER A CA 1
ATOM 2706 C C . SER A 1 354 ? 30.652 11.236 -24.863 1.00 97.62 354 SER A C 1
ATOM 2708 O O . SER A 1 354 ? 31.307 10.739 -25.774 1.00 97.62 354 SER A O 1
ATOM 2710 N N . ALA A 1 355 ? 29.335 11.427 -24.959 1.00 96.38 355 ALA A N 1
ATOM 2711 C CA . ALA A 1 355 ? 28.587 11.154 -26.183 1.00 96.38 355 ALA A CA 1
ATOM 2712 C C . ALA A 1 355 ? 28.951 12.139 -27.307 1.00 96.38 355 ALA A C 1
ATOM 2714 O O . ALA A 1 355 ? 29.028 11.742 -28.466 1.00 96.38 355 ALA A O 1
ATOM 2715 N N . HIS A 1 356 ? 29.199 13.407 -26.970 1.00 97.81 356 HIS A N 1
ATOM 2716 C CA . HIS A 1 356 ? 29.655 14.405 -27.935 1.00 97.81 356 HIS A CA 1
ATOM 2717 C C . HIS A 1 356 ? 31.056 14.075 -28.461 1.00 97.81 356 HIS A C 1
ATOM 2719 O O . HIS A 1 356 ? 31.240 14.000 -29.671 1.00 97.81 356 HIS A O 1
ATOM 2725 N N . ASP A 1 357 ? 31.989 13.733 -27.569 1.00 97.81 357 ASP A N 1
ATOM 2726 C CA . ASP A 1 357 ? 33.347 13.326 -27.948 1.00 97.81 357 ASP A CA 1
ATOM 2727 C C . ASP A 1 357 ? 33.334 12.086 -28.866 1.00 97.81 357 ASP A C 1
ATOM 2729 O O . ASP A 1 357 ? 34.112 11.997 -29.815 1.00 97.81 357 ASP A O 1
ATOM 2733 N N . GLN A 1 358 ? 32.430 11.127 -28.622 1.00 96.69 358 GLN A N 1
ATOM 2734 C CA . GLN A 1 358 ? 32.248 9.954 -29.491 1.00 96.69 358 GLN A CA 1
ATOM 2735 C C . GLN A 1 358 ? 31.710 10.324 -30.878 1.00 96.69 358 GLN A C 1
ATOM 2737 O O . GLN A 1 358 ? 32.140 9.737 -31.872 1.00 96.69 358 GLN A O 1
ATOM 2742 N N . LEU A 1 359 ? 30.781 11.281 -30.961 1.00 97.56 359 LEU A N 1
ATOM 2743 C CA . LEU A 1 359 ? 30.276 11.778 -32.243 1.00 97.56 359 LEU A CA 1
ATOM 2744 C C . LEU A 1 359 ? 31.376 12.493 -33.030 1.00 97.56 359 LEU A C 1
ATOM 2746 O O . LEU A 1 359 ? 31.523 12.235 -34.224 1.00 97.56 359 LEU A O 1
ATOM 2750 N N . ASP A 1 360 ? 32.185 13.317 -32.368 1.00 97.81 360 ASP A N 1
ATOM 2751 C CA . ASP A 1 360 ? 33.307 14.013 -33.003 1.00 97.81 360 ASP A CA 1
ATOM 2752 C C . ASP A 1 360 ? 34.364 13.025 -33.516 1.00 97.81 360 ASP A C 1
ATOM 2754 O O . ASP A 1 360 ? 34.840 13.153 -34.645 1.00 97.81 360 ASP A O 1
ATOM 2758 N N . GLN A 1 361 ? 34.671 11.978 -32.742 1.00 97.25 361 GLN A N 1
ATOM 2759 C CA . GLN A 1 361 ? 35.552 10.890 -33.184 1.00 97.25 361 GLN A CA 1
ATOM 2760 C C . GLN A 1 361 ? 34.982 10.140 -34.392 1.00 97.25 361 GLN A C 1
ATOM 2762 O O . GLN A 1 361 ? 35.714 9.853 -35.339 1.00 97.25 361 GLN A O 1
ATOM 2767 N N . ALA A 1 362 ? 33.680 9.843 -34.391 1.00 95.88 362 ALA A N 1
ATOM 2768 C CA . ALA A 1 362 ? 33.026 9.183 -35.516 1.00 95.88 362 ALA A CA 1
ATOM 2769 C C . ALA A 1 362 ? 33.035 10.059 -36.781 1.00 95.88 362 ALA A C 1
ATOM 2771 O O . ALA A 1 362 ? 33.241 9.548 -37.884 1.00 95.88 362 ALA A O 1
ATOM 2772 N N . HIS A 1 363 ? 32.852 11.375 -36.636 1.00 97.12 363 HIS A N 1
ATOM 2773 C CA . HIS A 1 363 ? 32.967 12.324 -37.741 1.00 97.12 363 HIS A CA 1
ATOM 2774 C C . HIS A 1 363 ? 34.395 12.401 -38.285 1.00 97.12 363 HIS A C 1
ATOM 2776 O O . HIS A 1 363 ? 34.572 12.288 -39.497 1.00 97.12 363 HIS A O 1
ATOM 2782 N N . ALA A 1 364 ? 35.401 12.493 -37.413 1.00 97.31 364 ALA A N 1
ATOM 2783 C CA . ALA A 1 364 ? 36.803 12.490 -37.823 1.00 97.31 364 ALA A CA 1
ATOM 2784 C C . ALA A 1 364 ? 37.181 11.198 -38.569 1.00 97.31 364 ALA A C 1
ATOM 2786 O O . ALA A 1 364 ? 37.780 11.266 -39.640 1.00 97.31 364 ALA A O 1
ATOM 2787 N N . ALA A 1 365 ? 36.761 10.034 -38.062 1.00 96.50 365 ALA A N 1
ATOM 2788 C CA . ALA A 1 365 ? 37.001 8.746 -38.714 1.00 96.50 365 ALA A CA 1
ATOM 2789 C C . ALA A 1 365 ? 36.313 8.647 -40.086 1.00 96.50 365 ALA A C 1
ATOM 2791 O O . ALA A 1 365 ? 36.886 8.129 -41.044 1.00 96.50 365 ALA A O 1
ATOM 2792 N N . ARG A 1 366 ? 35.085 9.168 -40.212 1.00 97.81 366 ARG A N 1
ATOM 2793 C CA . ARG A 1 366 ? 34.382 9.237 -41.501 1.00 97.81 366 ARG A CA 1
ATOM 2794 C C . ARG A 1 366 ? 35.141 10.109 -42.501 1.00 97.81 366 ARG A C 1
ATOM 2796 O O . ARG A 1 366 ? 35.257 9.727 -43.663 1.00 97.81 366 ARG A O 1
ATOM 2803 N N . ASP A 1 367 ? 35.619 11.268 -42.067 1.00 97.31 367 ASP A N 1
ATOM 2804 C CA . ASP A 1 367 ? 36.318 12.215 -42.935 1.00 97.31 367 ASP A CA 1
ATOM 2805 C C . ASP A 1 367 ? 37.702 11.674 -43.352 1.00 97.31 367 ASP A C 1
ATOM 2807 O O . ASP A 1 367 ? 38.112 11.849 -44.501 1.00 97.31 367 ASP A O 1
ATOM 2811 N N . GLU A 1 368 ? 38.382 10.933 -42.469 1.00 97.31 368 GLU A N 1
ATOM 2812 C CA . GLU A 1 368 ? 39.604 10.184 -42.791 1.00 97.31 368 GLU A CA 1
ATOM 2813 C C . GLU A 1 368 ? 39.347 9.120 -43.868 1.00 97.31 368 GLU A C 1
ATOM 2815 O O . GLU A 1 368 ? 40.017 9.128 -44.903 1.00 97.31 368 GLU A O 1
ATOM 2820 N N . LEU A 1 369 ? 38.324 8.275 -43.685 1.00 96.25 369 LEU A N 1
ATOM 2821 C CA . LEU A 1 369 ? 37.930 7.258 -44.670 1.00 96.25 369 LEU A CA 1
ATOM 2822 C C . LEU A 1 369 ? 37.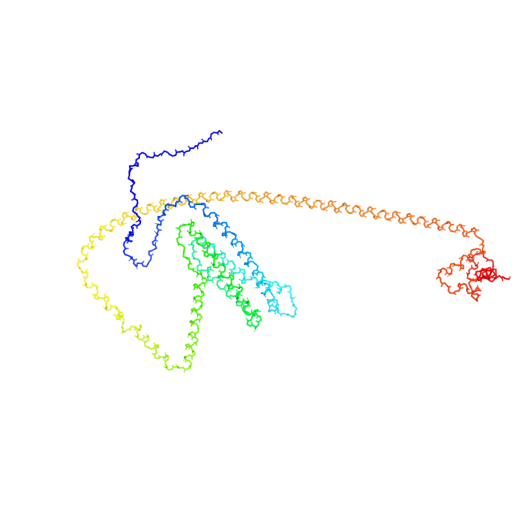532 7.873 -46.018 1.00 96.25 369 LEU A C 1
ATOM 2824 O O . LEU A 1 369 ? 37.862 7.325 -47.070 1.00 96.25 369 LEU A O 1
ATOM 2828 N N . ALA A 1 370 ? 36.842 9.016 -46.012 1.00 96.38 370 ALA A N 1
ATOM 2829 C CA . ALA A 1 370 ? 36.517 9.742 -47.238 1.00 96.38 370 ALA A CA 1
ATOM 2830 C C . ALA A 1 370 ? 37.792 10.206 -47.965 1.00 96.38 370 ALA A C 1
ATOM 2832 O O . ALA A 1 370 ? 37.922 10.006 -49.173 1.00 96.38 370 ALA A O 1
ATOM 2833 N N . GLY A 1 371 ? 38.768 10.740 -47.224 1.00 96.25 371 GLY A N 1
ATOM 2834 C CA . GLY A 1 371 ? 40.069 11.118 -47.775 1.00 96.25 371 GLY A CA 1
ATOM 2835 C C . GLY A 1 371 ? 40.870 9.930 -48.320 1.00 96.25 371 GLY A C 1
ATOM 2836 O O . GLY A 1 371 ? 41.539 10.058 -49.347 1.00 96.25 371 GLY A O 1
ATOM 2837 N N . GLU A 1 372 ? 40.802 8.764 -47.675 1.00 96.44 372 GLU A N 1
ATOM 2838 C CA . GLU A 1 372 ? 41.407 7.530 -48.191 1.00 96.44 372 GLU A CA 1
ATOM 2839 C C . GLU A 1 372 ? 40.744 7.060 -49.487 1.00 96.44 372 GLU A C 1
ATOM 2841 O O . GLU A 1 372 ? 41.450 6.732 -50.442 1.00 96.44 372 GLU A O 1
ATOM 2846 N N . LEU A 1 373 ? 39.409 7.084 -49.561 1.00 95.62 373 LEU A N 1
ATOM 2847 C CA . LEU A 1 373 ? 38.671 6.737 -50.778 1.00 95.62 373 LEU A CA 1
ATOM 2848 C C . LEU A 1 373 ? 39.038 7.654 -51.949 1.00 95.62 373 LEU A C 1
ATOM 2850 O O . LEU A 1 373 ? 39.253 7.161 -53.058 1.00 95.62 373 LEU A O 1
ATOM 2854 N N . ASP A 1 374 ? 39.172 8.959 -51.711 1.00 95.25 374 ASP A N 1
ATOM 2855 C CA . ASP A 1 374 ? 39.596 9.913 -52.739 1.00 95.25 374 ASP A CA 1
ATOM 2856 C C . ASP A 1 374 ? 41.027 9.637 -53.227 1.00 95.25 374 ASP A C 1
ATOM 2858 O O . ASP A 1 374 ? 41.296 9.699 -54.431 1.00 95.25 374 ASP A O 1
ATOM 2862 N N . ARG A 1 375 ? 41.949 9.271 -52.322 1.00 95.81 375 ARG A N 1
ATOM 2863 C CA . ARG A 1 375 ? 43.316 8.863 -52.697 1.00 95.81 375 ARG A CA 1
ATOM 2864 C C . ARG A 1 375 ? 43.315 7.583 -53.525 1.00 95.81 375 ARG A C 1
ATOM 2866 O O . ARG A 1 375 ? 43.934 7.558 -54.586 1.00 95.81 375 ARG A O 1
ATOM 2873 N N . VAL A 1 376 ? 42.595 6.553 -53.076 1.00 94.75 376 VAL A N 1
ATOM 2874 C CA . VAL A 1 376 ? 42.468 5.276 -53.797 1.00 94.75 376 VAL A CA 1
ATOM 2875 C C . VAL A 1 376 ? 41.875 5.506 -55.184 1.00 94.75 376 VAL A C 1
ATOM 2877 O O . VAL A 1 376 ? 42.362 4.939 -56.161 1.00 94.75 376 VAL A O 1
ATOM 2880 N N . ARG A 1 377 ? 40.872 6.382 -55.298 1.00 93.50 377 ARG A N 1
ATOM 2881 C CA . ARG A 1 377 ? 40.278 6.760 -56.582 1.00 93.50 377 ARG A CA 1
ATOM 2882 C C . ARG A 1 377 ? 41.276 7.476 -57.490 1.00 93.50 377 ARG A C 1
ATOM 2884 O O . ARG A 1 377 ? 41.397 7.109 -58.653 1.00 93.50 377 ARG A O 1
ATOM 2891 N N . ALA A 1 378 ? 42.032 8.438 -56.966 1.00 92.31 378 ALA A N 1
ATOM 2892 C CA . ALA A 1 378 ? 43.053 9.139 -57.740 1.00 92.31 378 ALA A CA 1
ATOM 2893 C C . ALA A 1 378 ? 44.176 8.199 -58.218 1.00 92.31 378 ALA A C 1
ATOM 2895 O O . ALA A 1 378 ? 44.644 8.319 -59.352 1.00 92.31 378 ALA A O 1
ATOM 2896 N N . ASP A 1 379 ? 44.609 7.257 -57.378 1.00 91.06 379 ASP A N 1
ATOM 2897 C CA . ASP A 1 379 ? 45.619 6.262 -57.748 1.00 91.06 379 ASP A CA 1
ATOM 2898 C C . ASP A 1 379 ? 45.079 5.272 -58.788 1.00 91.06 379 ASP A C 1
ATOM 2900 O O . ASP A 1 379 ? 45.774 4.966 -59.762 1.00 91.06 379 ASP A O 1
ATOM 2904 N N . TYR A 1 380 ? 43.821 4.842 -58.646 1.00 89.00 380 TYR A N 1
ATOM 2905 C CA . TYR A 1 380 ? 43.120 4.053 -59.658 1.00 89.00 380 TYR A CA 1
ATOM 2906 C C . TYR A 1 380 ? 43.061 4.793 -61.002 1.00 89.00 380 TYR A C 1
ATOM 2908 O O . TYR A 1 380 ? 43.462 4.230 -62.020 1.00 89.00 380 TYR A O 1
ATOM 2916 N N . ASP A 1 381 ? 42.668 6.069 -61.015 1.00 86.94 381 ASP A N 1
ATOM 2917 C CA . ASP A 1 381 ? 42.588 6.875 -62.239 1.00 86.94 381 ASP A CA 1
ATOM 2918 C C . ASP A 1 381 ? 43.964 7.036 -62.917 1.00 86.94 381 ASP A C 1
ATOM 2920 O O . ASP A 1 381 ? 44.068 6.956 -64.146 1.00 86.94 381 ASP A O 1
ATOM 2924 N N . ARG A 1 382 ? 45.054 7.182 -62.145 1.00 87.44 382 ARG A N 1
ATOM 2925 C CA . ARG A 1 382 ? 46.428 7.194 -62.694 1.00 87.44 382 ARG A CA 1
ATOM 2926 C C . ARG A 1 382 ? 46.821 5.845 -63.301 1.00 87.44 382 ARG A C 1
ATOM 2928 O O . ARG A 1 382 ? 47.406 5.807 -64.389 1.00 87.44 382 ARG A O 1
ATOM 2935 N N . LEU A 1 383 ? 46.509 4.739 -62.623 1.00 85.62 383 LEU A N 1
ATOM 2936 C CA . LEU A 1 383 ? 46.774 3.389 -63.131 1.00 85.62 383 LEU A CA 1
ATOM 2937 C C . LEU A 1 383 ? 45.987 3.126 -64.421 1.00 85.62 383 LEU A C 1
ATOM 2939 O O . LEU A 1 383 ? 46.565 2.697 -65.420 1.00 85.62 383 LEU A O 1
ATOM 2943 N N . VAL A 1 384 ? 44.701 3.479 -64.452 1.00 83.12 384 VAL A N 1
ATOM 2944 C CA . VAL A 1 384 ? 43.855 3.371 -65.649 1.00 83.12 384 VAL A CA 1
ATOM 2945 C C . VAL A 1 384 ? 44.376 4.263 -66.781 1.00 83.12 384 VAL A C 1
ATOM 2947 O O . VAL A 1 384 ? 44.458 3.809 -67.929 1.00 83.12 384 VAL A O 1
ATOM 2950 N N . GLY A 1 385 ? 44.807 5.491 -66.481 1.00 82.25 385 GLY A N 1
ATOM 2951 C CA . GLY A 1 385 ? 45.398 6.407 -67.460 1.00 82.25 385 GLY A CA 1
ATOM 2952 C C . GLY A 1 385 ? 46.689 5.876 -68.098 1.00 82.25 385 GLY A C 1
ATOM 2953 O O . GLY A 1 385 ? 46.884 6.036 -69.303 1.00 82.25 385 GLY A O 1
ATOM 2954 N N . SER A 1 386 ? 47.537 5.192 -67.322 1.00 85.50 386 SER A N 1
ATOM 2955 C CA . SER A 1 386 ? 48.789 4.584 -67.812 1.00 85.50 386 SER A CA 1
ATOM 2956 C C . SER A 1 386 ? 48.603 3.225 -68.501 1.00 85.50 386 SER A C 1
ATOM 2958 O O . SER A 1 386 ? 49.476 2.782 -69.249 1.00 85.50 386 SER A O 1
ATOM 2960 N N . SER A 1 387 ? 47.462 2.564 -68.290 1.00 86.19 387 SER A N 1
ATOM 2961 C CA . SER A 1 387 ? 47.168 1.275 -68.913 1.00 86.19 387 SER A CA 1
ATOM 2962 C C . SER A 1 387 ? 46.922 1.401 -70.426 1.00 86.19 387 SER A C 1
ATOM 2964 O O . SER A 1 387 ? 46.500 2.438 -70.944 1.00 86.19 387 SER A O 1
ATOM 2966 N N . THR A 1 388 ? 47.211 0.339 -71.180 1.00 91.88 388 THR A N 1
ATOM 2967 C CA . THR A 1 388 ? 46.960 0.328 -72.628 1.00 91.88 388 THR A CA 1
ATOM 2968 C C . THR A 1 388 ? 45.455 0.322 -72.911 1.00 91.88 388 THR A C 1
ATOM 2970 O O . THR A 1 388 ? 44.664 -0.183 -72.116 1.00 91.88 388 THR A O 1
ATOM 2973 N N . ALA A 1 389 ? 45.035 0.823 -74.076 1.00 90.31 389 ALA A N 1
ATOM 2974 C CA . ALA A 1 389 ? 43.621 0.799 -74.465 1.00 90.31 389 ALA A CA 1
ATOM 2975 C C . ALA A 1 389 ? 43.028 -0.630 -74.469 1.00 90.31 389 ALA A C 1
ATOM 2977 O O . ALA A 1 389 ? 41.862 -0.816 -74.134 1.00 90.31 389 ALA A O 1
ATOM 2978 N N . LYS A 1 390 ? 43.850 -1.653 -74.761 1.00 93.06 390 LYS A N 1
ATOM 2979 C CA . LYS A 1 390 ? 43.484 -3.073 -74.619 1.00 93.06 390 LYS A CA 1
ATOM 2980 C C . LYS A 1 390 ? 43.220 -3.451 -73.157 1.00 93.06 390 LYS A C 1
ATOM 2982 O O . LYS A 1 390 ? 42.200 -4.065 -72.873 1.00 93.06 390 LYS A O 1
ATOM 2987 N N . ALA A 1 391 ? 44.106 -3.067 -72.237 1.00 90.06 391 ALA A N 1
ATOM 2988 C CA . ALA A 1 391 ? 43.945 -3.351 -70.812 1.00 90.06 391 ALA A CA 1
ATOM 2989 C C . ALA A 1 391 ? 42.708 -2.656 -70.218 1.00 90.06 391 ALA A C 1
ATOM 2991 O O . ALA A 1 391 ? 41.960 -3.298 -69.485 1.00 90.06 391 ALA A O 1
ATOM 2992 N N . ARG A 1 392 ? 42.433 -1.396 -70.594 1.00 91.00 392 ARG A N 1
ATOM 2993 C CA . ARG A 1 392 ? 41.200 -0.691 -70.190 1.00 91.00 392 ARG A CA 1
ATOM 2994 C C . ARG A 1 392 ? 39.940 -1.388 -70.684 1.00 91.00 392 ARG A C 1
ATOM 2996 O O . ARG A 1 392 ? 38.995 -1.543 -69.920 1.00 91.00 392 ARG A O 1
ATOM 3003 N N . LEU A 1 393 ? 39.938 -1.825 -71.944 1.00 94.12 393 LEU A N 1
ATOM 3004 C CA . LEU A 1 393 ? 38.812 -2.553 -72.521 1.00 94.12 393 LEU A CA 1
ATOM 3005 C C . LEU A 1 393 ? 38.547 -3.866 -71.772 1.00 94.12 393 LEU A C 1
ATOM 3007 O O . LEU A 1 393 ? 37.402 -4.148 -71.434 1.00 94.12 393 LEU A O 1
ATOM 3011 N N . ILE A 1 394 ? 39.595 -4.650 -71.499 1.00 94.06 394 ILE A N 1
ATOM 3012 C CA . ILE A 1 394 ? 39.470 -5.917 -70.766 1.00 94.06 394 ILE A CA 1
ATOM 3013 C C . ILE A 1 394 ? 38.999 -5.661 -69.330 1.00 94.06 394 ILE A C 1
ATOM 3015 O O . ILE A 1 394 ? 38.102 -6.349 -68.861 1.00 94.06 394 ILE A O 1
ATOM 3019 N N . ALA A 1 395 ? 39.533 -4.643 -68.650 1.00 90.69 395 ALA A N 1
ATOM 3020 C CA . ALA A 1 395 ? 39.102 -4.290 -67.299 1.00 90.69 395 ALA A CA 1
ATOM 3021 C C . ALA A 1 395 ? 37.616 -3.884 -67.244 1.00 90.69 395 ALA A C 1
ATOM 3023 O O . ALA A 1 395 ? 36.886 -4.365 -66.380 1.00 90.69 395 ALA A O 1
ATOM 3024 N N . ALA A 1 396 ? 37.148 -3.060 -68.189 1.00 92.62 396 ALA A N 1
ATOM 3025 C CA . ALA A 1 396 ? 35.735 -2.692 -68.293 1.00 92.62 396 ALA A CA 1
ATOM 3026 C C . ALA A 1 396 ? 34.845 -3.908 -68.610 1.00 92.62 396 ALA A C 1
ATOM 3028 O O . ALA A 1 396 ? 33.741 -4.031 -68.085 1.00 92.62 396 ALA A O 1
ATOM 3029 N N . TYR A 1 397 ? 35.342 -4.836 -69.429 1.00 95.94 397 TYR A N 1
ATOM 3030 C CA . TYR A 1 397 ? 34.648 -6.082 -69.733 1.00 95.94 397 TYR A CA 1
ATOM 3031 C C . TYR A 1 397 ? 34.538 -7.013 -68.517 1.00 95.94 397 TYR A C 1
ATOM 3033 O O . TYR A 1 397 ? 33.468 -7.556 -68.261 1.00 95.94 397 TYR A O 1
ATOM 3041 N N . GLU A 1 398 ? 35.600 -7.158 -67.722 1.00 94.88 398 GLU A N 1
ATOM 3042 C CA . GLU A 1 398 ? 35.560 -7.931 -66.471 1.00 94.88 398 GLU A CA 1
ATOM 3043 C C . GLU A 1 398 ? 34.656 -7.287 -65.414 1.00 94.88 398 GLU A C 1
ATOM 3045 O O . GLU A 1 398 ? 33.982 -7.988 -64.658 1.00 94.88 398 GLU A O 1
ATOM 3050 N N . GLN A 1 399 ? 34.567 -5.954 -65.392 1.00 93.38 399 GLN A N 1
ATOM 3051 C CA . GLN A 1 399 ? 33.641 -5.244 -64.512 1.00 93.38 399 GLN A CA 1
ATOM 3052 C C . GLN A 1 399 ? 32.175 -5.597 -64.808 1.00 93.38 399 GLN A C 1
ATOM 3054 O O . GLN A 1 399 ? 31.389 -5.730 -63.872 1.00 93.38 399 GLN A O 1
ATOM 3059 N N . LEU A 1 400 ? 31.807 -5.816 -66.076 1.00 94.38 400 LEU A N 1
ATOM 3060 C CA . LEU A 1 400 ? 30.472 -6.318 -66.426 1.00 94.38 400 LEU A CA 1
ATOM 3061 C C . LEU A 1 400 ? 30.213 -7.702 -65.813 1.00 94.38 400 LEU A C 1
ATOM 3063 O O . LEU A 1 400 ? 29.127 -7.944 -65.287 1.00 94.38 400 LEU A O 1
ATOM 3067 N N . GLY A 1 401 ? 31.224 -8.575 -65.796 1.00 93.25 401 GLY A N 1
ATOM 3068 C CA . GLY A 1 401 ? 31.157 -9.871 -65.116 1.00 93.25 401 GLY A CA 1
ATOM 3069 C C . GLY A 1 401 ? 30.957 -9.739 -63.608 1.00 93.25 401 GLY A C 1
ATOM 3070 O O . GLY A 1 401 ? 30.103 -10.415 -63.038 1.00 93.25 401 GLY A O 1
ATOM 3071 N N . ALA A 1 402 ? 31.671 -8.811 -62.966 1.00 91.69 402 ALA A N 1
ATOM 3072 C CA . ALA A 1 402 ? 31.531 -8.545 -61.533 1.00 91.69 402 ALA A CA 1
ATOM 3073 C C . ALA A 1 402 ? 30.136 -8.012 -61.144 1.00 91.69 402 ALA A C 1
ATOM 3075 O O . ALA A 1 402 ? 29.663 -8.285 -60.042 1.00 91.69 402 ALA A O 1
ATOM 3076 N N . VAL A 1 403 ? 29.465 -7.281 -62.043 1.00 94.00 403 VAL A N 1
ATOM 3077 C CA . VAL A 1 403 ? 28.087 -6.781 -61.854 1.00 94.00 403 VAL A CA 1
ATOM 3078 C C . VAL A 1 403 ? 27.032 -7.838 -62.231 1.00 94.00 403 VAL A C 1
ATOM 3080 O O . VAL A 1 403 ? 25.848 -7.663 -61.949 1.00 94.00 403 VAL A O 1
ATOM 3083 N N . GLY A 1 404 ? 27.449 -8.967 -62.813 1.00 94.12 404 GLY A N 1
ATOM 3084 C CA . GLY A 1 404 ? 26.556 -10.047 -63.230 1.00 94.12 404 GLY A CA 1
ATOM 3085 C C . GLY A 1 404 ? 25.825 -9.773 -64.546 1.00 94.12 404 GLY A C 1
ATOM 3086 O O . GLY A 1 404 ? 24.715 -10.270 -64.739 1.00 94.12 404 GLY A O 1
ATOM 3087 N N . ASP A 1 405 ? 26.409 -8.980 -65.450 1.00 96.00 405 ASP A N 1
ATOM 3088 C CA . ASP A 1 405 ? 25.854 -8.766 -66.791 1.00 96.00 405 ASP A CA 1
ATOM 3089 C C . ASP A 1 405 ? 25.862 -10.090 -67.579 1.00 96.00 405 ASP A C 1
ATOM 3091 O O . ASP A 1 405 ? 26.899 -10.738 -67.737 1.00 96.00 405 ASP A O 1
ATOM 3095 N N . ALA A 1 406 ? 24.699 -10.487 -68.106 1.00 95.25 406 ALA A N 1
ATOM 3096 C CA . ALA A 1 406 ? 24.518 -11.737 -68.847 1.00 95.25 406 ALA A CA 1
ATOM 3097 C C . ALA A 1 406 ? 25.337 -11.810 -70.149 1.00 95.25 406 ALA A C 1
ATOM 3099 O O . ALA A 1 406 ? 25.514 -12.894 -70.702 1.00 95.25 406 ALA A O 1
ATOM 3100 N N . ARG A 1 407 ? 25.833 -10.671 -70.648 1.00 95.62 407 ARG A N 1
ATOM 3101 C CA . ARG A 1 407 ? 26.684 -10.594 -71.843 1.00 95.62 407 ARG A CA 1
ATOM 3102 C C . ARG A 1 407 ? 28.145 -10.943 -71.541 1.00 95.62 407 ARG A C 1
ATOM 3104 O O . ARG A 1 407 ? 28.927 -11.132 -72.475 1.00 95.62 407 ARG A O 1
ATOM 3111 N N . TRP A 1 408 ? 28.535 -11.028 -70.266 1.00 96.62 408 TRP A N 1
ATOM 3112 C CA . TRP A 1 408 ? 29.888 -11.419 -69.880 1.00 96.62 408 TRP A CA 1
ATOM 3113 C C . TRP A 1 408 ? 30.169 -12.869 -70.283 1.00 96.62 408 TRP A C 1
ATOM 3115 O O . TRP A 1 408 ? 29.377 -13.779 -70.058 1.00 96.62 408 TRP A O 1
ATOM 3125 N N . MET A 1 409 ? 31.321 -13.071 -70.913 1.00 95.31 409 MET A N 1
ATOM 3126 C CA . MET A 1 409 ? 31.755 -14.327 -71.527 1.00 95.31 409 MET A CA 1
ATOM 3127 C C . MET A 1 409 ? 30.839 -14.868 -72.637 1.00 95.31 409 MET A C 1
ATOM 3129 O O . MET A 1 409 ? 31.128 -15.954 -73.138 1.00 95.31 409 MET A O 1
ATOM 3133 N N . ASP A 1 410 ? 29.805 -14.151 -73.090 1.00 95.31 410 ASP A N 1
ATOM 3134 C CA . ASP A 1 410 ? 28.973 -14.567 -74.225 1.00 95.31 410 ASP A CA 1
ATOM 3135 C C . ASP A 1 410 ? 29.605 -14.126 -75.554 1.00 95.31 410 ASP A C 1
ATOM 3137 O O . ASP A 1 410 ? 29.650 -12.945 -75.904 1.00 95.31 410 ASP A O 1
ATOM 3141 N N . ARG A 1 411 ? 30.079 -15.113 -76.323 1.00 94.69 411 ARG A N 1
ATOM 3142 C CA . ARG A 1 411 ? 30.786 -14.905 -77.591 1.00 94.69 411 ARG A CA 1
ATOM 3143 C C . ARG A 1 411 ? 29.904 -14.231 -78.648 1.00 94.69 411 ARG A C 1
ATOM 3145 O O . ARG A 1 411 ? 30.424 -13.447 -79.449 1.00 94.69 411 ARG A O 1
ATOM 3152 N N . ASP A 1 412 ? 28.603 -14.501 -78.634 1.00 95.75 412 ASP A N 1
ATOM 3153 C CA . ASP A 1 412 ? 27.665 -13.980 -79.633 1.00 95.75 412 ASP A CA 1
ATOM 3154 C C . ASP A 1 412 ? 27.315 -12.511 -79.355 1.00 95.75 412 ASP A C 1
ATOM 3156 O O . ASP A 1 412 ? 26.961 -11.756 -80.264 1.00 95.75 412 ASP A O 1
ATOM 3160 N N . ARG A 1 413 ? 27.500 -12.069 -78.105 1.00 96.50 413 ARG A N 1
ATOM 3161 C CA . ARG A 1 413 ? 27.234 -10.699 -77.642 1.00 96.50 413 ARG A CA 1
ATOM 3162 C C . ARG A 1 413 ? 28.465 -9.802 -77.591 1.00 96.50 413 ARG A C 1
ATOM 3164 O O . ARG A 1 413 ? 28.323 -8.592 -77.424 1.00 96.50 413 ARG A O 1
ATOM 3171 N N . VAL A 1 414 ? 29.664 -10.335 -77.841 1.00 96.00 414 VAL A N 1
ATOM 3172 C CA . VAL A 1 414 ? 30.920 -9.555 -77.884 1.00 96.00 414 VAL A CA 1
ATOM 3173 C C . VAL A 1 414 ? 30.817 -8.348 -78.808 1.00 96.00 414 VAL A C 1
ATOM 3175 O O . VAL A 1 414 ? 31.364 -7.289 -78.513 1.00 96.00 414 VAL A O 1
ATOM 3178 N N . GLY A 1 415 ? 30.112 -8.486 -79.933 1.00 94.75 415 GLY A N 1
ATOM 3179 C CA . GLY A 1 415 ? 29.987 -7.404 -80.900 1.00 94.75 415 GLY A CA 1
ATOM 3180 C C . GLY A 1 415 ? 29.231 -6.177 -80.381 1.00 94.75 415 GLY A C 1
ATOM 3181 O O . GLY A 1 415 ? 29.555 -5.059 -80.797 1.00 94.75 415 GLY A O 1
ATOM 3182 N N . GLU A 1 416 ? 28.265 -6.408 -79.490 1.00 95.38 416 GLU A N 1
ATOM 3183 C CA . GLU A 1 416 ? 27.452 -5.409 -78.789 1.00 95.38 416 GLU A CA 1
ATOM 3184 C C . GLU A 1 416 ? 28.281 -4.750 -77.682 1.00 95.38 416 GLU A C 1
ATOM 3186 O O . GLU A 1 416 ? 28.497 -3.541 -77.712 1.00 95.38 416 GLU A O 1
ATOM 3191 N N . VAL A 1 417 ? 28.876 -5.564 -76.804 1.00 96.00 417 VAL A N 1
ATOM 3192 C CA . VAL A 1 417 ? 29.699 -5.092 -75.680 1.00 96.00 417 VAL A CA 1
ATOM 3193 C C . VAL A 1 417 ? 30.928 -4.312 -76.161 1.00 96.00 417 VAL A C 1
ATOM 3195 O O . VAL A 1 417 ? 31.251 -3.253 -75.631 1.00 96.00 417 VAL A O 1
ATOM 3198 N N . ALA A 1 418 ? 31.591 -4.765 -77.227 1.00 95.88 418 ALA A N 1
ATOM 3199 C CA . ALA A 1 418 ? 32.708 -4.035 -77.821 1.00 95.88 418 ALA A CA 1
ATOM 3200 C C . ALA A 1 418 ? 32.293 -2.654 -78.348 1.00 95.88 418 ALA A C 1
ATOM 3202 O O . ALA A 1 418 ? 33.067 -1.708 -78.232 1.00 95.88 418 ALA A O 1
ATOM 3203 N N . ARG A 1 419 ? 31.088 -2.529 -78.924 1.00 96.12 419 ARG A N 1
ATOM 3204 C CA . ARG A 1 419 ? 30.572 -1.249 -79.432 1.00 96.12 419 ARG A CA 1
ATOM 3205 C C . ARG A 1 419 ? 30.247 -0.282 -78.293 1.00 96.12 419 ARG A C 1
ATOM 3207 O O . ARG A 1 419 ? 30.404 0.916 -78.470 1.00 96.12 419 ARG A O 1
ATOM 3214 N N . GLU A 1 420 ? 29.831 -0.788 -77.141 1.00 95.56 420 GLU A N 1
ATOM 3215 C CA . GLU A 1 420 ? 29.583 0.043 -75.960 1.00 95.56 420 GLU A CA 1
ATOM 3216 C C . GLU A 1 420 ? 30.889 0.498 -75.293 1.00 95.56 420 GLU A C 1
ATOM 3218 O O . GLU A 1 420 ? 31.003 1.644 -74.866 1.00 95.56 420 GLU A O 1
ATOM 3223 N N . LEU A 1 421 ? 31.898 -0.378 -75.226 1.00 95.62 421 LEU A N 1
ATOM 3224 C CA . LEU A 1 421 ? 33.097 -0.130 -74.419 1.00 95.62 421 LEU A CA 1
ATOM 3225 C C . LEU A 1 421 ? 34.271 0.517 -75.178 1.00 95.62 421 LEU A C 1
ATOM 3227 O O . LEU A 1 421 ? 35.178 1.051 -74.533 1.00 95.62 421 LEU A O 1
ATOM 3231 N N . TYR A 1 422 ? 34.313 0.477 -76.519 1.00 95.06 422 TYR A N 1
ATOM 3232 C CA . TYR A 1 422 ? 35.521 0.880 -77.263 1.00 95.06 422 TYR A CA 1
ATOM 3233 C C . TYR A 1 422 ? 35.890 2.364 -77.105 1.00 95.06 422 TYR A C 1
ATOM 3235 O O . TYR A 1 422 ? 37.078 2.673 -76.978 1.00 95.06 422 TYR A O 1
ATOM 3243 N N . GLU A 1 423 ? 34.904 3.269 -77.069 1.00 91.19 423 GLU A N 1
ATOM 3244 C CA . GLU A 1 423 ? 35.147 4.710 -76.899 1.00 91.19 423 GLU A CA 1
ATOM 3245 C C . GLU A 1 423 ? 35.700 5.007 -75.503 1.00 91.19 423 GLU A C 1
ATOM 3247 O O . GLU A 1 423 ? 36.719 5.685 -75.375 1.00 91.19 423 GLU A O 1
ATOM 3252 N N . GLY A 1 424 ? 35.106 4.405 -74.464 1.00 88.81 424 GLY A N 1
ATOM 3253 C CA . GLY A 1 424 ? 35.572 4.532 -73.079 1.00 88.81 424 GLY A CA 1
ATOM 3254 C C . GLY A 1 424 ? 36.973 3.952 -72.852 1.00 88.81 424 GLY A C 1
ATOM 3255 O O . GLY A 1 424 ? 37.745 4.474 -72.050 1.00 88.81 424 GLY A O 1
ATOM 3256 N N . ALA A 1 425 ? 37.353 2.917 -73.606 1.00 91.12 425 ALA A N 1
ATOM 3257 C CA . ALA A 1 425 ? 38.700 2.348 -73.562 1.00 91.12 425 ALA A CA 1
ATOM 3258 C C . ALA A 1 425 ? 39.755 3.191 -74.318 1.00 91.12 425 ALA A C 1
ATOM 3260 O O . ALA A 1 425 ? 40.965 2.981 -74.141 1.00 91.12 425 ALA A O 1
ATOM 3261 N N . GLY A 1 426 ? 39.328 4.155 -75.142 1.00 91.06 426 GLY A N 1
ATOM 3262 C CA . GLY A 1 426 ? 40.198 4.968 -75.998 1.00 91.06 426 GLY A CA 1
ATOM 3263 C C . GLY A 1 426 ? 40.672 4.241 -77.262 1.00 91.06 426 GLY A C 1
ATOM 3264 O O . GLY A 1 426 ? 41.779 4.495 -77.744 1.00 91.06 426 GLY A O 1
ATOM 3265 N N . LEU A 1 427 ? 39.880 3.299 -77.782 1.00 92.94 427 LEU A N 1
ATOM 3266 C CA . LEU A 1 427 ? 40.165 2.600 -79.038 1.00 92.94 427 LEU A CA 1
ATOM 3267 C C . LEU A 1 427 ? 39.569 3.363 -80.227 1.00 92.94 427 LEU A C 1
ATOM 3269 O O . LEU A 1 427 ? 38.489 3.932 -80.141 1.00 92.94 427 LEU A O 1
ATOM 3273 N N . LYS A 1 428 ? 40.267 3.351 -81.370 1.00 92.38 428 LYS A N 1
ATOM 3274 C CA . LYS A 1 428 ? 39.839 4.081 -82.579 1.00 92.38 428 LYS A CA 1
ATOM 3275 C C . LYS A 1 428 ? 38.686 3.412 -83.338 1.00 92.38 428 LYS A C 1
ATOM 3277 O O . LYS A 1 428 ? 38.080 4.056 -84.185 1.00 92.38 428 LYS A O 1
ATOM 3282 N N . SER A 1 429 ? 38.429 2.123 -83.102 1.00 95.12 429 SER A N 1
ATOM 3283 C CA . SER A 1 429 ? 37.373 1.372 -83.787 1.00 95.12 429 SER A CA 1
ATOM 3284 C C . SER A 1 429 ? 36.830 0.220 -82.942 1.00 95.12 429 SER A C 1
ATOM 3286 O O . SER A 1 429 ? 37.580 -0.442 -82.215 1.00 95.12 429 SER A O 1
ATOM 3288 N N . ASP A 1 430 ? 35.535 -0.065 -83.102 1.00 95.62 430 ASP A N 1
ATOM 3289 C CA . ASP A 1 430 ? 34.848 -1.197 -82.468 1.00 95.62 430 ASP A CA 1
ATOM 3290 C C . ASP A 1 430 ? 35.423 -2.547 -82.934 1.00 95.62 430 ASP A C 1
ATOM 3292 O O . ASP A 1 430 ? 35.524 -3.486 -82.147 1.00 95.62 430 ASP A O 1
ATOM 3296 N N . GLY A 1 431 ? 35.880 -2.636 -84.187 1.00 95.06 431 GLY A N 1
ATOM 3297 C CA . GLY A 1 431 ? 36.549 -3.822 -84.729 1.00 95.06 431 GLY A CA 1
ATOM 3298 C C . GLY A 1 431 ? 37.805 -4.222 -83.945 1.00 95.06 431 GLY A C 1
ATOM 3299 O O . GLY A 1 431 ? 38.011 -5.405 -83.677 1.00 95.06 431 GLY A O 1
ATOM 3300 N N . THR A 1 432 ? 38.601 -3.243 -83.499 1.00 94.38 432 THR A N 1
ATOM 3301 C CA . THR A 1 432 ? 39.789 -3.499 -82.664 1.00 94.38 432 THR A CA 1
ATOM 3302 C C . THR A 1 432 ? 39.389 -3.994 -81.275 1.00 94.38 432 THR A C 1
ATOM 3304 O O . THR A 1 432 ? 40.000 -4.917 -80.740 1.00 94.38 432 THR A O 1
ATOM 3307 N N . ALA A 1 433 ? 38.328 -3.415 -80.706 1.00 95.50 433 ALA A N 1
ATOM 3308 C CA . ALA A 1 433 ? 37.795 -3.847 -79.420 1.00 95.50 433 ALA A CA 1
ATOM 3309 C C . ALA A 1 433 ? 37.254 -5.283 -79.476 1.00 95.50 433 ALA A C 1
ATOM 3311 O O . ALA A 1 433 ? 37.581 -6.096 -78.614 1.00 95.50 433 ALA A O 1
ATOM 3312 N N . ARG A 1 434 ? 36.502 -5.635 -80.527 1.00 96.38 434 ARG A N 1
ATOM 3313 C CA . ARG A 1 434 ? 36.019 -7.009 -80.744 1.00 96.38 434 ARG A CA 1
ATOM 3314 C C . ARG A 1 434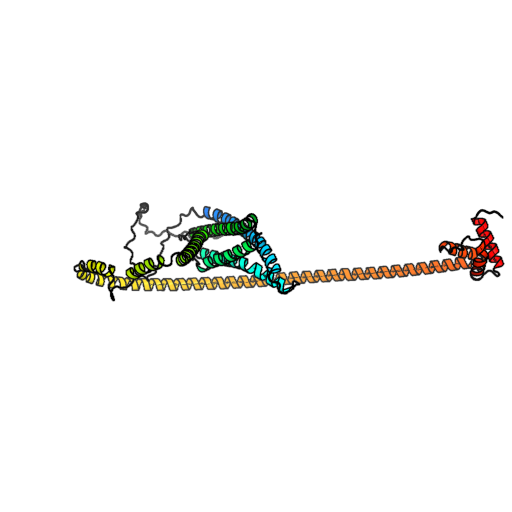 ? 37.166 -8.003 -80.817 1.00 96.38 434 ARG A C 1
ATOM 3316 O O . ARG A 1 434 ? 37.090 -9.039 -80.169 1.00 96.38 434 ARG A O 1
ATOM 3323 N N . ALA A 1 435 ? 38.222 -7.688 -81.570 1.00 95.56 435 ALA A N 1
ATOM 3324 C CA . ALA A 1 435 ? 39.385 -8.564 -81.690 1.00 95.56 435 ALA A CA 1
ATOM 3325 C C . ALA A 1 435 ? 40.024 -8.845 -80.320 1.00 95.56 435 ALA A C 1
ATOM 3327 O O . ALA A 1 435 ? 40.247 -10.005 -79.979 1.00 95.56 435 ALA A O 1
ATOM 3328 N N . TYR A 1 436 ? 40.229 -7.807 -79.504 1.00 96.50 436 TYR A N 1
ATOM 3329 C CA . TYR A 1 436 ? 40.776 -7.962 -78.154 1.00 96.50 436 TYR A CA 1
ATOM 3330 C C . TYR A 1 436 ? 39.848 -8.723 -77.200 1.00 96.50 436 TYR A C 1
ATOM 3332 O O . TYR A 1 436 ? 40.336 -9.550 -76.433 1.00 96.50 436 TYR A O 1
ATOM 3340 N N . LEU A 1 437 ? 38.530 -8.497 -77.248 1.00 96.44 437 LEU A N 1
ATOM 3341 C CA . LEU A 1 437 ? 37.581 -9.252 -76.420 1.00 96.44 437 LEU A CA 1
ATOM 3342 C C . LEU A 1 437 ? 37.488 -10.722 -76.844 1.00 96.44 437 LEU A C 1
ATOM 3344 O O . LEU A 1 437 ? 37.444 -11.596 -75.984 1.00 96.44 437 LEU A O 1
ATOM 3348 N N . TYR A 1 438 ? 37.508 -11.020 -78.146 1.00 95.75 438 TYR A N 1
ATOM 3349 C CA . TYR A 1 438 ? 37.549 -12.404 -78.625 1.00 95.75 438 TYR A CA 1
ATOM 3350 C C . TYR A 1 438 ? 38.828 -13.117 -78.197 1.00 95.75 438 TYR A C 1
ATOM 3352 O O . TYR A 1 438 ? 38.755 -14.254 -77.738 1.00 95.75 438 TYR A O 1
ATOM 3360 N N . GLU A 1 439 ? 39.980 -12.455 -78.316 1.00 95.31 439 GLU A N 1
ATOM 3361 C CA . GLU A 1 439 ? 41.261 -12.976 -77.834 1.00 95.31 439 GLU A CA 1
ATOM 3362 C C . GLU A 1 439 ? 41.188 -13.303 -76.334 1.00 95.31 439 GLU A C 1
ATOM 3364 O O . GLU A 1 439 ? 41.541 -14.409 -75.928 1.00 95.31 439 GLU A O 1
ATOM 3369 N N . HIS A 1 440 ? 40.641 -12.384 -75.531 1.00 95.56 440 HIS A N 1
ATOM 3370 C CA . HIS A 1 440 ? 40.474 -12.555 -74.086 1.00 95.56 440 HIS A CA 1
ATOM 3371 C C . HIS A 1 440 ? 39.534 -13.713 -73.718 1.00 95.56 440 HIS A C 1
ATOM 3373 O O . HIS A 1 440 ? 39.887 -14.564 -72.905 1.00 95.56 440 HIS A O 1
ATOM 3379 N N . ILE A 1 441 ? 38.362 -13.806 -74.353 1.00 95.56 441 ILE A N 1
ATOM 3380 C CA . ILE A 1 441 ? 37.385 -14.881 -74.099 1.00 95.56 441 ILE A CA 1
ATOM 3381 C C . ILE A 1 441 ? 37.934 -16.242 -74.532 1.00 95.56 441 ILE A C 1
ATOM 3383 O O . ILE A 1 441 ? 37.728 -17.238 -73.839 1.00 95.56 441 ILE A O 1
ATOM 3387 N N . ASN A 1 442 ? 38.632 -16.306 -75.669 1.00 93.81 442 ASN A N 1
ATOM 3388 C CA . ASN A 1 442 ? 39.244 -17.548 -76.141 1.00 93.81 442 ASN A CA 1
ATOM 3389 C C . ASN A 1 442 ? 40.347 -18.013 -75.180 1.00 93.81 442 ASN A C 1
ATOM 3391 O O . ASN A 1 442 ? 40.369 -19.191 -74.819 1.00 93.81 442 ASN A O 1
ATOM 3395 N N . ALA A 1 443 ? 41.183 -17.087 -74.693 1.00 92.56 443 ALA A N 1
ATOM 3396 C CA . ALA A 1 443 ? 42.190 -17.371 -73.674 1.00 92.56 443 ALA A CA 1
ATOM 3397 C C . ALA A 1 443 ? 41.554 -17.865 -72.361 1.00 92.56 443 ALA A C 1
ATOM 3399 O O . ALA A 1 443 ? 41.971 -18.894 -71.830 1.00 92.56 443 ALA A O 1
ATOM 3400 N N . ALA A 1 444 ? 40.497 -17.202 -71.875 1.00 91.75 444 ALA A N 1
ATOM 3401 C CA . ALA A 1 444 ? 39.782 -17.594 -70.656 1.00 91.75 444 ALA A CA 1
ATOM 3402 C C . ALA A 1 444 ? 39.104 -18.973 -70.768 1.00 91.75 444 ALA A C 1
ATOM 3404 O O . ALA A 1 444 ? 39.013 -19.707 -69.786 1.00 91.75 444 ALA A O 1
ATOM 3405 N N . ARG A 1 445 ? 38.653 -19.355 -71.969 1.00 92.38 445 ARG A N 1
ATOM 3406 C CA . ARG A 1 445 ? 38.040 -20.665 -72.248 1.00 92.38 445 ARG A CA 1
ATOM 3407 C C . ARG A 1 445 ? 39.058 -21.769 -72.563 1.00 92.38 445 ARG A C 1
ATOM 3409 O O . ARG A 1 445 ? 38.648 -22.894 -72.839 1.00 92.38 445 ARG A O 1
ATOM 3416 N N . GLY A 1 446 ? 40.360 -21.468 -72.556 1.00 87.56 446 GLY A N 1
ATOM 3417 C CA . GLY A 1 446 ? 41.413 -22.425 -72.911 1.00 87.56 446 GLY A CA 1
ATOM 3418 C C . GLY A 1 446 ? 41.389 -22.860 -74.382 1.00 87.56 446 GLY A C 1
ATOM 3419 O O . GLY A 1 446 ? 41.978 -23.882 -74.734 1.00 87.56 446 GLY A O 1
ATOM 3420 N N . VAL A 1 447 ? 40.706 -22.107 -75.248 1.00 78.38 447 VAL A N 1
ATOM 3421 C CA . VAL A 1 447 ? 40.684 -22.348 -76.692 1.00 78.38 447 VAL A CA 1
ATOM 3422 C C . VAL A 1 447 ? 41.899 -21.635 -77.273 1.00 78.38 447 VAL A C 1
ATOM 3424 O O . VAL A 1 447 ? 41.824 -20.464 -77.643 1.00 78.38 447 VAL A O 1
ATOM 3427 N N . ASN A 1 448 ? 43.042 -22.322 -77.293 1.00 60.09 448 ASN A N 1
ATOM 3428 C CA . ASN A 1 448 ? 44.207 -21.838 -78.032 1.00 60.09 448 ASN A CA 1
ATOM 3429 C C . ASN A 1 448 ? 43.819 -21.717 -79.515 1.00 60.09 448 ASN A C 1
ATOM 3431 O O . ASN A 1 448 ? 43.260 -22.661 -80.075 1.00 60.09 448 ASN A O 1
ATOM 3435 N N . ALA A 1 449 ? 44.046 -20.531 -80.086 1.00 54.03 449 ALA A N 1
ATOM 3436 C CA . ALA A 1 449 ? 43.715 -20.196 -81.470 1.00 54.03 449 ALA A CA 1
ATOM 3437 C C . ALA A 1 449 ? 44.468 -21.059 -82.488 1.00 54.03 449 ALA A C 1
ATOM 3439 O O . ALA A 1 449 ? 45.651 -21.381 -82.222 1.00 54.03 449 ALA A O 1
#

Foldseek 3Di:
DDDDDPPDDDDPPPPDDPPPDDPDDPPPPPDDDDPDPDDDDPPPPPDDDDPPPCVVVLVVLVVVLVVLVVVLVVLLVVLLVVLLVLQLVVQQVPVDPDPDDDPVSSVVSNCRSNPLSVQLVVLLVVCLVCLLVLHHDPVSLVRNVVSLVVSLVSQCVSFDPDPVSNVVSNVSSVVSLVSSLVSSLSSSVSSCVVVVHDRPSPRSCVVVVVVVVVVVVVVVVVVVVVVCCVVPVPVVVVVVVVVCVQPPDPDPPDDPVVVVVVVVVVPCPVCVVVVVVVVVVVVVVVVVVVVVVVVVVVVVVVVVVVVVVVVVVVVVVVVVVVVVVVVVVVVVVVVVVVVVVVVVVVVVVVVVVVVVVVVVVVVVVVVVVVVVVVVVVVVVVVVLVPDALLVQLVVVLVVCVVVPPPLRLPLVCLLVSLVVCNVVSVHPDSVVSSVSVVVVSCVVVVNDD

pLDDT: mean 79.37, std 16.87, range [36.09, 98.12]

Radius of gyration: 52.75 Å; chains: 1; bounding box: 109×48×154 Å

Secondary structure (DSSP, 8-state):
-------PPPPTT------PPPS------SS-----TT--------PPPPPTTGGGTHHHHHHHHHHHHHHHHHHHHHHHHHHHHHHHHHHHHHS--SSS--HHHHHHHHHHHHHHHHHHHHHHHHHHHHHHTT---HHHHHHHHHHHHHHHHHHHHHS-SSHHHHHHHHHHHHHHHHHHHHHHHHHHHHHHHHHT-------HHHHHHHHHHHHHHHHHHHHHHHHHHHH-HHHHHHHHHHHHHHHS-SSTT--HHHHHHHHHHTT-TTSHHHHHHHHHHHHHHHHHHHHHHHHHHHHHHHHHHHHHHHHHHHHHHHHHHHHHHHHHHHHHHHHHHHHHHHHHHHHHHHHHHHHHHHHHHHHHHHHHHHHHHHHHHHHHHHHHHHS-HHHHHHHHHHHHHHHT-TTTT-TTTHHHHHHHHHHHHT-S-HHHHHHHHHHHHHHHTT---

Organism: NCBI:txid936338